Protein AF-A0A8S3X085-F1 (afdb_monomer_lite)

Foldseek 3Di:
DDFDKDFDDLALPDAFACCVVCVLVVDQDDPDPLSVLLNVCCVVPPPFEDALVPPLFQSLVLLLVQLLPFDDPQPPDPLLVVLLVLLVVLLVVVQVVCCVPVVDGDDCPVVSVVCVVVCPPPVLVSLSSSLSSLVVVSCVRGVDMAGRNDWDDSDPQWIDHPQWIWGDDPNHIHIGTVSSSSQSSVLSNVVSVVLSSQVSCCVRVVQPCSSVLVVQLVVLLSRLCGVCPLCSVLLLVCLQQLLVLVLQCDPVPHPNDNVSNVVSLVVDVVPDPPVSSVSNSVSLQQVVRDVDSVPSSVVSNVCSVCSCSSGDGHDDVVVVVVVCVVVVPDDDDDDPVVVLLVVLVVLLVQQLVCCVVPVAGADKDFQDDADPLVVCCNVVRHHQDPVNSVVDDSCNSVRIGGDDRDDDDPDDPVVVVPPPDDDDDPPVVVVVVVVVVVVVVPVVVVVD

Secondary structure (DSSP, 8-state):
-PPPEE---SS--S--B-HHHHHHHH-S--SSHHHHHHHHHHHHH-TT-EEGGG-SS-HHHHHHHHHHH---------HHHHHHHHHHHHHHHHHHHHHHHHS-----TTHHHHHHHHHT-HHHHHHHHHHHHHHHHHHHHHSS-EETT--EEEETTEEE-SSEEEEEETTEEEEEEHHHHHHHHHHHHHHHHHHHHHHHHHHHTT-TTHHHHHHHHHHHHHHHHHHHGGGGHHHHTTHHHHHHHHHHT-TTTS----HHHHHHHHHHHHHS-HHHHHHHHHHHT-TTT-S-HHHHHHHHHHHHGGGGGG--PPB-HHHHHHHHHHHHT------HHHHHHHHHHHHHHHHHHHHHHHSSPPSEEE-SPPPHHHHHHHHTTPPPPHHHHHHS-GGGGGGEEE----PPP-S--HHHHT---PPPPPHHHHHHHHHHHHHHHHHTTT--

Organism: Parnassius apollo (NCBI:txid110799)

Radius of gyration: 29.95 Å; chains: 1; bounding box: 66×74×74 Å

Sequence (448 aa):
MGHPTCHFEGHLNSPITDDEVRFILNHDKFFCLRHKRLKDFFNSQFKSLVPYFEYDGCYWSLMEEVISTCKFKVPQEEPDYSLRIIYEASIWNTRIHHESYYGTEMDVSEELDNFGAILQESTVQDLYRVKTRVEHIKSLLTNVEHTLGEFHILSDNLIVEKELTILTKNGKSYLYPTTLLMCVLDNLQTRFYVRLHIAMKEKIENIPGLINHYNKLHKVIIRLRGKYKNSFFEIMKNWDAYCIGVIVADEMEDLGFRNLRDSIEEELLHKFSKYDVREILDLMTCMGVSNQRDTYGPLALYFSNLSKNYGHPVLHPLEGIEKLRSNSKKEIDVDDLIAKKVLWMFRKTYFTNFFRKKGHYPNHKVIGELNPILAECLKDERVLTNNESKSVPLSAWESLKLEKNHDMNSEIDEKELLKDTACSPPRETSLVWITFSLILQNQQSYSL

InterPro domains:
  IPR014023 Mononegavirales RNA-directed RNA polymerase catalytic domain [PF00946] (129-429)

pLDDT: mean 87.81, std 11.08, range [39.03, 98.44]

Structure (mmCIF, N/CA/C/O backbone):
data_AF-A0A8S3X085-F1
#
_entry.id   AF-A0A8S3X085-F1
#
loop_
_atom_site.group_PDB
_atom_site.id
_atom_site.type_symbol
_atom_site.label_atom_id
_atom_site.label_alt_id
_atom_site.label_comp_id
_atom_site.label_asym_id
_atom_site.label_entity_id
_atom_site.label_seq_id
_atom_site.pdbx_PDB_ins_code
_atom_site.Cartn_x
_atom_site.Cartn_y
_atom_site.Cartn_z
_atom_site.occupancy
_atom_site.B_iso_or_equiv
_atom_site.auth_seq_id
_atom_site.auth_comp_id
_atom_site.auth_asym_id
_atom_site.auth_atom_id
_atom_site.pdbx_PDB_model_num
ATOM 1 N N . MET A 1 1 ? -0.236 -24.805 34.417 1.00 52.81 1 MET A N 1
ATOM 2 C CA . MET A 1 1 ? 0.572 -24.386 33.252 1.00 52.81 1 MET A CA 1
ATOM 3 C C . MET A 1 1 ? 0.441 -22.879 33.149 1.00 52.81 1 MET A C 1
ATOM 5 O O . MET A 1 1 ? -0.687 -22.409 33.255 1.00 52.81 1 MET A O 1
ATOM 9 N N . GLY A 1 2 ? 1.552 -22.142 33.047 1.00 61.47 2 GLY A N 1
ATOM 10 C CA . GLY A 1 2 ? 1.506 -20.687 32.857 1.00 61.47 2 GLY A CA 1
ATOM 11 C C . GLY A 1 2 ? 0.725 -20.330 31.592 1.00 61.47 2 GLY A C 1
ATOM 12 O O . GLY A 1 2 ? 0.676 -21.130 30.654 1.00 61.47 2 GLY A O 1
ATOM 13 N N . HIS A 1 3 ? 0.057 -19.180 31.589 1.00 72.25 3 HIS A N 1
ATOM 14 C CA . HIS A 1 3 ? -0.620 -18.711 30.386 1.00 72.25 3 HIS A CA 1
ATOM 15 C C . HIS A 1 3 ? 0.417 -18.233 29.371 1.00 72.25 3 HIS A C 1
ATOM 17 O O . HIS A 1 3 ? 1.367 -17.565 29.771 1.00 72.25 3 HIS A O 1
ATOM 23 N N . PRO A 1 4 ? 0.279 -18.602 28.086 1.00 80.12 4 PRO A N 1
ATOM 24 C CA . PRO A 1 4 ? 1.180 -18.106 27.064 1.00 80.12 4 PRO A CA 1
ATOM 25 C C . PRO A 1 4 ? 1.020 -16.590 26.951 1.00 80.12 4 PRO A C 1
ATOM 27 O O . PRO A 1 4 ? -0.097 -16.076 26.824 1.00 80.12 4 PRO A O 1
ATOM 30 N N . THR A 1 5 ? 2.149 -15.903 27.021 1.00 83.12 5 THR A N 1
ATOM 31 C CA . THR A 1 5 ? 2.255 -14.456 26.921 1.00 83.12 5 THR A CA 1
ATOM 32 C C . THR A 1 5 ? 2.853 -14.045 25.579 1.00 83.12 5 THR A C 1
ATOM 34 O O . THR A 1 5 ? 3.507 -14.837 24.896 1.00 83.12 5 THR A O 1
ATOM 37 N N . CYS A 1 6 ? 2.588 -12.812 25.156 1.00 82.12 6 CYS A N 1
ATOM 38 C CA . CYS A 1 6 ? 3.092 -12.263 23.904 1.00 82.12 6 CYS A CA 1
ATOM 39 C C . CYS A 1 6 ? 3.270 -10.742 23.983 1.00 82.12 6 CYS A C 1
ATOM 41 O O . CYS A 1 6 ? 2.647 -10.072 24.803 1.00 82.12 6 CYS A O 1
ATOM 43 N N . HIS A 1 7 ? 4.087 -10.193 23.085 1.00 82.81 7 HIS A N 1
ATOM 44 C CA . HIS A 1 7 ? 4.224 -8.749 22.889 1.00 82.81 7 HIS A CA 1
ATOM 45 C C . HIS A 1 7 ? 3.573 -8.324 21.574 1.00 82.81 7 HIS A C 1
ATOM 47 O O . HIS A 1 7 ? 3.524 -9.099 20.612 1.00 82.81 7 HIS A O 1
ATOM 53 N N . PHE A 1 8 ? 3.067 -7.093 21.508 1.00 78.94 8 PHE A N 1
ATOM 54 C CA . PHE A 1 8 ? 2.737 -6.468 20.231 1.00 78.94 8 PHE A CA 1
ATOM 55 C C . PHE A 1 8 ? 3.990 -5.899 19.584 1.00 78.94 8 PHE A C 1
ATOM 57 O O . PHE A 1 8 ? 4.805 -5.251 20.235 1.00 78.94 8 PHE A O 1
ATOM 64 N N . GLU A 1 9 ? 4.103 -6.089 18.276 1.00 74.44 9 GLU A N 1
ATOM 65 C CA . GLU A 1 9 ? 5.023 -5.289 17.483 1.00 74.44 9 GLU A CA 1
ATOM 66 C C . GLU A 1 9 ? 4.383 -3.914 17.268 1.00 74.44 9 GLU A C 1
ATOM 68 O O . GLU A 1 9 ? 3.186 -3.810 17.005 1.00 74.44 9 GLU A O 1
ATOM 73 N N . GLY A 1 10 ? 5.155 -2.837 17.438 1.00 70.88 10 GLY A N 1
ATOM 74 C CA . GLY A 1 10 ? 4.633 -1.460 17.433 1.00 70.88 10 GLY A CA 1
ATOM 75 C C . GLY A 1 10 ? 4.188 -0.912 16.077 1.00 70.88 10 GLY A C 1
ATOM 76 O O . GLY A 1 10 ? 3.873 0.274 15.974 1.00 70.88 10 GLY A O 1
ATOM 77 N N . HIS A 1 11 ? 4.182 -1.754 15.049 1.00 75.06 11 HIS A N 1
ATOM 78 C CA . HIS A 1 11 ? 3.799 -1.439 13.680 1.00 75.06 11 HIS A CA 1
ATOM 79 C C . HIS A 1 11 ? 3.123 -2.655 13.042 1.00 75.06 11 HIS A C 1
ATOM 81 O O . HIS A 1 11 ? 3.230 -3.777 13.546 1.00 75.06 11 HIS A O 1
ATOM 87 N N . LEU A 1 12 ? 2.420 -2.439 11.929 1.00 80.75 12 LEU A N 1
ATOM 88 C CA . LEU A 1 12 ? 1.878 -3.541 11.142 1.00 80.75 12 LEU A CA 1
ATOM 89 C C . LEU A 1 12 ? 3.017 -4.406 10.571 1.00 80.75 12 LEU A C 1
ATOM 91 O O . LEU A 1 12 ? 3.692 -4.016 9.623 1.00 80.75 12 LEU A O 1
ATOM 95 N N . ASN A 1 13 ? 3.197 -5.593 11.140 1.00 80.25 13 ASN A N 1
ATOM 96 C CA . ASN A 1 13 ? 4.230 -6.562 10.763 1.00 80.25 13 ASN A CA 1
ATOM 97 C C . ASN A 1 13 ? 3.696 -7.744 9.938 1.00 80.25 13 ASN A C 1
ATOM 99 O O . ASN A 1 13 ? 4.449 -8.586 9.456 1.00 80.25 13 ASN A O 1
ATOM 103 N N . SER A 1 14 ? 2.375 -7.837 9.817 1.00 84.50 14 SER A N 1
ATOM 104 C CA . SER A 1 14 ? 1.669 -8.973 9.242 1.00 84.50 14 SER A CA 1
ATOM 105 C C . SER A 1 14 ? 0.544 -8.486 8.333 1.00 84.50 14 SER A C 1
ATOM 107 O O . SER A 1 14 ? 0.006 -7.392 8.533 1.00 84.50 14 SER A O 1
ATOM 109 N N . PRO A 1 15 ? 0.171 -9.267 7.305 1.00 90.56 15 PRO A N 1
ATOM 110 C CA . PRO A 1 15 ? -0.977 -8.933 6.482 1.00 90.56 15 PRO A CA 1
ATOM 111 C C . PRO A 1 15 ? -2.252 -8.831 7.321 1.00 90.56 15 PRO A C 1
ATOM 113 O O . PRO A 1 15 ? -2.448 -9.576 8.280 1.00 90.56 15 PRO A O 1
ATOM 116 N N . ILE A 1 16 ? -3.151 -7.929 6.933 1.00 95.12 16 ILE A N 1
ATOM 117 C CA . ILE A 1 16 ? -4.449 -7.804 7.592 1.00 95.12 16 ILE A CA 1
ATOM 118 C C . ILE A 1 16 ? -5.342 -8.932 7.078 1.00 95.12 16 ILE A C 1
ATOM 120 O O . ILE A 1 16 ? -5.718 -8.924 5.908 1.00 95.12 16 ILE A O 1
ATOM 124 N N . THR A 1 17 ? -5.695 -9.880 7.939 1.00 94.69 17 THR A N 1
ATOM 125 C CA . THR A 1 17 ? -6.676 -10.935 7.653 1.00 94.69 17 THR A CA 1
ATOM 126 C C . THR A 1 17 ? -7.816 -10.854 8.663 1.00 94.69 17 THR A C 1
ATOM 128 O O . THR A 1 17 ? -7.639 -10.357 9.775 1.00 94.69 17 THR A O 1
ATOM 131 N N . ASP A 1 18 ? -9.006 -11.312 8.278 1.00 95.50 18 ASP A N 1
ATOM 132 C CA . ASP A 1 18 ? -10.172 -11.390 9.165 1.00 95.50 18 ASP A CA 1
ATOM 133 C C . ASP A 1 18 ? -10.549 -12.835 9.535 1.00 95.50 18 ASP A C 1
ATOM 135 O O . ASP A 1 18 ? -11.617 -13.072 10.102 1.00 95.50 18 ASP A O 1
ATOM 139 N N . ASP A 1 19 ? -9.651 -13.789 9.268 1.00 94.00 19 ASP A N 1
ATOM 140 C CA . ASP A 1 19 ? -9.858 -15.217 9.523 1.00 94.00 19 ASP A CA 1
ATOM 141 C C . ASP A 1 19 ? -10.204 -15.483 10.991 1.00 94.00 19 ASP A C 1
ATOM 143 O O . ASP A 1 19 ? -11.172 -16.184 11.267 1.00 94.00 19 ASP A O 1
ATOM 147 N N . GLU A 1 20 ? -9.481 -14.871 11.934 1.00 94.94 20 GLU A N 1
ATOM 148 C CA . GLU A 1 20 ? -9.717 -15.059 13.371 1.00 94.94 20 GLU A CA 1
ATOM 149 C C . GLU A 1 20 ? -11.073 -14.480 13.811 1.00 94.94 20 GLU A C 1
ATOM 151 O O . GLU A 1 20 ? -11.807 -15.112 14.572 1.00 94.94 20 GLU A O 1
ATOM 156 N N . VAL A 1 21 ? -11.460 -13.318 13.264 1.00 97.19 21 VAL A N 1
ATOM 157 C CA . VAL A 1 21 ? -12.779 -12.700 13.499 1.00 97.19 21 VAL A CA 1
ATOM 158 C C . VAL A 1 21 ? -13.889 -13.631 13.015 1.00 97.19 21 VAL A C 1
ATOM 160 O O . VAL A 1 21 ? -14.839 -13.905 13.748 1.00 97.19 21 VAL A O 1
ATOM 163 N N . ARG A 1 22 ? -13.772 -14.149 11.788 1.00 95.56 22 ARG A N 1
ATOM 164 C CA . ARG A 1 22 ? -14.749 -15.087 11.216 1.00 95.56 22 ARG A CA 1
ATOM 165 C C . ARG A 1 22 ? -14.777 -16.398 11.992 1.00 95.56 22 ARG A C 1
ATOM 167 O O . ARG A 1 22 ? -15.853 -16.920 12.273 1.00 95.56 22 ARG A O 1
ATOM 174 N N . PHE A 1 23 ? -13.610 -16.930 12.337 1.00 95.00 23 PHE A N 1
ATOM 175 C CA . PHE A 1 23 ? -13.464 -18.209 13.015 1.00 95.00 23 PHE A CA 1
ATOM 176 C C . PHE A 1 23 ? -14.170 -18.199 14.369 1.00 95.00 23 PHE A C 1
ATOM 178 O O . PHE A 1 23 ? -14.993 -19.081 14.624 1.00 95.00 23 PHE A O 1
ATOM 185 N N . ILE A 1 24 ? -13.919 -17.184 15.200 1.00 96.00 24 ILE A N 1
ATOM 186 C CA . ILE A 1 24 ? -14.481 -17.136 16.551 1.00 96.00 24 ILE A CA 1
ATOM 187 C C . ILE A 1 24 ? -15.984 -16.832 16.584 1.00 96.00 24 ILE A C 1
ATOM 189 O O . ILE A 1 24 ? -16.701 -17.308 17.469 1.00 96.00 24 ILE A O 1
ATOM 193 N N . LEU A 1 25 ? -16.481 -16.059 15.615 1.00 95.44 25 LEU A N 1
ATOM 194 C CA . LEU A 1 25 ? -17.903 -15.733 15.521 1.00 95.44 25 LEU A CA 1
ATOM 195 C C . LEU A 1 25 ? -18.727 -16.904 14.967 1.00 95.44 25 LEU A C 1
ATOM 197 O O . LEU A 1 25 ? -19.830 -17.136 15.452 1.00 95.44 25 LEU A O 1
ATOM 201 N N . ASN A 1 26 ? -18.182 -17.675 14.021 1.00 95.31 26 ASN A N 1
ATOM 202 C CA . ASN A 1 26 ? -18.904 -18.768 13.355 1.00 95.31 26 ASN A CA 1
ATOM 203 C C . ASN A 1 26 ? -18.873 -20.110 14.108 1.00 95.31 26 ASN A C 1
ATOM 205 O O . ASN A 1 26 ? -19.579 -21.038 13.716 1.00 95.31 26 ASN A O 1
ATOM 209 N N . HIS A 1 27 ? -18.060 -20.242 15.159 1.00 94.50 27 HIS A N 1
ATOM 210 C CA . HIS A 1 27 ? -17.939 -21.478 15.935 1.00 94.50 27 HIS A CA 1
ATOM 211 C C . HIS A 1 27 ? -18.221 -21.227 17.421 1.00 94.50 27 HIS A C 1
ATOM 213 O O . HIS A 1 27 ? -17.898 -20.173 17.967 1.00 94.50 27 HIS A O 1
ATOM 219 N N . ASP A 1 28 ? -18.805 -22.222 18.092 1.00 92.38 28 ASP A N 1
ATOM 220 C CA . ASP A 1 28 ? -19.149 -22.141 19.522 1.00 92.38 28 ASP A CA 1
ATOM 221 C C . ASP A 1 28 ? -18.358 -23.118 20.392 1.00 92.38 28 ASP A C 1
ATOM 223 O O . ASP A 1 28 ? -18.265 -22.951 21.607 1.00 92.38 28 ASP A O 1
ATOM 227 N N . LYS A 1 29 ? -17.783 -24.157 19.782 1.00 92.69 29 LYS A N 1
ATOM 228 C CA . LYS A 1 29 ? -17.051 -25.210 20.483 1.00 92.69 29 LYS A CA 1
ATOM 229 C C . LYS A 1 29 ? -15.595 -25.165 20.068 1.00 92.69 29 LYS A C 1
ATOM 231 O O . LYS A 1 29 ? -15.248 -25.539 18.952 1.00 92.69 29 LYS A O 1
ATOM 236 N N . PHE A 1 30 ? -14.748 -24.745 20.995 1.00 91.88 30 PHE A N 1
ATOM 237 C CA . PHE A 1 30 ? -13.309 -24.681 20.786 1.00 91.88 30 PHE A CA 1
ATOM 238 C C . PHE A 1 30 ? -12.600 -25.694 21.668 1.00 91.88 30 PHE A C 1
ATOM 240 O O . PHE A 1 30 ? -13.020 -25.933 22.794 1.00 91.88 30 PHE A O 1
ATOM 247 N N . PHE A 1 31 ? -11.502 -26.265 21.182 1.00 85.88 31 PHE A N 1
ATOM 248 C CA . PHE A 1 31 ? -10.598 -27.075 22.006 1.00 85.88 31 PHE A CA 1
ATOM 249 C C . PHE A 1 31 ? -9.518 -26.209 22.656 1.00 85.88 31 PHE A C 1
ATOM 251 O O . PHE A 1 31 ? -9.179 -26.407 23.822 1.00 85.88 31 PHE A O 1
ATOM 258 N N . CYS A 1 32 ? -9.029 -25.214 21.913 1.00 90.06 32 CYS A N 1
ATOM 259 C CA . CYS A 1 32 ? -8.038 -24.255 22.372 1.00 90.06 32 CYS A CA 1
ATOM 260 C C . CYS A 1 32 ? -8.562 -23.448 23.570 1.00 90.06 32 CYS A C 1
ATOM 262 O O . CYS A 1 32 ? -9.640 -22.854 23.512 1.00 90.06 32 CYS A O 1
ATOM 264 N N . LEU A 1 33 ? -7.776 -23.402 24.651 1.00 90.25 33 LEU A N 1
ATOM 265 C CA . LEU A 1 33 ? -8.137 -22.682 25.873 1.00 90.25 33 LEU A CA 1
ATOM 266 C C . LEU A 1 33 ? -8.337 -21.179 25.621 1.00 90.25 33 LEU A C 1
ATOM 268 O O . LEU A 1 33 ? -9.253 -20.593 26.194 1.00 90.25 33 LEU A O 1
ATOM 272 N N . ARG A 1 34 ? -7.522 -20.577 24.742 1.00 93.44 34 ARG A N 1
ATOM 273 C CA . ARG A 1 34 ? -7.648 -19.171 24.331 1.00 93.44 34 ARG A CA 1
ATOM 274 C C . ARG A 1 34 ? -9.031 -18.902 23.740 1.00 93.44 34 ARG A C 1
ATOM 276 O O . ARG A 1 34 ? -9.758 -18.059 24.251 1.00 93.44 34 ARG A O 1
ATOM 283 N N . HIS A 1 35 ? -9.422 -19.659 22.715 1.00 95.75 35 HIS A N 1
ATOM 284 C CA . HIS A 1 35 ? -10.709 -19.473 22.039 1.00 95.75 35 HIS A CA 1
ATOM 285 C C . HIS A 1 35 ? -11.910 -19.748 22.947 1.00 95.75 35 HIS A C 1
ATOM 287 O O . HIS A 1 35 ? -12.896 -19.024 22.859 1.00 95.75 35 HIS A O 1
ATOM 293 N N . LYS A 1 36 ? -11.822 -20.731 23.861 1.00 95.12 36 LYS A N 1
ATOM 294 C CA . LYS A 1 36 ? -12.859 -20.947 24.890 1.00 95.12 36 LYS A CA 1
ATOM 295 C C . LYS A 1 36 ? -13.065 -19.689 25.739 1.00 95.12 36 LYS A C 1
ATOM 297 O O . LYS A 1 36 ? -14.182 -19.197 25.829 1.00 95.12 36 LYS A O 1
ATOM 302 N N . ARG A 1 37 ? -11.980 -19.129 26.287 1.00 94.44 37 ARG A N 1
ATOM 303 C CA . ARG A 1 37 ? -12.022 -17.906 27.109 1.00 94.44 37 ARG A CA 1
ATOM 304 C C . ARG A 1 37 ? -12.591 -16.717 26.355 1.00 94.44 37 ARG A C 1
ATOM 306 O O . ARG A 1 37 ? -13.456 -16.026 26.881 1.00 94.44 37 ARG A O 1
ATOM 313 N N . LEU A 1 38 ? -12.120 -16.497 25.128 1.00 95.94 38 LEU A N 1
ATOM 314 C CA . LEU A 1 38 ? -12.613 -15.421 24.276 1.00 95.94 38 LEU A CA 1
ATOM 315 C C . LEU A 1 38 ? -14.122 -15.569 24.031 1.00 95.94 38 LEU A C 1
ATOM 317 O O . LEU A 1 38 ? -14.865 -14.602 24.179 1.00 95.94 38 LEU A O 1
ATOM 321 N N . LYS A 1 39 ? -14.598 -16.785 23.732 1.00 95.69 39 LYS A N 1
ATOM 322 C CA . LYS A 1 39 ? -16.024 -17.047 23.508 1.00 95.69 39 LYS A CA 1
ATOM 323 C C . LYS A 1 39 ? -16.861 -16.855 24.776 1.00 95.69 39 LYS A C 1
ATOM 325 O O . LYS A 1 39 ? -17.917 -16.231 24.709 1.00 95.69 39 LYS A O 1
ATOM 330 N N . ASP A 1 40 ? -16.381 -17.321 25.928 1.00 95.12 40 ASP A N 1
ATOM 331 C CA . ASP A 1 40 ? -17.035 -17.107 27.226 1.00 95.12 40 ASP A CA 1
ATOM 332 C C . ASP A 1 40 ? -17.116 -15.609 27.572 1.00 95.12 40 ASP A C 1
ATOM 334 O O . ASP A 1 40 ? -18.151 -15.108 28.024 1.00 95.12 40 ASP A O 1
ATOM 338 N N . PHE A 1 41 ? -16.043 -14.862 27.302 1.00 95.75 41 PHE A N 1
ATOM 339 C CA . PHE A 1 41 ? -16.000 -13.410 27.454 1.00 95.75 41 PHE A CA 1
ATOM 340 C C . PHE A 1 41 ? -17.009 -12.711 26.531 1.00 95.75 41 PHE A C 1
ATOM 342 O O . PHE A 1 41 ? -17.773 -11.865 26.990 1.00 95.75 41 PHE A O 1
ATOM 349 N N . PHE A 1 42 ? -17.097 -13.108 25.258 1.00 96.00 42 PHE A N 1
ATOM 350 C CA . PHE A 1 42 ? -18.078 -12.555 24.318 1.00 96.00 42 PHE A CA 1
ATOM 351 C C . PHE A 1 42 ? -19.514 -12.825 24.757 1.00 96.00 42 PHE A C 1
ATOM 353 O O . PHE A 1 42 ? -20.313 -11.896 24.835 1.00 96.00 42 PHE A O 1
ATOM 360 N N . ASN A 1 43 ? -19.823 -14.067 25.128 1.00 94.31 43 ASN A N 1
ATOM 361 C CA . ASN A 1 43 ? -21.164 -14.458 25.555 1.00 94.31 43 ASN A CA 1
ATOM 362 C C . ASN A 1 43 ? -21.599 -13.761 26.855 1.00 94.31 43 ASN A C 1
ATOM 364 O O . ASN A 1 43 ? -22.786 -13.489 27.042 1.00 94.31 43 ASN A O 1
ATOM 368 N N . SER A 1 44 ? -20.654 -13.473 27.757 1.00 95.50 44 SER A N 1
ATOM 369 C CA . SER A 1 44 ? -20.945 -12.817 29.037 1.00 95.50 44 SER A CA 1
ATOM 370 C C . SER A 1 44 ? -21.043 -11.293 28.934 1.00 95.50 44 SER A C 1
ATOM 372 O O . SER A 1 44 ? -21.919 -10.708 29.570 1.00 95.50 44 SER A O 1
ATOM 374 N N . GLN A 1 45 ? -20.182 -10.650 28.139 1.00 95.50 45 GLN A N 1
ATOM 375 C CA . GLN A 1 45 ? -20.064 -9.187 28.096 1.00 95.50 45 GLN A CA 1
ATOM 376 C C . GLN A 1 45 ? -20.753 -8.544 26.884 1.00 95.50 45 GLN A C 1
ATOM 378 O O . GLN A 1 45 ? -21.229 -7.414 26.979 1.00 95.50 45 GLN A O 1
ATOM 383 N N . PHE A 1 46 ? -20.854 -9.245 25.749 1.00 94.06 46 PHE A N 1
ATOM 384 C CA . PHE A 1 46 ? -21.268 -8.655 24.472 1.00 94.06 46 PHE A CA 1
ATOM 385 C C . PHE A 1 46 ? -22.411 -9.431 23.814 1.00 94.06 46 PHE A C 1
ATOM 387 O O . PHE A 1 46 ? -22.216 -10.243 22.914 1.00 94.06 46 PHE A O 1
ATOM 394 N N . LYS A 1 47 ? -23.651 -9.107 24.198 1.00 85.94 47 LYS A N 1
ATOM 395 C CA . LYS A 1 47 ? -24.860 -9.721 23.611 1.00 85.94 47 LYS A CA 1
ATOM 396 C C . LYS A 1 47 ? -25.070 -9.414 22.120 1.00 85.94 47 LYS A C 1
ATOM 398 O O . LYS A 1 47 ? -25.835 -10.115 21.469 1.00 85.94 47 LYS A O 1
ATOM 403 N N . SER A 1 48 ? -24.452 -8.354 21.598 1.00 87.81 48 SER A N 1
ATOM 404 C CA . SER A 1 48 ? -24.650 -7.837 20.233 1.00 87.81 48 SER A CA 1
ATOM 405 C C . SER A 1 48 ? -23.343 -7.718 19.441 1.00 87.81 48 SER A C 1
ATOM 407 O O . SER A 1 48 ? -23.234 -6.858 18.565 1.00 87.81 48 SER A O 1
ATOM 409 N N . LEU A 1 49 ? -22.344 -8.551 19.759 1.00 96.50 49 LEU A N 1
ATOM 410 C CA . LEU A 1 49 ? -21.072 -8.553 19.041 1.00 96.50 49 LEU A CA 1
ATOM 411 C C . LEU A 1 49 ? -21.276 -9.029 17.599 1.00 96.50 49 LEU A C 1
ATOM 413 O O . LEU A 1 49 ? -21.715 -10.152 17.368 1.00 96.50 49 LEU A O 1
ATOM 417 N N . VAL A 1 50 ? -20.926 -8.178 16.641 1.00 97.19 50 VAL A N 1
ATOM 418 C CA . VAL A 1 50 ? -20.979 -8.486 15.205 1.00 97.19 50 VAL A CA 1
ATOM 419 C C . VAL A 1 50 ? -19.604 -8.281 14.570 1.00 97.19 50 VAL A C 1
ATOM 421 O O . VAL A 1 50 ? -18.782 -7.541 15.120 1.00 97.19 50 VAL A O 1
ATOM 424 N N . PRO A 1 51 ? -19.306 -8.896 13.416 1.00 97.69 51 PRO A N 1
ATOM 425 C CA . PRO A 1 51 ? -18.062 -8.606 12.717 1.00 97.69 51 PRO A CA 1
ATOM 426 C C . PRO A 1 51 ? -18.041 -7.162 12.195 1.00 97.69 51 PRO A C 1
ATOM 428 O O . PRO A 1 51 ? -19.065 -6.588 11.824 1.00 97.69 51 PRO A O 1
ATOM 431 N N . TYR A 1 52 ? -16.851 -6.568 12.111 1.00 96.94 52 TYR A N 1
ATOM 432 C CA . TYR A 1 52 ? -16.681 -5.179 11.672 1.00 96.94 52 TYR A CA 1
ATOM 433 C C . TYR A 1 52 ? -17.262 -4.864 10.286 1.00 96.94 52 TYR A C 1
ATOM 435 O O . TYR A 1 52 ? -17.676 -3.733 10.027 1.00 96.94 52 TYR A O 1
ATOM 443 N N . PHE A 1 53 ? -17.290 -5.840 9.375 1.00 94.31 53 PHE A N 1
ATOM 444 C CA . PHE A 1 53 ? -17.777 -5.643 8.009 1.00 94.31 53 PHE A CA 1
ATOM 445 C C . PHE A 1 53 ? -19.306 -5.481 7.919 1.00 94.31 53 PHE A C 1
ATOM 447 O O . PHE A 1 53 ? -19.797 -5.034 6.875 1.00 94.31 53 PHE A O 1
ATOM 454 N N . GLU A 1 54 ? -20.034 -5.777 9.004 1.00 94.81 54 GLU A N 1
ATOM 455 C CA . GLU A 1 54 ? -21.463 -5.477 9.187 1.00 94.81 54 GLU A CA 1
ATOM 456 C C . GLU A 1 54 ? -21.730 -4.047 9.677 1.00 94.81 54 GLU A C 1
ATOM 458 O O . GLU A 1 54 ? -22.881 -3.659 9.865 1.00 94.81 54 GLU A O 1
ATOM 463 N N . TYR A 1 55 ? -20.697 -3.232 9.902 1.00 94.06 55 TYR A N 1
ATOM 464 C CA . TYR A 1 55 ? -20.913 -1.804 10.098 1.00 94.06 55 TYR A CA 1
ATOM 465 C C . TYR A 1 55 ? -21.426 -1.179 8.792 1.00 94.06 55 TYR A C 1
ATOM 467 O O . TYR A 1 55 ? -20.780 -1.285 7.746 1.00 94.06 55 TYR A O 1
ATOM 475 N N . ASP A 1 56 ? -22.583 -0.513 8.864 1.00 87.94 56 ASP A N 1
ATOM 476 C CA . ASP A 1 56 ? -23.244 0.103 7.703 1.00 87.94 56 ASP A CA 1
ATOM 477 C C . ASP A 1 56 ? -22.435 1.268 7.107 1.00 87.94 56 ASP A C 1
ATOM 479 O O . ASP A 1 56 ? -22.597 1.622 5.940 1.00 87.94 56 ASP A O 1
ATOM 483 N N . GLY A 1 57 ? -21.547 1.871 7.903 1.00 87.75 57 GLY A N 1
ATOM 484 C CA . GLY A 1 57 ? -20.647 2.930 7.461 1.00 87.75 57 GLY A CA 1
ATOM 485 C C . GLY A 1 57 ? -19.259 2.432 7.049 1.00 87.75 57 GLY A C 1
ATOM 486 O O . GLY A 1 57 ? -18.988 1.249 6.859 1.00 87.75 57 GLY A O 1
ATOM 487 N N . CYS A 1 58 ? -18.315 3.370 6.968 1.00 90.44 58 CYS A N 1
ATOM 488 C CA . CYS A 1 58 ? -16.905 3.036 6.806 1.00 90.44 58 CYS A CA 1
ATOM 489 C C . CYS A 1 58 ? -16.362 2.440 8.115 1.00 90.44 58 CYS A C 1
ATOM 491 O O . CYS A 1 58 ? -16.142 3.177 9.080 1.00 90.44 58 CYS A O 1
ATOM 493 N N . TYR A 1 59 ? -16.127 1.123 8.153 1.00 93.44 59 TYR A N 1
ATOM 494 C CA . TYR A 1 59 ? -15.605 0.433 9.346 1.00 93.44 59 TYR A CA 1
ATOM 495 C C . TYR A 1 59 ? -14.267 1.010 9.821 1.00 93.44 59 TYR A C 1
ATOM 497 O O . TYR A 1 59 ? -13.935 0.922 11.000 1.00 93.44 59 TYR A O 1
ATOM 505 N N . TRP A 1 60 ? -13.519 1.626 8.908 1.00 93.25 60 TRP A N 1
ATOM 506 C CA . TRP A 1 60 ? -12.282 2.331 9.195 1.00 93.25 60 TRP A CA 1
ATOM 507 C C . TRP A 1 60 ? -12.528 3.664 9.912 1.00 93.25 60 TRP A C 1
ATOM 509 O O . TRP A 1 60 ? -11.909 3.936 10.934 1.00 93.25 60 TRP A O 1
ATOM 519 N N . SER A 1 61 ? -13.472 4.478 9.428 1.00 92.81 61 SER A N 1
ATOM 520 C CA . SER A 1 61 ? -13.816 5.759 10.062 1.00 92.81 61 SER A CA 1
ATOM 521 C C . SER A 1 61 ? -14.382 5.581 11.469 1.00 92.81 61 SER A C 1
ATOM 523 O O . SER A 1 61 ? -14.128 6.420 12.324 1.00 92.81 61 SER A O 1
ATOM 525 N N . LEU A 1 62 ? -15.098 4.479 11.730 1.00 94.94 62 LEU A N 1
ATOM 526 C CA . LEU A 1 62 ? -15.508 4.117 13.089 1.00 94.94 62 LEU A CA 1
ATOM 527 C C . LEU A 1 62 ? -14.294 3.991 14.021 1.00 94.94 62 LEU A C 1
ATOM 529 O O . LEU A 1 62 ? -14.278 4.558 15.110 1.00 94.94 62 LEU A O 1
ATOM 533 N N . MET A 1 63 ? -13.263 3.278 13.575 1.00 95.81 63 MET A N 1
ATOM 534 C CA . MET A 1 63 ? -12.046 3.093 14.354 1.00 95.81 63 MET A CA 1
ATOM 535 C C . MET A 1 63 ? -11.306 4.408 14.584 1.00 95.81 63 MET A C 1
ATOM 537 O O . MET A 1 63 ? -10.889 4.685 15.705 1.00 95.81 63 MET A O 1
ATOM 541 N N . GLU A 1 64 ? -11.210 5.256 13.560 1.00 94.94 64 GLU A N 1
ATOM 542 C CA . GLU A 1 64 ? -10.615 6.588 13.701 1.00 94.94 64 GLU A CA 1
ATOM 543 C C . GLU A 1 64 ? -11.360 7.471 14.696 1.00 94.94 64 GLU A C 1
ATOM 545 O O . GLU A 1 64 ? -10.728 8.175 15.480 1.00 94.94 64 GLU A O 1
ATOM 550 N N . GLU A 1 65 ? -12.690 7.440 14.672 1.00 94.31 65 GLU A N 1
ATOM 551 C CA . GLU A 1 65 ? -13.541 8.202 15.581 1.00 94.31 65 GLU A CA 1
ATOM 552 C C . GLU A 1 65 ? -13.352 7.739 17.027 1.00 94.31 65 GLU A C 1
ATOM 554 O O . GLU A 1 65 ? -13.133 8.565 17.916 1.00 94.31 65 GLU A O 1
ATOM 559 N N . VAL A 1 66 ? -13.367 6.423 17.265 1.00 95.00 66 VAL A N 1
ATOM 560 C CA . VAL A 1 66 ? -13.125 5.859 18.598 1.00 95.00 66 VAL A CA 1
ATOM 561 C C . VAL A 1 66 ? -11.734 6.250 19.091 1.00 95.00 66 VAL A C 1
ATOM 563 O O . VAL A 1 66 ? -11.613 6.822 20.172 1.00 95.00 66 VAL A O 1
ATOM 566 N N . ILE A 1 67 ? -10.693 6.045 18.277 1.00 94.25 67 ILE A N 1
ATOM 567 C CA . ILE A 1 67 ? -9.322 6.441 18.621 1.00 94.25 67 ILE A CA 1
ATOM 568 C C . ILE A 1 67 ? -9.268 7.935 18.937 1.00 94.25 67 ILE A C 1
ATOM 570 O O . ILE A 1 67 ? -8.746 8.312 19.977 1.00 94.25 67 ILE A O 1
ATOM 574 N N . SER A 1 68 ? -9.847 8.790 18.094 1.00 90.38 68 SER A N 1
ATOM 575 C CA . SER A 1 68 ? -9.800 10.251 18.244 1.00 90.38 68 SER A CA 1
ATOM 576 C C . SER A 1 68 ? -10.579 10.780 19.451 1.00 90.38 68 SER A C 1
ATOM 578 O O . SER A 1 68 ? -10.336 11.906 19.888 1.00 90.38 68 SER A O 1
ATOM 580 N N . THR A 1 69 ? -11.496 9.990 20.007 1.00 89.94 69 THR A N 1
ATOM 581 C CA . THR A 1 69 ? -12.322 10.363 21.165 1.00 89.94 69 THR A CA 1
ATOM 582 C C . THR A 1 69 ? -11.897 9.681 22.463 1.00 89.94 69 THR A C 1
ATOM 584 O O . THR A 1 69 ? -12.365 10.087 23.530 1.00 89.94 69 THR A O 1
ATOM 587 N N . CYS A 1 70 ? -10.975 8.710 22.418 1.00 88.00 70 CYS A N 1
ATOM 588 C CA . CYS A 1 70 ? -10.436 8.084 23.622 1.00 88.00 70 CYS A CA 1
ATOM 589 C C . CYS A 1 70 ? -9.835 9.141 24.567 1.00 88.00 70 CYS A C 1
ATOM 591 O O . CYS A 1 70 ? -8.930 9.910 24.217 1.00 88.00 70 CYS A O 1
ATOM 593 N N . LYS A 1 71 ? -10.360 9.183 25.793 1.00 81.94 71 LYS A N 1
ATOM 594 C CA . LYS A 1 71 ? -9.911 10.098 26.842 1.00 81.94 71 LYS A CA 1
ATOM 595 C C . LYS A 1 71 ? -8.766 9.447 27.605 1.00 81.94 71 LYS A C 1
ATOM 597 O O . LYS A 1 71 ? -9.000 8.605 28.463 1.00 81.94 71 LYS A O 1
ATOM 602 N N . PHE A 1 72 ? -7.541 9.864 27.317 1.00 75.75 72 PHE A N 1
ATOM 603 C CA . PHE A 1 72 ? -6.375 9.488 28.111 1.00 75.75 72 PHE A CA 1
ATOM 604 C C . PHE A 1 72 ? -5.898 10.680 28.929 1.00 75.75 72 PHE A C 1
ATOM 606 O O . PHE A 1 72 ? -6.013 11.829 28.495 1.00 75.75 72 PHE A O 1
ATOM 613 N N . LYS A 1 73 ? -5.295 10.403 30.087 1.00 62.31 73 LYS A N 1
ATOM 614 C CA . LYS A 1 73 ? -4.383 11.353 30.726 1.00 62.31 73 LYS A CA 1
ATOM 615 C C . LYS A 1 73 ? -3.078 11.331 29.932 1.00 62.31 73 LYS A C 1
ATOM 617 O O . LYS A 1 73 ? -2.121 10.682 30.334 1.00 62.31 73 LYS A O 1
ATOM 622 N N . VAL A 1 74 ? -3.079 11.962 28.760 1.00 58.00 74 VAL A N 1
ATOM 623 C CA . VAL A 1 74 ? -1.848 12.153 27.986 1.00 58.00 74 VAL A CA 1
ATOM 624 C C . VAL A 1 74 ? -0.904 12.977 28.867 1.00 58.00 74 VAL A C 1
ATOM 626 O O . VAL A 1 74 ? -1.351 14.009 29.382 1.00 58.00 74 VAL A O 1
ATOM 629 N N . PRO A 1 75 ? 0.347 12.538 29.100 1.00 56.22 75 PRO A N 1
ATOM 630 C CA . PRO A 1 75 ? 1.338 13.376 29.759 1.00 56.22 75 PRO A CA 1
ATOM 631 C C . PRO A 1 75 ? 1.384 14.709 29.018 1.00 56.22 75 PRO A C 1
ATOM 633 O O . PRO A 1 75 ? 1.580 14.733 27.804 1.00 56.22 75 PRO A O 1
ATOM 636 N N . GLN A 1 76 ? 1.116 15.806 29.723 1.00 51.25 76 GLN A N 1
ATOM 637 C CA . GLN A 1 76 ? 1.233 17.140 29.146 1.00 51.25 76 GLN A CA 1
ATOM 638 C C . GLN A 1 76 ? 2.715 17.494 29.048 1.00 51.25 76 GLN A C 1
ATOM 640 O O . GLN A 1 76 ? 3.212 18.331 29.790 1.00 51.25 76 GLN A O 1
ATOM 645 N N . GLU A 1 77 ? 3.449 16.806 28.178 1.00 56.94 77 GLU A N 1
ATOM 646 C CA . GLU A 1 77 ? 4.661 17.404 27.635 1.00 56.94 77 GLU A CA 1
ATOM 647 C C . GLU A 1 77 ? 4.238 18.671 26.896 1.00 56.94 77 GLU A C 1
ATOM 649 O O . GLU A 1 77 ? 3.196 18.663 26.235 1.00 56.94 77 GLU A O 1
ATOM 654 N N . GLU A 1 78 ? 5.002 19.755 27.050 1.00 64.44 78 GLU A N 1
ATOM 655 C CA . GLU A 1 78 ? 4.719 21.039 26.408 1.00 64.44 78 GLU A CA 1
ATOM 656 C C . GLU A 1 78 ? 4.556 20.819 24.893 1.00 64.44 78 GLU A C 1
ATOM 658 O O . GLU A 1 78 ? 5.550 20.569 24.199 1.00 64.44 78 GLU A O 1
ATOM 663 N N . PRO A 1 79 ? 3.317 20.873 24.355 1.00 69.44 79 PRO A N 1
ATOM 664 C CA . PRO A 1 79 ? 3.049 20.553 22.954 1.00 69.44 79 PRO A CA 1
ATOM 665 C C . PRO A 1 79 ? 3.881 21.423 22.019 1.00 69.44 79 PRO A C 1
ATOM 667 O O . PRO A 1 79 ? 4.348 20.951 20.987 1.00 69.44 79 PRO A O 1
ATOM 670 N N . ASP A 1 80 ? 4.121 22.665 22.436 1.00 70.12 80 ASP A N 1
ATOM 671 C CA . ASP A 1 80 ? 4.882 23.667 21.706 1.00 70.12 80 ASP A CA 1
ATOM 672 C C . ASP A 1 80 ? 6.342 23.254 21.492 1.00 70.12 80 ASP A C 1
ATOM 674 O O . ASP A 1 80 ? 6.869 23.435 20.395 1.00 70.12 80 ASP A O 1
ATOM 678 N N . TYR A 1 81 ? 6.990 22.635 22.487 1.00 75.44 81 TYR A N 1
ATOM 679 C CA . TYR A 1 81 ? 8.376 22.179 22.359 1.00 75.44 81 TYR A CA 1
ATOM 680 C C . TYR A 1 81 ? 8.497 21.014 21.370 1.00 75.44 81 TYR A C 1
ATOM 682 O O . TYR A 1 81 ? 9.311 21.050 20.445 1.00 75.44 81 TYR A O 1
ATOM 690 N N . SER A 1 82 ? 7.639 20.002 21.513 1.00 79.00 82 SER A N 1
ATOM 691 C CA . SER A 1 82 ? 7.634 18.835 20.621 1.00 79.00 82 SER A CA 1
ATOM 692 C C . SER A 1 82 ? 7.253 19.199 19.187 1.00 79.00 82 SER A C 1
ATOM 694 O O . SER A 1 82 ? 7.881 18.732 18.234 1.00 79.00 82 SER A O 1
ATOM 696 N N . LEU A 1 83 ? 6.245 20.058 19.018 1.00 77.31 83 LEU A N 1
ATOM 697 C CA . LEU A 1 83 ? 5.843 20.566 17.711 1.00 77.31 83 LEU A CA 1
ATOM 698 C C . LEU A 1 83 ? 6.962 21.363 17.058 1.00 77.31 83 LEU A C 1
ATOM 700 O O . LEU A 1 83 ? 7.211 21.160 15.874 1.00 77.31 83 LEU A O 1
ATOM 704 N N . ARG A 1 84 ? 7.669 22.202 17.821 1.00 75.81 84 ARG A N 1
ATOM 705 C CA . ARG A 1 84 ? 8.830 22.937 17.323 1.00 75.81 84 ARG A CA 1
ATOM 706 C C . ARG A 1 84 ? 9.930 22.000 16.822 1.00 75.81 84 ARG A C 1
ATOM 708 O O . ARG A 1 84 ? 10.426 22.220 15.725 1.00 75.81 84 ARG A O 1
ATOM 715 N N . ILE A 1 85 ? 10.269 20.935 17.554 1.00 81.62 85 ILE A N 1
ATOM 716 C CA . ILE A 1 85 ? 11.276 19.954 17.100 1.00 81.62 85 ILE A CA 1
ATOM 717 C C . ILE A 1 85 ? 10.830 19.255 15.814 1.00 81.62 85 ILE A C 1
ATOM 719 O O . ILE A 1 85 ? 11.594 19.176 14.853 1.00 81.62 85 ILE A O 1
ATOM 723 N N . ILE A 1 86 ? 9.596 18.738 15.785 1.00 81.38 86 ILE A N 1
ATOM 724 C CA . ILE A 1 86 ? 9.045 18.064 14.598 1.00 81.38 86 ILE A CA 1
ATOM 725 C C . ILE A 1 86 ? 9.080 19.003 13.394 1.00 81.38 86 ILE A C 1
ATOM 727 O O . ILE A 1 86 ? 9.361 18.592 12.266 1.00 81.38 86 ILE A O 1
ATOM 731 N N . TYR A 1 87 ? 8.777 20.265 13.647 1.00 75.62 87 TYR A N 1
ATOM 732 C CA . TYR A 1 87 ? 8.739 21.301 12.652 1.00 75.62 87 TYR A CA 1
ATOM 733 C C . TYR A 1 87 ? 10.133 21.633 12.101 1.00 75.62 87 TYR A C 1
ATOM 735 O O . TYR A 1 87 ? 10.337 21.555 10.891 1.00 75.62 87 TYR A O 1
ATOM 743 N N . GLU A 1 88 ? 11.112 21.902 12.971 1.00 78.12 88 GLU A N 1
ATOM 744 C CA . GLU A 1 88 ? 12.512 22.118 12.581 1.00 78.12 88 GLU A CA 1
ATOM 745 C C . GLU A 1 88 ? 13.038 20.922 11.773 1.00 78.12 88 GLU A C 1
ATOM 747 O O . GLU A 1 88 ? 13.602 21.098 10.694 1.00 78.12 88 GLU A O 1
ATOM 752 N N . ALA A 1 89 ? 12.763 19.693 12.220 1.00 82.31 89 ALA A N 1
ATOM 753 C CA . ALA A 1 89 ? 13.115 18.483 11.481 1.00 82.31 89 ALA A CA 1
ATOM 754 C C . ALA A 1 89 ? 12.442 18.411 10.095 1.00 82.31 89 ALA A C 1
ATOM 756 O O . ALA A 1 89 ? 13.053 17.939 9.137 1.00 82.31 89 ALA A O 1
ATOM 757 N N . SER A 1 90 ? 11.204 18.897 9.965 1.00 76.44 90 SER A N 1
ATOM 758 C CA . SER A 1 90 ? 10.471 18.917 8.693 1.00 76.44 90 SER A CA 1
ATOM 759 C C . SER A 1 90 ? 11.046 19.937 7.706 1.00 76.44 90 SER A C 1
ATOM 761 O O . SER A 1 90 ? 11.118 19.625 6.515 1.00 76.44 90 SER A O 1
ATOM 763 N N . ILE A 1 91 ? 11.500 21.110 8.176 1.00 76.56 91 ILE A N 1
ATOM 764 C CA . ILE A 1 91 ? 12.262 22.067 7.349 1.00 76.56 91 ILE A CA 1
ATOM 765 C C . ILE A 1 91 ? 13.512 21.379 6.820 1.00 76.56 91 ILE A C 1
ATOM 767 O O . ILE A 1 91 ? 13.721 21.331 5.612 1.00 76.56 91 ILE A O 1
ATOM 771 N N . TRP A 1 92 ? 14.334 20.836 7.724 1.00 80.31 92 TRP A N 1
ATOM 772 C CA . TRP A 1 92 ? 15.604 20.216 7.354 1.00 80.31 92 TRP A CA 1
ATOM 773 C C . TRP A 1 92 ? 15.401 19.099 6.339 1.00 80.31 92 TRP A C 1
ATOM 775 O O . TRP A 1 92 ? 16.123 19.028 5.349 1.00 80.31 92 TRP A O 1
ATOM 785 N N . ASN A 1 93 ? 14.377 18.269 6.538 1.00 79.44 93 ASN A N 1
ATOM 786 C CA . ASN A 1 93 ? 14.052 17.213 5.594 1.00 79.44 93 ASN A CA 1
ATOM 787 C C . ASN A 1 93 ? 13.613 17.774 4.229 1.00 79.44 93 ASN A C 1
ATOM 789 O O . ASN A 1 93 ? 14.054 17.290 3.191 1.00 79.44 93 ASN A O 1
ATOM 793 N N . THR A 1 94 ? 12.795 18.830 4.215 1.00 73.75 94 THR A N 1
ATOM 794 C CA . THR A 1 94 ? 12.366 19.502 2.974 1.00 73.75 94 THR A CA 1
ATOM 795 C C . THR A 1 94 ? 13.557 20.090 2.223 1.00 73.75 94 THR A C 1
ATOM 797 O O . THR A 1 94 ? 13.690 19.850 1.025 1.00 73.75 94 THR A O 1
ATOM 800 N N . ARG A 1 95 ? 14.467 20.764 2.932 1.00 79.50 95 ARG A N 1
ATOM 801 C CA . ARG A 1 95 ? 15.720 21.290 2.386 1.00 79.50 95 ARG A CA 1
ATOM 802 C C . ARG A 1 95 ? 16.586 20.188 1.778 1.00 79.50 95 ARG A C 1
ATOM 804 O O . ARG A 1 95 ? 16.985 20.309 0.627 1.00 79.50 95 ARG A O 1
ATOM 811 N N . ILE A 1 96 ? 16.832 19.098 2.512 1.00 80.50 96 ILE A N 1
ATOM 812 C CA . ILE A 1 96 ? 17.630 17.960 2.023 1.00 80.50 96 ILE A CA 1
ATOM 813 C C . ILE A 1 96 ? 17.001 17.363 0.758 1.00 80.50 96 ILE A C 1
ATOM 815 O O . ILE A 1 96 ? 17.705 17.060 -0.205 1.00 80.50 96 ILE A O 1
ATOM 819 N N . HIS A 1 97 ? 15.675 17.205 0.734 1.00 73.31 97 HIS A N 1
ATOM 820 C CA . HIS A 1 97 ? 14.968 16.705 -0.442 1.00 73.31 97 HIS A CA 1
ATOM 821 C C . HIS A 1 97 ? 15.048 17.669 -1.629 1.00 73.31 97 HIS A C 1
ATOM 823 O O . HIS A 1 97 ? 15.278 17.216 -2.749 1.00 73.31 97 HIS A O 1
ATOM 829 N N . HIS A 1 98 ? 14.898 18.974 -1.394 1.00 74.00 98 HIS A N 1
ATOM 830 C CA . HIS A 1 98 ? 15.049 20.001 -2.419 1.00 74.00 98 HIS A CA 1
ATOM 831 C C . HIS A 1 98 ? 16.464 19.975 -3.014 1.00 74.00 98 HIS A C 1
ATOM 833 O O . HIS A 1 98 ? 16.619 19.830 -4.224 1.00 74.00 98 HIS A O 1
ATOM 839 N N . GLU A 1 99 ? 17.495 20.023 -2.169 1.00 81.94 99 GLU A N 1
ATOM 840 C CA . GLU A 1 99 ? 18.904 19.981 -2.574 1.00 81.94 99 GLU A CA 1
ATOM 841 C C . GLU A 1 99 ? 19.246 18.702 -3.338 1.00 81.94 99 GLU A C 1
ATOM 843 O O . GLU A 1 99 ? 19.889 18.751 -4.385 1.00 81.94 99 GLU A O 1
ATOM 848 N N . SER A 1 100 ? 18.776 17.549 -2.858 1.00 76.38 100 SER A N 1
ATOM 849 C CA . SER A 1 100 ? 19.012 16.270 -3.528 1.00 76.38 100 SER A CA 1
ATOM 850 C C . SER A 1 100 ? 18.336 16.185 -4.896 1.00 76.38 100 SER A C 1
ATOM 852 O O . SER A 1 100 ? 18.829 15.452 -5.753 1.00 76.38 100 SER A O 1
ATOM 854 N N . TYR A 1 101 ? 17.193 16.848 -5.084 1.00 76.19 101 TYR A N 1
ATOM 855 C CA . TYR A 1 101 ? 16.409 16.749 -6.314 1.00 76.19 101 TYR A CA 1
ATOM 856 C C . TYR A 1 101 ? 16.826 17.794 -7.352 1.00 76.19 101 TYR A C 1
ATOM 858 O O . TYR A 1 101 ? 17.013 17.463 -8.521 1.00 76.19 101 TYR A O 1
ATOM 866 N N . TYR A 1 102 ? 16.995 19.046 -6.926 1.00 75.56 102 TYR A N 1
ATOM 867 C CA . TYR A 1 102 ? 17.297 20.175 -7.808 1.00 75.56 102 TYR A CA 1
ATOM 868 C C . TYR A 1 102 ? 18.794 20.497 -7.891 1.00 75.56 102 TYR A C 1
ATOM 870 O O . TYR A 1 102 ? 19.217 21.204 -8.803 1.00 75.56 102 TYR A O 1
ATOM 878 N N . GLY A 1 103 ? 19.614 19.985 -6.967 1.00 82.75 103 GLY A N 1
ATOM 879 C CA . GLY A 1 103 ? 21.041 20.306 -6.896 1.00 82.75 103 GLY A CA 1
ATOM 880 C C . GLY A 1 103 ? 21.330 21.742 -6.443 1.00 82.75 103 GLY A C 1
ATOM 881 O O . GLY A 1 103 ? 22.453 22.214 -6.609 1.00 82.75 103 GLY A O 1
ATOM 882 N N . THR A 1 104 ? 20.330 22.445 -5.905 1.00 81.50 104 THR A N 1
ATOM 883 C CA . THR A 1 104 ? 20.407 23.845 -5.470 1.00 81.50 104 THR A CA 1
ATOM 884 C C . THR A 1 104 ? 20.183 23.961 -3.969 1.00 81.50 104 THR A C 1
ATOM 886 O O . THR A 1 104 ? 19.273 23.331 -3.435 1.00 81.50 104 THR A O 1
ATOM 889 N N . GLU A 1 105 ? 21.002 24.774 -3.295 1.00 82.19 105 GLU A N 1
ATOM 890 C CA . GLU A 1 105 ? 20.840 25.059 -1.866 1.00 82.19 105 GLU A CA 1
ATOM 891 C C . GLU A 1 105 ? 19.549 25.847 -1.620 1.00 82.19 105 GLU A C 1
ATOM 893 O O . GLU A 1 105 ? 19.240 26.793 -2.347 1.00 82.19 105 GLU A O 1
ATOM 898 N N . MET A 1 106 ? 18.800 25.445 -0.595 1.00 78.00 106 MET A N 1
ATOM 899 C CA . MET A 1 106 ? 17.575 26.119 -0.178 1.00 78.00 106 MET A CA 1
ATOM 900 C C . MET A 1 106 ? 17.857 26.945 1.082 1.00 78.00 106 MET A C 1
ATOM 902 O O . MET A 1 106 ? 18.232 26.389 2.119 1.00 78.00 106 MET A O 1
ATOM 906 N N . ASP A 1 107 ? 17.678 28.267 0.998 1.00 76.19 107 ASP A N 1
ATOM 907 C CA . ASP A 1 107 ? 17.798 29.149 2.161 1.00 76.19 107 ASP A CA 1
ATOM 908 C C . ASP A 1 107 ? 16.555 29.026 3.049 1.00 76.19 107 ASP A C 1
ATOM 910 O O . ASP A 1 107 ? 15.464 29.468 2.704 1.00 76.19 107 ASP A O 1
ATOM 914 N N . VAL A 1 108 ? 16.739 28.396 4.205 1.00 72.25 108 VAL A N 1
ATOM 915 C CA . VAL A 1 108 ? 15.692 28.136 5.202 1.00 72.25 108 VAL A CA 1
ATOM 916 C C . VAL A 1 108 ? 15.718 29.129 6.371 1.00 72.25 108 VAL A C 1
ATOM 918 O O . VAL A 1 108 ? 14.960 28.980 7.331 1.00 72.25 108 VAL A O 1
ATOM 921 N N . SER A 1 109 ? 16.600 30.134 6.336 1.00 68.44 109 SER A N 1
ATOM 922 C CA . SER A 1 109 ? 16.781 31.070 7.453 1.00 68.44 109 SER A CA 1
ATOM 923 C C . SER A 1 109 ? 15.618 32.060 7.597 1.00 68.44 109 SER A C 1
ATOM 925 O O . SER A 1 109 ? 15.145 32.271 8.713 1.00 68.44 109 SER A O 1
ATOM 927 N N . GLU A 1 110 ? 15.091 32.582 6.485 1.00 64.75 110 GLU A N 1
ATOM 928 C CA . GLU A 1 110 ? 13.878 33.424 6.450 1.00 64.75 110 GLU A CA 1
ATOM 929 C C . GLU A 1 110 ? 12.585 32.619 6.638 1.00 64.75 110 GLU A C 1
ATOM 931 O O . GLU A 1 110 ? 11.510 33.165 6.896 1.00 64.75 110 GLU A O 1
ATOM 936 N N . GLU A 1 111 ? 12.684 31.299 6.512 1.00 65.19 111 GLU A N 1
ATOM 937 C CA . GLU A 1 111 ? 11.542 30.417 6.568 1.00 65.19 111 GLU A CA 1
ATOM 938 C C . GLU A 1 111 ? 11.037 30.265 8.003 1.00 65.19 111 GLU A C 1
ATOM 940 O O . GLU A 1 111 ? 9.862 30.523 8.221 1.00 65.19 111 GLU A O 1
ATOM 945 N N . LEU A 1 112 ? 11.888 29.983 8.995 1.00 63.38 112 LEU A N 1
ATOM 946 C CA . LEU A 1 112 ? 11.518 29.651 10.388 1.00 63.38 112 LEU A CA 1
ATOM 947 C C . LEU A 1 112 ? 10.368 30.481 11.010 1.00 63.38 112 LEU A C 1
ATOM 949 O O . LEU A 1 112 ? 9.462 29.899 11.620 1.00 63.38 112 LEU A O 1
ATOM 953 N N . ASP A 1 113 ? 10.355 31.804 10.825 1.00 64.31 113 ASP A N 1
ATOM 954 C CA . ASP A 1 113 ? 9.350 32.702 11.418 1.00 64.31 113 ASP A CA 1
ATOM 955 C C . ASP A 1 113 ? 7.943 32.527 10.807 1.00 64.31 113 ASP A C 1
ATOM 957 O O . ASP A 1 113 ? 6.933 32.598 11.515 1.00 64.31 113 ASP A O 1
ATOM 961 N N . ASN A 1 114 ? 7.843 32.204 9.512 1.00 65.69 114 ASN A N 1
ATOM 962 C CA . ASN A 1 114 ? 6.564 32.038 8.802 1.00 65.69 114 ASN A CA 1
ATOM 963 C C . ASN A 1 114 ? 5.782 30.777 9.213 1.00 65.69 114 ASN A C 1
ATOM 965 O O . ASN A 1 114 ? 4.583 30.642 8.921 1.00 65.69 114 ASN A O 1
ATOM 969 N N . PHE A 1 115 ? 6.426 29.847 9.914 1.00 66.62 115 PHE A N 1
ATOM 970 C CA . PHE A 1 115 ? 5.839 28.546 10.224 1.00 66.62 115 PHE A CA 1
ATOM 971 C C . PHE A 1 115 ? 5.471 28.343 11.679 1.00 66.62 115 PHE A C 1
ATOM 973 O O . PHE A 1 115 ? 4.633 27.481 11.955 1.00 66.62 115 PHE A O 1
ATOM 980 N N . GLY A 1 116 ? 5.963 29.194 12.586 1.00 71.06 116 GLY A N 1
ATOM 981 C CA . GLY A 1 116 ? 5.340 29.331 13.901 1.00 71.06 116 GLY A CA 1
ATOM 982 C C . GLY A 1 116 ? 3.825 29.528 13.760 1.00 71.06 116 GLY A C 1
ATOM 983 O O . GLY A 1 116 ? 3.047 28.885 14.457 1.00 71.06 116 GLY A O 1
ATOM 984 N N . ALA A 1 117 ? 3.394 30.300 12.754 1.00 79.50 117 ALA A N 1
ATOM 985 C CA . ALA A 1 117 ? 1.984 30.486 12.424 1.00 79.50 117 ALA A CA 1
ATOM 986 C C . ALA A 1 117 ? 1.258 29.197 11.980 1.00 79.50 117 ALA A C 1
ATOM 988 O O . ALA A 1 117 ? 0.103 29.019 12.354 1.00 79.50 117 ALA A O 1
ATOM 989 N N . ILE A 1 118 ? 1.909 28.289 11.231 1.00 80.94 118 ILE A N 1
ATOM 990 C CA . ILE A 1 118 ? 1.298 27.007 10.806 1.00 80.94 118 ILE A CA 1
ATOM 991 C C . ILE A 1 118 ? 1.040 26.116 12.018 1.00 80.94 118 ILE A C 1
ATOM 993 O O . ILE A 1 118 ? -0.017 25.498 12.127 1.00 80.94 118 ILE A O 1
ATOM 997 N N . LEU A 1 119 ? 1.991 26.057 12.952 1.00 79.69 119 LEU A N 1
ATOM 998 C CA . LEU A 1 119 ? 1.841 25.247 14.159 1.00 79.69 119 LEU A CA 1
ATOM 999 C C . LEU A 1 119 ? 0.681 25.724 15.028 1.00 79.69 119 LEU A C 1
ATOM 1001 O O . LEU A 1 119 ? 0.044 24.907 15.683 1.00 79.69 119 LEU A O 1
ATOM 1005 N N . GLN A 1 120 ? 0.374 27.019 15.011 1.00 82.56 120 GLN A N 1
ATOM 1006 C CA . GLN A 1 120 ? -0.748 27.585 15.759 1.00 82.56 120 GLN A CA 1
ATOM 1007 C C . GLN A 1 120 ? -2.103 27.410 15.052 1.00 82.56 120 GLN A C 1
ATOM 1009 O O . GLN A 1 120 ? -3.144 27.725 15.632 1.00 82.56 120 GLN A O 1
ATOM 1014 N N . GLU A 1 121 ? -2.137 26.876 13.827 1.00 84.69 121 GLU A N 1
ATOM 1015 C CA . GLU A 1 121 ? -3.398 26.562 13.163 1.00 84.69 121 GLU A CA 1
ATOM 1016 C C . GLU A 1 121 ? -4.149 25.471 13.933 1.00 84.69 121 GLU A C 1
ATOM 1018 O O . GLU A 1 121 ? -3.637 24.377 14.185 1.00 84.69 121 GLU A O 1
ATOM 1023 N N . SER A 1 122 ? -5.419 25.737 14.249 1.00 85.50 122 SER A N 1
ATOM 1024 C CA . SER A 1 122 ? -6.266 24.816 15.018 1.00 85.50 122 SER A CA 1
ATOM 1025 C C . SER A 1 122 ? -6.314 23.411 14.412 1.00 85.50 122 SER A C 1
ATOM 1027 O O . SER A 1 122 ? -6.262 22.420 15.134 1.00 85.50 122 SER A O 1
ATOM 1029 N N . THR A 1 123 ? -6.328 23.310 13.079 1.00 84.69 123 THR A N 1
ATOM 1030 C CA . THR A 1 123 ? -6.370 22.010 12.394 1.00 84.69 123 THR A CA 1
ATOM 1031 C C . THR A 1 123 ? -5.084 21.196 12.553 1.00 84.69 123 THR A C 1
ATOM 1033 O O . THR A 1 123 ? -5.149 19.968 12.600 1.00 84.69 123 THR A O 1
ATOM 1036 N N . VAL A 1 124 ? -3.926 21.853 12.669 1.00 85.19 124 VAL A N 1
ATOM 1037 C CA . VAL A 1 124 ? -2.634 21.196 12.923 1.00 85.19 124 VAL A CA 1
ATOM 1038 C C . VAL A 1 124 ? -2.571 20.730 14.374 1.00 85.19 124 VAL A C 1
ATOM 1040 O O . VAL A 1 124 ? -2.222 19.578 14.631 1.00 85.19 124 VAL A O 1
ATOM 1043 N N . GLN A 1 125 ? -3.003 21.578 15.308 1.00 85.50 125 GLN A N 1
ATOM 1044 C CA . GLN A 1 125 ? -3.091 21.247 16.732 1.00 85.50 125 GLN A CA 1
ATOM 1045 C C . GLN A 1 125 ? -4.011 20.051 17.000 1.00 85.50 125 GLN A C 1
ATOM 1047 O O . GLN A 1 125 ? -3.668 19.151 17.769 1.00 85.50 125 GLN A O 1
ATOM 1052 N N . ASP A 1 126 ? -5.163 19.987 16.334 1.00 86.88 126 ASP A N 1
ATOM 1053 C CA . ASP A 1 126 ? -6.087 18.864 16.486 1.00 86.88 126 ASP A CA 1
ATOM 1054 C C . ASP A 1 126 ? -5.494 17.549 15.963 1.00 86.88 126 ASP A C 1
ATOM 1056 O O . ASP A 1 126 ? -5.623 16.508 16.612 1.00 86.88 126 ASP A O 1
ATOM 1060 N N . LEU A 1 127 ? -4.774 17.585 14.839 1.00 88.25 127 LEU A N 1
ATOM 1061 C CA . LEU A 1 127 ? -4.078 16.405 14.321 1.00 88.25 127 LEU A CA 1
ATOM 1062 C C . LEU A 1 127 ? -2.905 15.986 15.200 1.00 88.25 127 LEU A C 1
ATOM 1064 O O . LEU A 1 127 ? -2.691 14.788 15.383 1.00 88.25 127 LEU A O 1
ATOM 1068 N N . TYR A 1 128 ? -2.188 16.943 15.785 1.00 89.12 128 TYR A N 1
ATOM 1069 C CA . TYR A 1 128 ? -1.132 16.651 16.744 1.00 89.12 128 TYR A CA 1
ATOM 1070 C C . TYR A 1 128 ? -1.685 15.912 17.967 1.00 89.12 128 TYR A C 1
ATOM 1072 O O . TYR A 1 128 ? -1.165 14.864 18.342 1.00 89.12 128 TYR A O 1
ATOM 1080 N N . ARG A 1 129 ? -2.818 16.367 18.522 1.00 88.44 129 ARG A N 1
ATOM 1081 C CA . ARG A 1 129 ? -3.506 15.675 19.628 1.00 88.44 129 ARG A CA 1
ATOM 1082 C C . ARG A 1 129 ? -3.890 14.242 19.266 1.00 88.44 129 ARG A C 1
ATOM 1084 O O . ARG A 1 129 ? -3.745 13.342 20.093 1.00 88.44 129 ARG A O 1
ATOM 1091 N N . VAL A 1 130 ? -4.379 14.014 18.044 1.00 90.81 130 VAL A N 1
ATOM 1092 C CA . VAL A 1 130 ? -4.676 12.659 17.551 1.00 90.81 130 VAL A CA 1
ATOM 1093 C C . VAL A 1 130 ? -3.397 11.827 17.455 1.00 90.81 130 VAL A C 1
ATOM 1095 O O . VAL A 1 130 ? -3.382 10.700 17.944 1.00 90.81 130 VAL A O 1
ATOM 1098 N N . LYS A 1 131 ? -2.314 12.382 16.904 1.00 92.19 131 LYS A N 1
ATOM 1099 C CA . LYS A 1 131 ? -1.006 11.722 16.788 1.00 92.19 131 LYS A CA 1
ATOM 1100 C C . LYS A 1 131 ? -0.439 11.317 18.155 1.00 92.19 131 LYS A C 1
ATOM 1102 O O . LYS A 1 131 ? -0.106 10.150 18.338 1.00 92.19 131 LYS A O 1
ATOM 1107 N N . THR A 1 132 ? -0.418 12.212 19.142 1.00 89.94 132 THR A N 1
ATOM 1108 C CA . THR A 1 132 ? 0.054 11.891 20.504 1.00 89.94 132 THR A CA 1
ATOM 1109 C C . THR A 1 132 ? -0.811 10.818 21.162 1.00 89.94 132 THR A C 1
ATOM 1111 O O . THR A 1 132 ? -0.318 9.932 21.859 1.00 89.94 132 THR A O 1
ATOM 1114 N N . ARG A 1 133 ? -2.124 10.850 20.915 1.00 91.00 133 ARG A N 1
ATOM 1115 C CA . ARG A 1 133 ? -3.039 9.823 21.414 1.00 91.00 133 ARG A CA 1
ATOM 1116 C C . ARG A 1 133 ? -2.752 8.449 20.811 1.00 91.00 133 ARG A C 1
ATOM 1118 O O . ARG A 1 133 ? -2.768 7.454 21.531 1.00 91.00 133 ARG A O 1
ATOM 1125 N N . VAL A 1 134 ? -2.491 8.397 19.509 1.00 93.75 134 VAL A N 1
ATOM 1126 C CA . VAL A 1 134 ? -2.090 7.173 18.809 1.00 93.75 134 VAL A CA 1
ATOM 1127 C C . VAL A 1 134 ? -0.802 6.605 19.403 1.00 93.75 134 VAL A C 1
ATOM 1129 O O . VAL A 1 134 ? -0.744 5.412 19.687 1.00 93.75 134 VAL A O 1
ATOM 1132 N N . GLU A 1 135 ? 0.205 7.443 19.642 1.00 91.62 135 GLU A N 1
ATOM 1133 C CA . GLU A 1 135 ? 1.471 7.020 20.255 1.00 91.62 135 GLU A CA 1
ATOM 1134 C C . GLU A 1 135 ? 1.270 6.471 21.666 1.00 91.62 135 GLU A C 1
ATOM 1136 O O . GLU A 1 135 ? 1.862 5.455 22.028 1.00 91.62 135 GLU A O 1
ATOM 1141 N N . HIS A 1 136 ? 0.379 7.089 22.441 1.00 91.19 136 HIS A N 1
ATOM 1142 C CA . HIS A 1 136 ? 0.020 6.583 23.756 1.00 91.19 136 HIS A CA 1
ATOM 1143 C C . HIS A 1 136 ? -0.668 5.211 23.679 1.00 91.19 136 HIS A C 1
ATOM 1145 O O . HIS A 1 136 ? -0.279 4.301 24.404 1.00 91.19 136 HIS A O 1
ATOM 1151 N N . ILE A 1 137 ? -1.631 5.028 22.766 1.00 92.50 137 ILE A N 1
ATOM 1152 C CA . ILE A 1 137 ? -2.271 3.722 22.526 1.00 92.50 137 ILE A CA 1
ATOM 1153 C C . ILE A 1 137 ? -1.226 2.672 22.146 1.00 92.50 137 ILE A C 1
ATOM 1155 O O . ILE A 1 137 ? -1.216 1.590 22.725 1.00 92.50 137 ILE A O 1
ATOM 1159 N N . LYS A 1 138 ? -0.326 2.992 21.209 1.00 93.19 138 LYS A N 1
ATOM 1160 C CA . LYS A 1 138 ? 0.752 2.082 20.803 1.00 93.19 138 LYS A CA 1
ATOM 1161 C C . LYS A 1 138 ? 1.635 1.706 21.987 1.00 93.19 138 LYS A C 1
ATOM 1163 O O . LYS A 1 138 ? 1.863 0.527 22.197 1.00 93.19 138 LYS A O 1
ATOM 1168 N N . SER A 1 139 ? 2.050 2.681 22.794 1.00 90.50 139 SER A N 1
ATOM 1169 C CA . SER A 1 139 ? 2.845 2.453 24.007 1.00 90.50 139 SER A CA 1
ATOM 1170 C C . SER A 1 139 ? 2.148 1.500 24.988 1.00 90.50 139 SER A C 1
ATOM 1172 O O . SER A 1 139 ? 2.781 0.575 25.493 1.00 90.50 139 SER A O 1
ATOM 1174 N N . LEU A 1 140 ? 0.836 1.661 25.204 1.00 89.88 140 LEU A N 1
ATOM 1175 C CA . LEU A 1 140 ? 0.045 0.763 26.059 1.00 89.88 140 LEU A CA 1
ATOM 1176 C C . LEU A 1 140 ? -0.043 -0.672 25.518 1.00 89.88 140 LEU A C 1
ATOM 1178 O O . LEU A 1 140 ? -0.202 -1.599 26.308 1.00 89.88 140 LEU A O 1
ATOM 1182 N N . LEU A 1 141 ? 0.048 -0.853 24.199 1.00 90.88 141 LEU A N 1
ATOM 1183 C CA . LEU A 1 141 ? 0.040 -2.165 23.549 1.00 90.88 141 LEU A CA 1
ATOM 1184 C C . LEU A 1 141 ? 1.440 -2.791 23.463 1.00 90.88 141 LEU A C 1
ATOM 1186 O O . LEU A 1 141 ? 1.587 -3.998 23.569 1.00 90.88 141 LEU A O 1
ATOM 1190 N N . THR A 1 142 ? 2.497 -2.014 23.240 1.00 89.31 142 THR A N 1
ATOM 1191 C CA . THR A 1 142 ? 3.838 -2.581 23.010 1.00 89.31 142 THR A CA 1
ATOM 1192 C C . THR A 1 142 ? 4.630 -2.794 24.287 1.00 89.31 142 THR A C 1
ATOM 1194 O O . THR A 1 142 ? 5.455 -3.701 24.349 1.00 89.31 142 THR A O 1
ATOM 1197 N N . ASN A 1 143 ? 4.406 -1.961 25.306 1.00 87.00 143 ASN A N 1
ATOM 1198 C CA . ASN A 1 143 ? 5.236 -1.944 26.513 1.00 87.00 143 ASN A CA 1
ATOM 1199 C C . ASN A 1 143 ? 4.720 -2.873 27.616 1.00 87.00 143 ASN A C 1
ATOM 1201 O O . ASN A 1 143 ? 5.258 -2.875 28.722 1.00 87.00 143 ASN A O 1
ATOM 1205 N N . VAL A 1 144 ? 3.671 -3.644 27.330 1.00 85.56 144 VAL A N 1
ATOM 1206 C CA . VAL A 1 144 ? 3.056 -4.577 28.269 1.00 85.56 144 VAL A CA 1
ATOM 1207 C C . VAL A 1 144 ? 3.124 -5.983 27.681 1.00 85.56 144 VAL A C 1
ATOM 1209 O O . VAL A 1 144 ? 3.102 -6.185 26.468 1.00 85.56 144 VAL A O 1
ATOM 1212 N N . GLU A 1 145 ? 3.278 -6.968 28.555 1.00 87.44 145 GLU A N 1
ATOM 1213 C CA . GLU A 1 145 ? 3.164 -8.373 28.195 1.00 87.44 145 GLU A CA 1
ATOM 1214 C C . GLU A 1 145 ? 1.681 -8.771 28.218 1.00 87.44 145 GLU A C 1
ATOM 1216 O O . GLU A 1 145 ? 0.970 -8.526 29.195 1.00 87.44 145 GLU A O 1
ATOM 1221 N N . HIS A 1 146 ? 1.200 -9.354 27.124 1.00 86.88 146 HIS A N 1
ATOM 1222 C CA . HIS A 1 146 ? -0.209 -9.676 26.931 1.00 86.88 146 HIS A CA 1
ATOM 1223 C C . HIS A 1 146 ? -0.451 -11.168 27.092 1.00 86.88 146 HIS A C 1
ATOM 1225 O O . HIS A 1 146 ? 0.161 -11.986 26.401 1.00 86.88 146 HIS A O 1
ATOM 1231 N N . THR A 1 147 ? -1.395 -11.525 27.958 1.00 91.25 147 THR A N 1
ATOM 1232 C CA . THR A 1 147 ? -1.872 -12.900 28.078 1.00 91.25 147 THR A CA 1
ATOM 1233 C C . THR A 1 147 ? -2.803 -13.223 26.913 1.00 91.25 147 THR A C 1
ATOM 1235 O O . THR A 1 147 ? -3.797 -12.533 26.687 1.00 91.25 147 THR A O 1
ATOM 1238 N N . LEU A 1 148 ? -2.530 -14.305 26.181 1.00 89.19 148 LEU A N 1
ATOM 1239 C CA . LEU A 1 148 ? -3.406 -14.716 25.083 1.00 89.19 148 LEU A CA 1
ATOM 1240 C C . LEU A 1 148 ? -4.818 -15.060 25.579 1.00 89.19 148 LEU A C 1
ATOM 1242 O O . LEU A 1 148 ? -5.002 -15.873 26.492 1.00 89.19 148 LEU A O 1
ATOM 1246 N N . GLY A 1 149 ? -5.824 -14.494 24.911 1.00 92.44 149 GLY A N 1
ATOM 1247 C CA . GLY A 1 149 ? -7.234 -14.670 25.254 1.00 92.44 149 GLY A CA 1
ATOM 1248 C C . GLY A 1 149 ? -7.754 -13.720 26.333 1.00 92.44 149 GLY A C 1
ATOM 1249 O O . GLY A 1 149 ? -8.908 -13.862 26.736 1.00 92.44 149 GLY A O 1
ATOM 1250 N N . GLU A 1 150 ? -6.934 -12.774 26.799 1.00 94.12 150 GLU A N 1
ATOM 1251 C CA . GLU A 1 150 ? -7.340 -11.720 27.728 1.00 94.12 150 GLU A CA 1
ATOM 1252 C C . GLU A 1 150 ? -7.384 -10.367 27.013 1.00 94.12 150 GLU A C 1
ATOM 1254 O O . GLU A 1 150 ? -6.490 -9.992 26.256 1.00 94.12 150 GLU A O 1
ATOM 1259 N N . PHE A 1 151 ? -8.468 -9.633 27.248 1.00 94.88 151 PHE A N 1
ATOM 1260 C CA . PHE A 1 151 ? -8.697 -8.326 26.654 1.00 94.88 151 PHE A CA 1
ATOM 1261 C C . PHE A 1 151 ? -8.188 -7.211 27.567 1.00 94.88 151 PHE A C 1
ATOM 1263 O O . PHE A 1 151 ? -8.513 -7.158 28.753 1.00 94.88 151 PHE A O 1
ATOM 1270 N N . HIS A 1 152 ? -7.456 -6.269 26.984 1.00 93.56 152 HIS A N 1
ATOM 1271 C CA . HIS A 1 152 ? -6.959 -5.072 27.643 1.00 93.56 152 HIS A CA 1
ATOM 1272 C C . HIS A 1 152 ? -7.888 -3.900 27.334 1.00 93.56 152 HIS A C 1
ATOM 1274 O O . HIS A 1 152 ? -8.092 -3.531 26.175 1.00 93.56 152 HIS A O 1
ATOM 1280 N N . ILE A 1 153 ? -8.465 -3.313 28.379 1.00 93.94 153 ILE A N 1
ATOM 1281 C CA . ILE A 1 153 ? -9.365 -2.165 28.259 1.00 93.94 153 ILE A CA 1
ATOM 1282 C C . ILE A 1 153 ? -8.510 -0.904 28.138 1.00 93.94 153 ILE A C 1
ATOM 1284 O O . ILE A 1 153 ? -7.896 -0.474 29.112 1.00 93.94 153 ILE A O 1
ATOM 1288 N N . LEU A 1 154 ? -8.469 -0.316 26.942 1.00 93.00 154 LEU A N 1
ATOM 1289 C CA . LEU A 1 154 ? -7.775 0.954 26.707 1.00 93.00 154 LEU A CA 1
ATOM 1290 C C . LEU A 1 154 ? -8.709 2.148 26.933 1.00 93.00 154 LEU A C 1
ATOM 1292 O O . LEU A 1 154 ? -8.274 3.206 27.380 1.00 93.00 154 LEU A O 1
ATOM 1296 N N . SER A 1 155 ? -9.995 1.986 26.622 1.00 93.00 155 SER A N 1
ATOM 1297 C CA . SER A 1 155 ? -11.066 2.930 26.945 1.00 93.00 155 SER A CA 1
ATOM 1298 C C . SER A 1 155 ? -12.420 2.213 26.963 1.00 93.00 155 SER A C 1
ATOM 1300 O O . SER A 1 155 ? -12.520 1.067 26.529 1.00 93.00 155 SER A O 1
ATOM 1302 N N . ASP A 1 156 ? -13.480 2.906 27.387 1.00 92.06 156 ASP A N 1
ATOM 1303 C CA . ASP A 1 156 ? -14.853 2.369 27.392 1.00 92.06 156 ASP A CA 1
ATOM 1304 C C . ASP A 1 156 ? -15.312 1.846 26.017 1.00 92.06 156 ASP A C 1
ATOM 1306 O O . ASP A 1 156 ? -16.171 0.970 25.930 1.00 92.06 156 ASP A O 1
ATOM 1310 N N . ASN A 1 157 ? -14.736 2.377 24.932 1.00 95.31 157 ASN A N 1
ATOM 1311 C CA . ASN A 1 157 ? -15.112 2.050 23.558 1.00 95.31 157 ASN A CA 1
ATOM 1312 C C . ASN A 1 157 ? -14.013 1.313 22.777 1.00 95.31 157 ASN A C 1
ATOM 1314 O O . ASN A 1 157 ? -14.229 1.023 21.601 1.00 95.31 157 ASN A O 1
ATOM 1318 N N . LEU A 1 158 ? -12.858 1.030 23.390 1.00 96.62 158 LEU A N 1
ATOM 1319 C CA . LEU A 1 158 ? -11.713 0.380 22.748 1.00 96.62 158 LEU A CA 1
ATOM 1320 C C . LEU A 1 158 ? -11.092 -0.656 23.684 1.00 96.62 158 LEU A C 1
ATOM 1322 O O . LEU A 1 158 ? -10.458 -0.317 24.687 1.00 96.62 158 LEU A O 1
ATOM 1326 N N . ILE A 1 159 ? -11.228 -1.921 23.302 1.00 96.44 159 ILE A N 1
ATOM 1327 C CA . ILE A 1 159 ? -10.682 -3.052 24.047 1.00 96.44 159 ILE A CA 1
ATOM 1328 C C . ILE A 1 159 ? -9.902 -3.938 23.076 1.00 96.44 159 ILE A C 1
ATOM 1330 O O . ILE A 1 159 ? -10.375 -4.210 21.973 1.00 96.44 159 ILE A O 1
ATOM 1334 N N . VAL A 1 160 ? -8.703 -4.369 23.464 1.00 96.31 160 VAL A N 1
ATOM 1335 C CA . VAL A 1 160 ? -7.749 -5.020 22.557 1.00 96.31 160 VAL A CA 1
ATOM 1336 C C . VAL A 1 160 ? -7.213 -6.319 23.155 1.00 96.31 160 VAL A C 1
ATOM 1338 O O . VAL A 1 160 ? -6.748 -6.349 24.288 1.00 96.31 160 VAL A O 1
ATOM 1341 N N . GLU A 1 161 ? -7.257 -7.387 22.371 1.00 95.38 161 GLU A N 1
ATOM 1342 C CA . GLU A 1 161 ? -6.514 -8.637 22.541 1.00 95.38 161 GLU A CA 1
ATOM 1343 C C . GLU A 1 161 ? -5.492 -8.764 21.398 1.00 95.38 161 GLU A C 1
ATOM 1345 O O . GLU A 1 161 ? -5.548 -8.024 20.408 1.00 95.38 161 GLU A O 1
ATOM 1350 N N . LYS A 1 162 ? -4.531 -9.686 21.534 1.00 92.00 162 LYS A N 1
ATOM 1351 C CA . LYS A 1 162 ? -3.441 -9.910 20.572 1.00 92.00 162 LYS A CA 1
ATOM 1352 C C . LYS A 1 162 ? -3.876 -9.895 19.103 1.00 92.00 162 LYS A C 1
ATOM 1354 O O . LYS A 1 162 ? -3.221 -9.248 18.290 1.00 92.00 162 LYS A O 1
ATOM 1359 N N . GLU A 1 163 ? -4.965 -10.573 18.759 1.00 94.00 163 GLU A N 1
ATOM 1360 C CA . GLU A 1 163 ? -5.434 -10.683 17.369 1.00 94.00 163 GLU A CA 1
ATOM 1361 C C . GLU A 1 163 ? -6.818 -10.075 17.155 1.00 94.00 163 GLU A C 1
ATOM 1363 O O . GLU A 1 163 ? -7.211 -9.844 16.011 1.00 94.00 163 GLU A O 1
ATOM 1368 N N . LEU A 1 164 ? -7.548 -9.788 18.234 1.00 97.25 164 LEU A N 1
ATOM 1369 C CA . LEU A 1 164 ? -8.916 -9.287 18.186 1.00 97.25 164 LEU A CA 1
ATOM 1370 C C . LEU A 1 164 ? -9.058 -7.937 18.890 1.00 97.25 164 LEU A C 1
ATOM 1372 O O . LEU A 1 164 ? -8.615 -7.746 20.014 1.00 97.25 164 LEU A O 1
ATOM 1376 N N . THR A 1 165 ? -9.753 -7.003 18.258 1.00 97.81 165 THR A N 1
ATOM 1377 C CA . THR A 1 165 ? -10.089 -5.687 18.809 1.00 97.81 165 THR A CA 1
ATOM 1378 C C . THR A 1 165 ? -11.602 -5.527 18.839 1.00 97.81 165 THR A C 1
ATOM 1380 O O . THR A 1 165 ? -12.278 -5.832 17.860 1.00 97.81 165 THR A O 1
ATOM 1383 N N . ILE A 1 166 ? -12.145 -5.011 19.939 1.00 98.19 166 ILE A N 1
ATOM 1384 C CA . ILE A 1 166 ? -13.561 -4.666 20.062 1.00 98.19 166 ILE A CA 1
ATOM 1385 C C . ILE A 1 166 ? -13.701 -3.151 20.107 1.00 98.19 166 ILE A C 1
ATOM 1387 O O . ILE A 1 166 ? -13.098 -2.483 20.950 1.00 98.19 166 ILE A O 1
ATOM 1391 N N . LEU A 1 167 ? -14.545 -2.630 19.217 1.00 97.50 167 LEU A N 1
ATOM 1392 C CA . LEU A 1 167 ? -14.977 -1.238 19.227 1.00 97.50 167 LEU A CA 1
ATOM 1393 C C . LEU A 1 167 ? -16.460 -1.148 19.553 1.00 97.50 167 LEU A C 1
ATOM 1395 O O . LEU A 1 167 ? -17.264 -1.869 18.961 1.00 97.50 167 LEU A O 1
ATOM 1399 N N . THR A 1 168 ? -16.831 -0.217 20.427 1.00 95.62 168 THR A N 1
ATOM 1400 C CA . THR A 1 168 ? -18.236 0.032 20.769 1.00 95.62 168 THR A CA 1
ATOM 1401 C C . THR A 1 168 ? -18.668 1.410 20.285 1.00 95.62 168 THR A C 1
ATOM 1403 O O . THR A 1 168 ? -18.008 2.413 20.547 1.00 95.62 168 THR A O 1
ATOM 1406 N N . LYS A 1 169 ? -19.805 1.471 19.584 1.00 93.50 169 LYS A N 1
ATOM 1407 C CA . LYS A 1 169 ? -20.458 2.727 19.201 1.00 93.50 169 LYS A CA 1
ATOM 1408 C C . LYS A 1 169 ? -21.964 2.596 19.300 1.00 93.50 169 LYS A C 1
ATOM 1410 O O . LYS A 1 169 ? -22.546 1.632 18.807 1.00 93.50 169 LYS A O 1
ATOM 1415 N N . ASN A 1 170 ? -22.594 3.591 19.923 1.00 91.62 170 ASN A N 1
ATOM 1416 C CA . ASN A 1 170 ? -24.044 3.648 20.124 1.00 91.62 170 ASN A CA 1
ATOM 1417 C C . ASN A 1 170 ? -24.604 2.354 20.755 1.00 91.62 170 ASN A C 1
ATOM 1419 O O . ASN A 1 170 ? -25.658 1.870 20.357 1.00 91.62 170 ASN A O 1
ATOM 1423 N N . GLY A 1 171 ? -23.863 1.760 21.700 1.00 91.56 171 GLY A N 1
ATOM 1424 C CA . GLY A 1 171 ? -24.246 0.521 22.389 1.00 91.56 171 GLY A CA 1
ATOM 1425 C C . GLY A 1 171 ? -24.108 -0.771 21.570 1.00 91.56 171 GLY A C 1
ATOM 1426 O O . GLY A 1 171 ? -24.442 -1.837 22.082 1.00 91.56 171 GLY A O 1
ATOM 1427 N N . LYS A 1 172 ? -23.618 -0.708 20.325 1.00 95.81 172 LYS A N 1
ATOM 1428 C CA . LYS A 1 172 ? -23.309 -1.882 19.498 1.00 95.81 172 LYS A CA 1
ATOM 1429 C C . LYS A 1 172 ? -21.800 -2.106 19.448 1.00 95.81 172 LYS A C 1
ATOM 1431 O O . LYS A 1 172 ? -21.043 -1.148 19.275 1.00 95.81 172 LYS A O 1
ATOM 1436 N N . SER A 1 173 ? -21.383 -3.361 19.589 1.00 97.44 173 SER A N 1
ATOM 1437 C CA . SER A 1 173 ? -19.973 -3.754 19.601 1.00 97.44 173 SER A CA 1
ATOM 1438 C C . SER A 1 173 ? -19.602 -4.494 18.323 1.00 97.44 173 SER A C 1
ATOM 1440 O O . SER A 1 173 ? -20.349 -5.339 17.831 1.00 97.44 173 SER A O 1
ATOM 1442 N N . TYR A 1 174 ? -18.431 -4.167 17.795 1.00 98.12 174 TYR A N 1
ATOM 1443 C CA . TYR A 1 174 ? -17.919 -4.670 16.530 1.00 98.12 174 TYR A CA 1
ATOM 1444 C C . TYR A 1 174 ? -16.556 -5.317 16.757 1.00 98.12 174 TYR A C 1
ATOM 1446 O O . TYR A 1 174 ? -15.686 -4.711 17.386 1.00 98.12 174 TYR A O 1
ATOM 1454 N N . LEU A 1 175 ? -16.374 -6.528 16.236 1.00 98.44 175 LEU A N 1
ATOM 1455 C CA . LEU A 1 175 ? -15.133 -7.289 16.330 1.00 98.44 175 LEU A CA 1
ATOM 1456 C C . LEU A 1 175 ? -14.268 -7.054 15.086 1.00 98.44 175 LEU A C 1
ATOM 1458 O O . LEU A 1 175 ? -14.708 -7.293 13.961 1.00 98.44 175 LEU A O 1
ATOM 1462 N N . TYR A 1 176 ? -13.039 -6.606 15.304 1.00 98.19 176 TYR A N 1
ATOM 1463 C CA . TYR A 1 176 ? -12.025 -6.287 14.302 1.00 98.19 176 TYR A CA 1
ATOM 1464 C C . TYR A 1 176 ? -10.787 -7.167 14.495 1.00 98.19 176 TYR A C 1
ATOM 1466 O O . TYR A 1 176 ? -10.498 -7.552 15.628 1.00 98.19 176 TYR A O 1
ATOM 1474 N N . PRO A 1 177 ? -9.998 -7.429 13.441 1.00 97.06 177 PRO A N 1
ATOM 1475 C CA . PRO A 1 177 ? -8.651 -7.948 13.625 1.00 97.06 177 PRO A CA 1
ATOM 1476 C C . PRO A 1 177 ? -7.734 -6.839 14.163 1.00 97.06 177 PRO A C 1
ATOM 1478 O O . PRO A 1 177 ? -7.779 -5.700 13.691 1.00 97.06 177 PRO A O 1
ATOM 1481 N N . THR A 1 178 ? -6.876 -7.145 15.136 1.00 96.00 178 THR A N 1
ATOM 1482 C CA . THR A 1 178 ? -5.983 -6.138 15.742 1.00 96.00 178 THR A CA 1
ATOM 1483 C C . THR A 1 178 ? -4.944 -5.605 14.751 1.00 96.00 178 THR A C 1
ATOM 1485 O O . THR A 1 178 ? -4.549 -4.445 14.833 1.00 96.00 178 THR A O 1
ATOM 1488 N N . THR A 1 179 ? -4.577 -6.372 13.723 1.00 95.69 179 THR A N 1
ATOM 1489 C CA . THR A 1 179 ? -3.742 -5.880 12.610 1.00 95.69 179 THR A CA 1
ATOM 1490 C C . THR A 1 179 ? -4.396 -4.712 11.862 1.00 95.69 179 THR A C 1
ATOM 1492 O O . THR A 1 179 ? -3.715 -3.766 11.463 1.00 95.69 179 THR A O 1
ATOM 1495 N N . LEU A 1 180 ? -5.729 -4.696 11.743 1.00 96.00 180 LEU A N 1
ATOM 1496 C CA . LEU A 1 180 ? -6.455 -3.560 11.174 1.00 96.00 180 LEU A CA 1
ATOM 1497 C C . LEU A 1 180 ? -6.387 -2.329 12.088 1.00 96.00 180 LEU A C 1
ATOM 1499 O O . LEU A 1 180 ? -6.204 -1.222 11.581 1.00 96.00 180 LEU A O 1
ATOM 1503 N N . LEU A 1 181 ? -6.446 -2.516 13.413 1.00 96.25 181 LEU A N 1
ATOM 1504 C CA . LEU A 1 181 ? -6.202 -1.443 14.385 1.00 96.25 181 LEU A CA 1
ATOM 1505 C C . LEU A 1 181 ? -4.808 -0.844 14.235 1.00 96.25 181 LEU A C 1
ATOM 1507 O O . LEU A 1 181 ? -4.688 0.374 14.113 1.00 96.25 181 LEU A O 1
ATOM 1511 N N . MET A 1 182 ? -3.775 -1.681 14.176 1.00 95.19 182 MET A N 1
ATOM 1512 C CA . MET A 1 182 ? -2.397 -1.216 13.999 1.00 95.19 182 MET A CA 1
ATOM 1513 C C . MET A 1 182 ? -2.239 -0.402 12.712 1.00 95.19 182 MET A C 1
ATOM 1515 O O . MET A 1 182 ? -1.675 0.689 12.738 1.00 95.19 182 MET A O 1
ATOM 1519 N N . CYS A 1 183 ? -2.848 -0.855 11.613 1.00 95.50 183 CYS A N 1
ATOM 1520 C CA . CYS A 1 183 ? -2.847 -0.114 10.355 1.00 95.50 183 CYS A CA 1
ATOM 1521 C C . CYS A 1 183 ? -3.560 1.249 10.465 1.00 95.50 183 CYS A C 1
ATOM 1523 O O . CYS A 1 183 ? -3.111 2.238 9.882 1.00 95.50 183 CYS A O 1
ATOM 1525 N N . VAL A 1 184 ? -4.670 1.341 11.204 1.00 95.44 184 VAL A N 1
ATOM 1526 C CA . VAL A 1 184 ? -5.363 2.621 11.434 1.00 95.44 184 VAL A CA 1
ATOM 1527 C C . VAL A 1 184 ? -4.507 3.563 12.273 1.00 95.44 184 VAL A C 1
ATOM 1529 O O . VAL A 1 184 ? -4.391 4.738 11.926 1.00 95.44 184 VAL A O 1
ATOM 1532 N N . LEU A 1 185 ? -3.880 3.053 13.335 1.00 95.62 185 LEU A N 1
ATOM 1533 C CA . LEU A 1 185 ? -2.965 3.816 14.182 1.00 95.62 185 LEU A CA 1
ATOM 1534 C C . LEU A 1 185 ? -1.796 4.378 13.354 1.00 95.62 185 LEU A C 1
ATOM 1536 O O . LEU A 1 185 ? -1.571 5.587 13.374 1.00 95.62 185 LEU A O 1
ATOM 1540 N N . ASP A 1 186 ? -1.121 3.546 12.555 1.00 94.44 186 ASP A N 1
ATOM 1541 C CA . ASP A 1 186 ? -0.034 3.974 11.659 1.00 94.44 186 ASP A CA 1
ATOM 1542 C C . ASP A 1 186 ? -0.480 5.092 10.704 1.00 94.44 186 ASP A C 1
ATOM 1544 O O . ASP A 1 186 ? 0.199 6.110 10.551 1.00 94.44 186 ASP A O 1
ATOM 1548 N N . ASN A 1 187 ? -1.665 4.960 10.105 1.00 93.62 187 ASN A N 1
ATOM 1549 C CA . ASN A 1 187 ? -2.175 5.962 9.172 1.00 93.62 187 ASN A CA 1
ATOM 1550 C C . ASN A 1 187 ? -2.588 7.270 9.852 1.00 93.62 187 ASN A C 1
ATOM 1552 O O . ASN A 1 187 ? -2.337 8.342 9.302 1.00 93.62 187 ASN A O 1
ATOM 1556 N N . LEU A 1 188 ? -3.215 7.218 11.029 1.00 93.44 188 LEU A N 1
ATOM 1557 C CA . LEU A 1 188 ? -3.569 8.423 11.784 1.00 93.44 188 LEU A CA 1
ATOM 1558 C C . LEU A 1 188 ? -2.322 9.210 12.199 1.00 93.44 188 LEU A C 1
ATOM 1560 O O . LEU A 1 188 ? -2.310 10.434 12.073 1.00 93.44 188 LEU A O 1
ATOM 1564 N N . GLN A 1 189 ? -1.268 8.511 12.626 1.00 92.56 189 GLN A N 1
ATOM 1565 C CA . GLN A 1 189 ? 0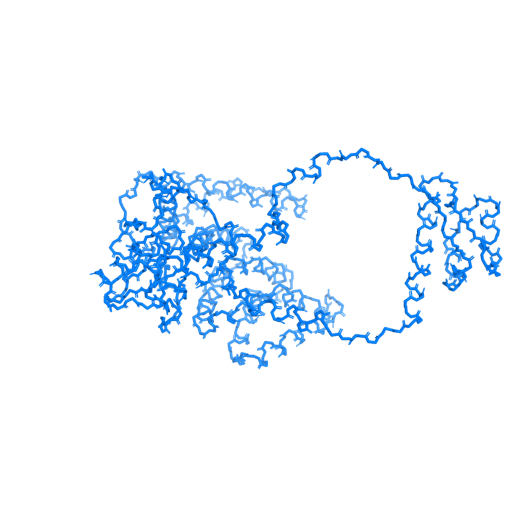.021 9.123 12.938 1.00 92.56 189 GLN A CA 1
ATOM 1566 C C . GLN A 1 189 ? 0.648 9.767 11.691 1.00 92.56 189 GLN A C 1
ATOM 1568 O O . GLN A 1 189 ? 1.016 10.940 11.724 1.00 92.56 189 GLN A O 1
ATOM 1573 N N . THR A 1 190 ? 0.702 9.047 10.567 1.00 92.00 190 THR A N 1
ATOM 1574 C CA . THR A 1 190 ? 1.296 9.550 9.316 1.00 92.00 190 THR A CA 1
ATOM 1575 C C . THR A 1 190 ? 0.534 10.740 8.724 1.00 92.00 190 THR A C 1
ATOM 1577 O O . THR A 1 190 ? 1.147 11.657 8.178 1.00 92.00 190 THR A O 1
ATOM 1580 N N . ARG A 1 191 ? -0.797 10.799 8.869 1.00 90.38 191 ARG A N 1
ATOM 1581 C CA . ARG A 1 191 ? -1.615 11.917 8.355 1.00 90.38 191 ARG A CA 1
ATOM 1582 C C . ARG A 1 191 ? -1.249 13.274 8.935 1.00 90.38 191 ARG A C 1
ATOM 1584 O O . ARG A 1 191 ? -1.378 14.268 8.221 1.00 90.38 191 ARG A O 1
ATOM 1591 N N . PHE A 1 192 ? -0.826 13.323 10.198 1.00 91.62 192 PHE A N 1
ATOM 1592 C CA . PHE A 1 192 ? -0.338 14.558 10.805 1.00 91.62 192 PHE A CA 1
ATOM 1593 C C . PHE A 1 192 ? 0.876 15.088 10.030 1.00 91.62 192 PHE A C 1
ATOM 1595 O O . PHE A 1 192 ? 0.839 16.215 9.540 1.00 91.62 192 PHE A O 1
ATOM 1602 N N . TYR A 1 193 ? 1.892 14.244 9.825 1.00 89.50 193 TYR A N 1
ATOM 1603 C CA . TYR A 1 193 ? 3.111 14.612 9.099 1.00 89.50 193 TYR A CA 1
ATOM 1604 C C . TYR A 1 193 ? 2.840 14.976 7.639 1.00 89.50 193 TYR A C 1
ATOM 1606 O O . TYR A 1 193 ? 3.344 15.984 7.154 1.00 89.50 193 TYR A O 1
ATOM 1614 N N . VAL A 1 194 ? 1.993 14.204 6.953 1.00 90.44 194 VAL A N 1
ATOM 1615 C CA . VAL A 1 194 ? 1.601 14.482 5.563 1.00 90.44 194 VAL A CA 1
ATOM 1616 C C . VAL A 1 194 ? 0.957 15.855 5.439 1.00 90.44 194 VAL A C 1
ATOM 1618 O O . VAL A 1 194 ? 1.342 16.642 4.580 1.00 90.44 194 VAL A O 1
ATOM 1621 N N . ARG A 1 195 ? -0.029 16.164 6.289 1.00 90.56 195 ARG A N 1
ATOM 1622 C CA . ARG A 1 195 ? -0.726 17.449 6.208 1.00 90.56 195 ARG A CA 1
ATOM 1623 C C . ARG A 1 195 ? 0.198 18.607 6.568 1.00 90.56 195 ARG A C 1
ATOM 1625 O O . ARG A 1 195 ? 0.137 19.631 5.895 1.00 90.56 195 ARG A O 1
ATOM 1632 N N . LEU A 1 196 ? 1.041 18.438 7.590 1.00 87.94 196 LEU A N 1
ATOM 1633 C CA . LEU A 1 196 ? 2.038 19.438 7.964 1.00 87.94 196 LEU A CA 1
ATOM 1634 C C . LEU A 1 196 ? 2.968 19.732 6.783 1.00 87.94 196 LEU A C 1
ATOM 1636 O O . LEU A 1 196 ? 3.107 20.886 6.395 1.00 87.94 196 LEU A O 1
ATOM 1640 N N . HIS A 1 197 ? 3.515 18.695 6.149 1.00 87.38 197 HIS A N 1
ATOM 1641 C CA . HIS A 1 197 ? 4.394 18.852 4.994 1.00 87.38 197 HIS A CA 1
ATOM 1642 C C . HIS A 1 197 ? 3.685 19.508 3.798 1.00 87.38 197 HIS A C 1
ATOM 1644 O O . HIS A 1 197 ? 4.268 20.354 3.131 1.00 87.38 197 HIS A O 1
ATOM 1650 N N . ILE A 1 198 ? 2.414 19.183 3.538 1.00 90.31 198 ILE A N 1
ATOM 1651 C CA . ILE A 1 198 ? 1.629 19.838 2.477 1.00 90.31 198 ILE A CA 1
ATOM 1652 C C . ILE A 1 198 ? 1.432 21.330 2.769 1.00 90.31 198 ILE A C 1
ATOM 1654 O O . ILE A 1 198 ? 1.611 22.147 1.870 1.00 90.31 198 ILE A O 1
ATOM 1658 N N . ALA A 1 199 ? 1.091 21.685 4.010 1.00 87.81 199 ALA A N 1
ATOM 1659 C CA . ALA A 1 199 ? 0.929 23.080 4.417 1.00 87.81 199 ALA A CA 1
ATOM 1660 C C . ALA A 1 199 ? 2.250 23.861 4.311 1.00 87.81 199 ALA A C 1
ATOM 1662 O O . ALA A 1 199 ? 2.253 25.014 3.890 1.00 87.81 199 ALA A O 1
ATOM 1663 N N . MET A 1 200 ? 3.374 23.221 4.646 1.00 83.44 200 MET A N 1
ATOM 1664 C CA . MET A 1 200 ? 4.707 23.789 4.450 1.00 83.44 200 MET A CA 1
ATOM 1665 C C . MET A 1 200 ? 5.005 24.010 2.966 1.00 83.44 200 MET A C 1
ATOM 1667 O O . MET A 1 200 ? 5.328 25.126 2.575 1.00 83.44 200 MET A O 1
ATOM 1671 N N . LYS A 1 201 ? 4.835 22.975 2.135 1.00 86.19 201 LYS A N 1
ATOM 1672 C CA . LYS A 1 201 ? 5.099 23.025 0.691 1.00 86.19 201 LYS A CA 1
ATOM 1673 C C . LYS A 1 201 ? 4.274 24.103 -0.009 1.00 86.19 201 LYS A C 1
ATOM 1675 O O . LYS A 1 201 ? 4.810 24.829 -0.834 1.00 86.19 201 LYS A O 1
ATOM 1680 N N . GLU A 1 202 ? 2.999 24.250 0.356 1.00 88.88 202 GLU A N 1
ATOM 1681 C CA . GLU A 1 202 ? 2.137 25.323 -0.155 1.00 88.88 202 GLU A CA 1
ATOM 1682 C C . GLU A 1 202 ? 2.730 26.715 0.080 1.00 88.88 202 GLU A C 1
ATOM 1684 O O . GLU A 1 202 ? 2.714 27.536 -0.836 1.00 88.88 202 GLU A O 1
ATOM 1689 N N . LYS A 1 203 ? 3.264 26.978 1.280 1.00 84.69 203 LYS A N 1
ATOM 1690 C CA . LYS A 1 203 ? 3.866 28.276 1.609 1.00 84.69 203 LYS A CA 1
ATOM 1691 C C . LYS A 1 203 ? 5.239 28.466 0.965 1.00 84.69 203 LYS A C 1
ATOM 1693 O O . LYS A 1 203 ? 5.469 29.516 0.380 1.00 84.69 203 LYS A O 1
ATOM 1698 N N . ILE A 1 204 ? 6.109 27.460 1.058 1.00 81.44 204 ILE A N 1
ATOM 1699 C CA . ILE A 1 204 ? 7.493 27.489 0.550 1.00 81.44 204 ILE A CA 1
ATOM 1700 C C . ILE A 1 204 ? 7.513 27.681 -0.965 1.00 81.44 204 ILE A C 1
ATOM 1702 O O . ILE A 1 204 ? 8.201 28.550 -1.489 1.00 81.44 204 ILE A O 1
ATOM 1706 N N . GLU A 1 205 ? 6.735 26.872 -1.681 1.00 83.44 205 GLU A N 1
ATOM 1707 C CA . GLU A 1 205 ? 6.733 26.860 -3.146 1.00 83.44 205 GLU A CA 1
ATOM 1708 C C . GLU A 1 205 ? 5.662 27.794 -3.731 1.00 83.44 205 GLU A C 1
ATOM 1710 O O . GLU A 1 205 ? 5.495 27.852 -4.947 1.00 83.44 205 GLU A O 1
ATOM 1715 N N . ASN A 1 206 ? 4.936 28.529 -2.876 1.00 87.62 206 ASN A N 1
ATOM 1716 C CA . ASN A 1 206 ? 3.865 29.455 -3.247 1.00 87.62 206 ASN A CA 1
ATOM 1717 C C . ASN A 1 206 ? 2.817 28.814 -4.184 1.00 87.62 206 ASN A C 1
ATOM 1719 O O . ASN A 1 206 ? 2.519 29.329 -5.264 1.00 87.62 206 ASN A O 1
ATOM 1723 N N . ILE A 1 207 ? 2.258 27.671 -3.766 1.00 89.69 207 ILE A N 1
ATOM 1724 C CA . ILE A 1 207 ? 1.277 26.878 -4.532 1.00 89.69 207 ILE A CA 1
ATOM 1725 C C . ILE A 1 207 ? -0.118 27.027 -3.895 1.00 89.69 207 ILE A C 1
ATOM 1727 O O . ILE A 1 207 ? -0.556 26.143 -3.149 1.00 89.69 207 ILE A O 1
ATOM 1731 N N . PRO A 1 208 ? -0.839 28.134 -4.151 1.00 91.38 208 PRO A N 1
ATOM 1732 C CA . PRO A 1 208 ? -2.071 28.448 -3.440 1.00 91.38 208 PRO A CA 1
ATOM 1733 C C . PRO A 1 208 ? -3.163 27.398 -3.673 1.00 91.38 208 PRO A C 1
ATOM 1735 O O . PRO A 1 208 ? -3.457 27.004 -4.800 1.00 91.38 208 PRO A O 1
ATOM 1738 N N . GLY A 1 209 ? -3.824 26.984 -2.593 1.00 92.69 209 GLY A N 1
ATOM 1739 C CA . GLY A 1 209 ? -4.941 26.043 -2.619 1.00 92.69 209 GLY A CA 1
ATOM 1740 C C . GLY A 1 209 ? -4.541 24.571 -2.515 1.00 92.69 209 GLY A C 1
ATOM 1741 O O . GLY A 1 209 ? -5.431 23.714 -2.511 1.00 92.69 209 GLY A O 1
ATOM 1742 N N . LEU A 1 210 ? -3.251 24.253 -2.374 1.00 94.31 210 LEU A N 1
ATOM 1743 C CA . LEU A 1 210 ? -2.766 22.875 -2.275 1.00 94.31 210 LEU A CA 1
ATOM 1744 C C . LEU A 1 210 ? -3.357 22.132 -1.060 1.00 94.31 210 LEU A C 1
ATOM 1746 O O . LEU A 1 210 ? -3.827 20.997 -1.197 1.00 94.31 210 LEU A O 1
ATOM 1750 N N . ILE A 1 211 ? -3.435 22.771 0.113 1.00 93.00 211 ILE A N 1
ATOM 1751 C CA . ILE A 1 211 ? -4.060 22.195 1.312 1.00 93.00 211 ILE A CA 1
ATOM 1752 C C . ILE A 1 211 ? -5.557 21.949 1.114 1.00 93.00 211 ILE A C 1
ATOM 1754 O O . ILE A 1 211 ? -6.101 20.942 1.575 1.00 93.00 211 ILE A O 1
ATOM 1758 N N . ASN A 1 212 ? -6.241 22.844 0.398 1.00 95.06 212 ASN A N 1
ATOM 1759 C CA . ASN A 1 212 ? -7.665 22.712 0.100 1.00 95.06 212 ASN A CA 1
ATOM 1760 C C . ASN A 1 212 ? -7.916 21.555 -0.866 1.00 95.06 212 ASN A C 1
ATOM 1762 O O . ASN A 1 212 ? -8.852 20.776 -0.657 1.00 95.06 212 ASN A O 1
ATOM 1766 N N . HIS A 1 213 ? -7.048 21.395 -1.866 1.00 96.25 213 HIS A N 1
ATOM 1767 C CA . HIS A 1 213 ? -7.061 20.247 -2.765 1.00 96.25 213 HIS A CA 1
ATOM 1768 C C . HIS A 1 213 ? -6.850 18.941 -2.003 1.00 96.25 213 HIS A C 1
ATOM 1770 O O . HIS A 1 213 ? -7.671 18.032 -2.126 1.00 96.25 213 HIS A O 1
ATOM 1776 N N . TYR A 1 214 ? -5.835 18.870 -1.133 1.00 95.38 214 TYR A N 1
ATOM 1777 C CA . TYR A 1 214 ? -5.615 17.711 -0.263 1.00 95.38 214 TYR A CA 1
ATOM 1778 C C . TYR A 1 214 ? -6.837 17.410 0.615 1.00 95.38 214 TYR A C 1
ATOM 1780 O O . TYR A 1 214 ? -7.270 16.264 0.704 1.00 95.38 214 TYR A O 1
ATOM 1788 N N . ASN A 1 215 ? -7.448 18.428 1.228 1.00 94.44 215 ASN A N 1
ATOM 1789 C CA . ASN A 1 215 ? -8.646 18.255 2.049 1.00 94.44 215 ASN A CA 1
ATOM 1790 C C . ASN A 1 215 ? -9.826 17.690 1.247 1.00 94.44 215 ASN A C 1
ATOM 1792 O O . ASN A 1 215 ? -10.568 16.845 1.755 1.00 94.44 215 ASN A O 1
ATOM 1796 N N . LYS A 1 216 ? -10.013 18.146 0.004 1.00 96.88 216 LYS A N 1
ATOM 1797 C CA . LYS A 1 216 ? -11.048 17.627 -0.897 1.00 96.88 216 LYS A CA 1
ATOM 1798 C C . LYS A 1 216 ? -10.749 16.181 -1.292 1.00 96.88 216 LYS A C 1
ATOM 1800 O O . LYS A 1 216 ? -11.619 15.326 -1.141 1.00 96.88 216 LYS A O 1
ATOM 1805 N N . LEU A 1 217 ? -9.515 15.901 -1.703 1.00 96.19 217 LEU A N 1
ATOM 1806 C CA . LEU A 1 217 ? -9.029 14.565 -2.043 1.00 96.19 217 LEU A CA 1
ATOM 1807 C C . LEU A 1 217 ? -9.222 13.581 -0.885 1.00 96.19 217 LEU A C 1
ATOM 1809 O O . LEU A 1 217 ? -9.830 12.529 -1.065 1.00 96.19 217 LEU A O 1
ATOM 1813 N N . HIS A 1 218 ? -8.802 13.955 0.322 1.00 94.38 218 HIS A N 1
ATOM 1814 C CA . HIS A 1 218 ? -8.972 13.156 1.531 1.00 94.38 218 HIS A CA 1
ATOM 1815 C C . HIS A 1 218 ? -10.446 12.818 1.793 1.00 94.38 218 HIS A C 1
ATOM 1817 O O . HIS A 1 218 ? -10.788 11.657 2.018 1.00 94.38 218 HIS A O 1
ATOM 1823 N N . LYS A 1 219 ? -11.346 13.809 1.707 1.00 94.75 219 LYS A N 1
ATOM 1824 C CA . LYS A 1 219 ? -12.792 13.596 1.885 1.00 94.75 219 LYS A CA 1
ATOM 1825 C C . LYS A 1 219 ? -13.361 12.616 0.860 1.00 94.75 219 LYS A C 1
ATOM 1827 O O . LYS A 1 219 ? -14.115 11.719 1.241 1.00 94.75 219 LYS A O 1
ATOM 1832 N N . VAL A 1 220 ? -12.996 12.765 -0.416 1.00 96.50 220 VAL A N 1
ATOM 1833 C CA . VAL A 1 220 ? -13.428 11.843 -1.478 1.00 96.50 220 VAL A CA 1
ATOM 1834 C C . VAL A 1 220 ? -12.906 10.441 -1.191 1.00 96.50 220 VAL A C 1
ATOM 1836 O O . VAL A 1 220 ? -13.688 9.497 -1.198 1.00 96.50 220 VAL A O 1
ATOM 1839 N N . ILE A 1 221 ? -11.635 10.292 -0.826 1.00 95.19 221 ILE A N 1
ATOM 1840 C CA . ILE A 1 221 ? -11.045 8.989 -0.506 1.00 95.19 221 ILE A CA 1
ATOM 1841 C C . ILE A 1 221 ? -11.780 8.290 0.645 1.00 95.19 221 ILE A C 1
ATOM 1843 O O . ILE A 1 221 ? -12.174 7.132 0.502 1.00 95.19 221 ILE A O 1
ATOM 1847 N N . ILE A 1 222 ? -12.021 8.978 1.766 1.00 93.38 222 ILE A N 1
ATOM 1848 C CA . ILE A 1 222 ? -12.741 8.394 2.910 1.00 93.38 222 ILE A CA 1
ATOM 1849 C C . ILE A 1 222 ? -14.166 7.980 2.513 1.00 93.38 222 ILE A C 1
ATOM 1851 O O . ILE A 1 222 ? -14.630 6.902 2.895 1.00 93.38 222 ILE A O 1
ATOM 1855 N N . ARG A 1 223 ? -14.843 8.791 1.689 1.00 95.06 223 ARG A N 1
ATOM 1856 C CA . ARG A 1 223 ? -16.171 8.483 1.144 1.00 95.06 223 ARG A CA 1
ATOM 1857 C C . ARG A 1 223 ? -16.150 7.234 0.259 1.00 95.06 223 ARG A C 1
ATOM 1859 O O . ARG A 1 223 ? -16.969 6.337 0.460 1.00 95.06 223 ARG A O 1
ATOM 1866 N N . LEU A 1 224 ? -15.221 7.156 -0.697 1.00 95.81 224 LEU A N 1
ATOM 1867 C CA . LEU A 1 224 ? -15.087 6.012 -1.605 1.00 95.81 224 LEU A CA 1
ATOM 1868 C C . LEU A 1 224 ? -14.739 4.734 -0.850 1.00 95.81 224 LEU A C 1
ATOM 1870 O O . LEU A 1 224 ? -15.300 3.681 -1.141 1.00 95.81 224 LEU A O 1
ATOM 1874 N N . ARG A 1 225 ? -13.883 4.832 0.165 1.00 93.25 225 ARG A N 1
ATOM 1875 C CA . ARG A 1 225 ? -13.554 3.711 1.040 1.00 93.25 225 ARG A CA 1
ATOM 1876 C C . ARG A 1 225 ? -14.768 3.190 1.799 1.00 93.25 225 ARG A C 1
ATOM 1878 O O . ARG A 1 225 ? -14.977 1.983 1.852 1.00 93.25 225 ARG A O 1
ATOM 1885 N N . GLY A 1 226 ? -15.584 4.079 2.364 1.00 92.44 226 GLY A N 1
ATOM 1886 C CA . GLY A 1 226 ? -16.822 3.678 3.032 1.00 92.44 226 GLY A CA 1
ATOM 1887 C C . GLY A 1 226 ? -17.797 2.984 2.084 1.00 92.44 226 GLY A C 1
ATOM 1888 O O . GLY A 1 226 ? -18.372 1.957 2.433 1.00 92.44 226 GLY A O 1
ATOM 1889 N N . LYS A 1 227 ? -17.932 3.516 0.864 1.00 94.88 227 LYS A N 1
ATOM 1890 C CA . LYS A 1 227 ? -18.846 2.998 -0.158 1.00 94.88 227 LYS A CA 1
ATOM 1891 C C . LYS A 1 227 ? -18.405 1.652 -0.743 1.00 94.88 227 LYS A C 1
ATOM 1893 O O . LYS A 1 227 ? -19.229 0.755 -0.877 1.00 94.88 227 LYS A O 1
ATOM 1898 N N . TYR A 1 228 ? -17.131 1.518 -1.109 1.00 95.38 228 TYR A N 1
ATOM 1899 C CA . TYR A 1 228 ? -16.602 0.354 -1.830 1.00 95.38 228 TYR A CA 1
ATOM 1900 C C . TYR A 1 228 ? -15.863 -0.651 -0.935 1.00 95.38 228 TYR A C 1
ATOM 1902 O O . TYR A 1 228 ? -15.419 -1.689 -1.424 1.00 95.38 228 TYR A O 1
ATOM 1910 N N . LYS A 1 229 ? -15.742 -0.381 0.373 1.00 93.25 229 LYS A N 1
ATOM 1911 C CA . LYS A 1 229 ? -15.118 -1.266 1.372 1.00 93.25 229 LYS A CA 1
ATOM 1912 C C . LYS A 1 229 ? -13.746 -1.773 0.897 1.00 93.25 229 LYS A C 1
ATOM 1914 O O . LYS A 1 229 ? -12.868 -0.962 0.626 1.00 93.25 229 LYS A O 1
ATOM 1919 N N . ASN A 1 230 ? -13.541 -3.087 0.778 1.00 93.12 230 ASN A N 1
ATOM 1920 C CA . ASN A 1 230 ? -12.256 -3.655 0.355 1.00 93.12 230 ASN A CA 1
ATOM 1921 C C . ASN A 1 230 ? -11.955 -3.406 -1.139 1.00 93.12 230 ASN A C 1
ATOM 1923 O O . ASN A 1 230 ? -10.797 -3.252 -1.515 1.00 93.12 230 ASN A O 1
ATOM 1927 N N . SER A 1 231 ? -12.979 -3.285 -1.994 1.00 94.81 231 SER A N 1
ATOM 1928 C CA . SER A 1 231 ? -12.810 -3.026 -3.435 1.00 94.81 231 SER A CA 1
ATOM 1929 C C . SER A 1 231 ? -12.273 -1.624 -3.736 1.00 94.81 231 SER A C 1
ATOM 1931 O O . SER A 1 231 ? -11.719 -1.398 -4.807 1.00 94.81 231 SER A O 1
ATOM 1933 N N . PHE A 1 232 ? -12.352 -0.687 -2.785 1.00 95.81 232 PHE A N 1
ATOM 1934 C CA . PHE A 1 232 ? -11.705 0.627 -2.888 1.00 95.81 232 PHE A CA 1
ATOM 1935 C C . PHE A 1 232 ? -10.199 0.524 -3.190 1.00 95.81 232 PHE A C 1
ATOM 1937 O O . PHE A 1 232 ? -9.660 1.355 -3.920 1.00 95.81 232 PHE A O 1
ATOM 1944 N N . PHE A 1 233 ? -9.515 -0.509 -2.690 1.00 96.00 233 PHE A N 1
ATOM 1945 C CA . PHE A 1 233 ? -8.083 -0.687 -2.941 1.00 96.00 233 PHE A CA 1
ATOM 1946 C C . PHE A 1 233 ? -7.752 -0.990 -4.412 1.00 96.00 233 PHE A C 1
ATOM 1948 O O . PHE A 1 233 ? -6.611 -0.796 -4.827 1.00 96.00 233 PHE A O 1
ATOM 1955 N N . GLU A 1 234 ? -8.736 -1.374 -5.233 1.00 95.50 234 GLU A N 1
ATOM 1956 C CA . GLU A 1 234 ? -8.563 -1.472 -6.687 1.00 95.50 234 GLU A CA 1
ATOM 1957 C C . GLU A 1 234 ? -8.478 -0.104 -7.378 1.00 95.50 234 GLU A C 1
ATOM 1959 O O . GLU A 1 234 ? -7.871 -0.004 -8.439 1.00 95.50 234 GLU A O 1
ATOM 1964 N N . ILE A 1 235 ? -9.040 0.949 -6.779 1.00 96.31 235 ILE A N 1
ATOM 1965 C CA . ILE A 1 235 ? -8.828 2.330 -7.231 1.00 96.31 235 ILE A CA 1
ATOM 1966 C C . ILE A 1 235 ? -7.413 2.758 -6.833 1.00 96.31 235 ILE A C 1
ATOM 1968 O O . ILE A 1 235 ? -6.638 3.244 -7.651 1.00 96.31 235 ILE A O 1
ATOM 1972 N N . MET A 1 236 ? -7.050 2.509 -5.574 1.00 96.12 236 MET A N 1
ATOM 1973 C CA . MET A 1 236 ? -5.787 2.974 -4.996 1.00 96.12 236 MET A CA 1
ATOM 1974 C C . MET A 1 236 ? -4.551 2.348 -5.639 1.00 96.12 236 MET A C 1
ATOM 1976 O O . MET A 1 236 ? -3.564 3.053 -5.837 1.00 96.12 236 MET A O 1
ATOM 1980 N N . LYS A 1 237 ? -4.604 1.060 -6.013 1.00 95.38 237 LYS A N 1
ATOM 1981 C CA . LYS A 1 237 ? -3.494 0.381 -6.713 1.00 95.38 237 LYS A CA 1
ATOM 1982 C C . LYS A 1 237 ? -3.146 1.039 -8.059 1.00 95.38 237 LYS A C 1
ATOM 1984 O O . LYS A 1 237 ? -2.026 0.881 -8.527 1.00 95.38 237 LYS A O 1
ATOM 1989 N N . ASN A 1 238 ? -4.105 1.736 -8.675 1.00 95.38 238 ASN A N 1
ATOM 1990 C CA . ASN A 1 238 ? -3.979 2.329 -10.005 1.00 95.38 238 ASN A CA 1
ATOM 1991 C C . ASN A 1 238 ? -3.596 3.818 -9.961 1.00 95.38 238 ASN A C 1
ATOM 1993 O O . ASN A 1 238 ? -3.345 4.393 -11.015 1.00 95.38 238 ASN A O 1
ATOM 1997 N N . TRP A 1 239 ? -3.529 4.442 -8.777 1.00 95.62 239 TRP A N 1
ATOM 1998 C CA . TRP A 1 239 ? -3.264 5.879 -8.636 1.00 95.62 239 TRP A CA 1
ATOM 1999 C C . TRP A 1 239 ? -1.945 6.280 -9.310 1.00 95.62 239 TRP A C 1
ATOM 2001 O O . TRP A 1 239 ? -1.936 7.143 -10.182 1.00 95.62 239 TRP A O 1
ATOM 2011 N N . ASP A 1 240 ? -0.838 5.633 -8.948 1.00 93.44 240 ASP A N 1
ATOM 2012 C CA . ASP A 1 240 ? 0.490 5.996 -9.456 1.00 93.44 240 ASP A CA 1
ATOM 2013 C C . ASP A 1 240 ? 0.598 5.838 -10.977 1.00 93.44 240 ASP A C 1
ATOM 2015 O O . ASP A 1 240 ? 0.952 6.777 -11.689 1.00 93.44 240 ASP A O 1
ATOM 2019 N N . ALA A 1 241 ? 0.163 4.685 -11.490 1.00 95.12 241 ALA A N 1
ATOM 2020 C CA . ALA A 1 241 ? 0.130 4.417 -12.923 1.00 95.12 241 ALA A CA 1
ATOM 2021 C C . ALA A 1 241 ? -0.777 5.401 -13.683 1.00 95.12 241 ALA A C 1
ATOM 2023 O O . ALA A 1 241 ? -0.454 5.785 -14.806 1.00 95.12 241 ALA A O 1
ATOM 2024 N N . TYR A 1 242 ? -1.879 5.847 -13.073 1.00 95.81 242 TYR A N 1
ATOM 2025 C CA . TYR A 1 242 ? -2.753 6.858 -13.659 1.00 95.81 242 TYR A CA 1
ATOM 2026 C C . TYR A 1 242 ? -2.078 8.232 -13.729 1.00 95.81 242 TYR A C 1
ATOM 2028 O O . TYR A 1 242 ? -2.087 8.844 -14.794 1.00 95.81 242 TYR A O 1
ATOM 2036 N N . CYS A 1 243 ? -1.437 8.697 -12.648 1.00 93.94 243 CYS A N 1
ATOM 2037 C CA . CYS A 1 243 ? -0.685 9.959 -12.654 1.00 93.94 243 CYS A CA 1
ATOM 2038 C C . CYS A 1 243 ? 0.416 9.954 -13.724 1.00 93.94 243 CYS A C 1
ATOM 2040 O O . CYS A 1 243 ? 0.523 10.904 -14.499 1.00 93.94 243 CYS A O 1
ATOM 2042 N N . ILE A 1 244 ? 1.183 8.862 -13.818 1.00 93.00 244 ILE A N 1
ATOM 2043 C CA . ILE A 1 244 ? 2.201 8.674 -14.863 1.00 93.00 244 ILE A CA 1
ATOM 2044 C C . ILE A 1 244 ? 1.553 8.708 -16.252 1.00 93.00 244 ILE A C 1
ATOM 2046 O O . ILE A 1 244 ? 2.026 9.411 -17.143 1.00 93.00 244 ILE A O 1
ATOM 2050 N N . GLY A 1 245 ? 0.446 7.983 -16.435 1.00 93.94 245 GLY A N 1
ATOM 2051 C CA . GLY A 1 245 ? -0.290 7.945 -17.694 1.00 93.94 245 GLY A CA 1
ATOM 2052 C C . GLY A 1 245 ? -0.794 9.319 -18.136 1.00 93.94 245 GLY A C 1
ATOM 2053 O O 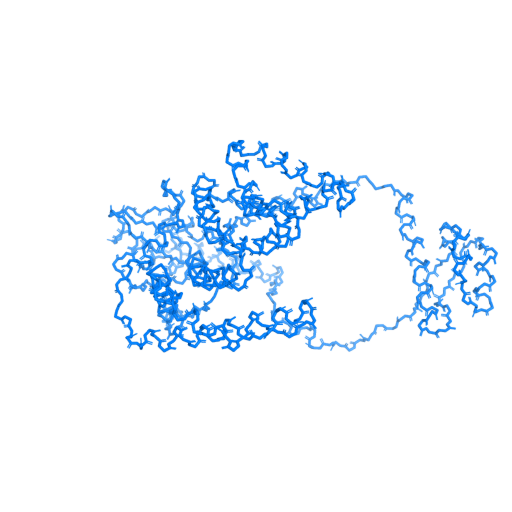. GLY A 1 245 ? -0.753 9.615 -19.324 1.00 93.94 245 GLY A O 1
ATOM 2054 N N . VAL A 1 246 ? -1.234 10.171 -17.206 1.00 91.81 246 VAL A N 1
ATOM 2055 C CA . VAL A 1 246 ? -1.666 11.546 -17.504 1.00 91.81 246 VAL A CA 1
ATOM 2056 C C . VAL A 1 246 ? -0.494 12.407 -17.977 1.00 91.81 246 VAL A C 1
ATOM 2058 O O . VAL A 1 246 ? -0.645 13.122 -18.961 1.00 91.81 246 VAL A O 1
ATOM 2061 N N . ILE A 1 247 ? 0.668 12.309 -17.326 1.00 91.06 247 ILE A N 1
ATOM 2062 C CA . ILE A 1 247 ? 1.860 13.102 -17.671 1.00 91.06 247 ILE A CA 1
ATOM 2063 C C . ILE A 1 247 ? 2.415 12.720 -19.051 1.00 91.06 247 ILE A C 1
ATOM 2065 O O . ILE A 1 247 ? 2.758 13.603 -19.833 1.00 91.06 247 ILE A O 1
ATOM 2069 N N . VAL A 1 248 ? 2.472 11.418 -19.356 1.00 91.38 248 VAL A N 1
ATOM 2070 C CA . VAL A 1 248 ? 2.985 10.887 -20.636 1.00 91.38 248 VAL A CA 1
ATOM 2071 C C . VAL A 1 248 ? 1.985 11.073 -21.788 1.00 91.38 248 VAL A C 1
ATOM 2073 O O . VAL A 1 248 ? 2.367 11.092 -22.959 1.00 91.38 248 VAL A O 1
ATOM 2076 N N . ALA A 1 249 ? 0.694 11.220 -21.477 1.00 90.88 249 ALA A N 1
ATOM 2077 C CA . ALA A 1 249 ? -0.352 11.489 -22.463 1.00 90.88 249 ALA A CA 1
ATOM 2078 C C . ALA A 1 249 ? -0.346 12.934 -22.990 1.00 90.88 249 ALA A C 1
ATOM 2080 O O . ALA A 1 249 ? -1.101 13.226 -23.920 1.00 90.88 249 ALA A O 1
ATOM 2081 N N . ASP A 1 250 ? 0.455 13.829 -22.406 1.00 86.25 250 ASP A N 1
ATOM 2082 C CA . ASP A 1 250 ? 0.608 15.199 -22.885 1.00 86.25 250 ASP A CA 1
ATOM 2083 C C . ASP A 1 250 ? 1.330 15.208 -24.244 1.00 86.25 250 ASP A C 1
ATOM 2085 O O . ASP A 1 250 ? 2.486 14.812 -24.355 1.00 86.25 250 ASP A O 1
ATOM 2089 N N . GLU A 1 251 ? 0.624 15.622 -25.296 1.00 82.94 251 GLU A N 1
ATOM 2090 C CA . GLU A 1 251 ? 1.155 15.687 -26.666 1.00 82.94 251 GLU A CA 1
ATOM 2091 C C . GLU A 1 251 ? 2.021 16.921 -26.920 1.00 82.94 251 GLU A C 1
ATOM 2093 O O . GLU A 1 251 ? 2.759 16.954 -27.903 1.00 82.94 251 GLU A O 1
ATOM 2098 N N . MET A 1 252 ? 1.903 17.950 -26.078 1.00 80.25 252 MET A N 1
ATOM 2099 C CA . MET A 1 252 ? 2.646 19.197 -26.246 1.00 80.25 252 MET A CA 1
ATOM 2100 C C . MET A 1 252 ? 4.045 19.087 -25.640 1.00 80.25 252 MET A C 1
ATOM 2102 O O . MET A 1 252 ? 4.996 19.635 -26.189 1.00 80.25 252 MET A O 1
ATOM 2106 N N . GLU A 1 253 ? 4.161 18.362 -24.528 1.00 75.50 253 GLU A N 1
ATOM 2107 C CA . GLU A 1 253 ? 5.359 18.336 -23.682 1.00 75.50 253 GLU A CA 1
ATOM 2108 C C . GLU A 1 253 ? 5.952 16.918 -23.494 1.00 75.50 253 GLU A C 1
ATOM 2110 O O . GLU A 1 253 ? 6.956 16.759 -22.796 1.00 75.50 253 GLU A O 1
ATOM 2115 N N . ASP A 1 254 ? 5.346 15.871 -24.076 1.00 82.00 254 ASP A N 1
ATOM 2116 C CA . ASP A 1 254 ? 5.790 14.469 -23.963 1.00 82.00 254 ASP A CA 1
ATOM 2117 C C . ASP A 1 254 ? 5.462 13.635 -25.229 1.00 82.00 254 ASP A C 1
ATOM 2119 O O . ASP A 1 254 ? 5.182 14.159 -26.307 1.00 82.00 254 ASP A O 1
ATOM 2123 N N . LEU A 1 255 ? 5.537 12.304 -25.122 1.00 84.19 255 LEU A N 1
ATOM 2124 C CA . LEU A 1 255 ? 5.364 11.337 -26.210 1.00 84.19 255 LEU A CA 1
ATOM 2125 C C . LEU A 1 255 ? 3.906 11.183 -26.683 1.00 84.19 255 LEU A C 1
ATOM 2127 O O . LEU A 1 255 ? 3.667 10.509 -27.689 1.00 84.19 255 LEU A O 1
ATOM 2131 N N . GLY A 1 256 ? 2.929 11.744 -25.960 1.00 88.56 256 GLY A N 1
ATOM 2132 C CA . GLY A 1 256 ? 1.506 11.651 -26.297 1.00 88.56 256 GLY A CA 1
ATOM 2133 C C . GLY A 1 256 ? 0.916 10.239 -26.179 1.00 88.56 256 GLY A C 1
ATOM 2134 O O . GLY A 1 256 ? -0.105 9.933 -26.801 1.00 88.56 256 GLY A O 1
ATOM 2135 N N . PHE A 1 257 ? 1.535 9.334 -25.411 1.00 92.56 257 PHE A N 1
ATOM 2136 C CA . PHE A 1 257 ? 1.039 7.961 -25.277 1.00 92.56 257 PHE A CA 1
ATOM 2137 C C . PHE A 1 257 ? -0.122 7.879 -24.281 1.00 92.56 257 PHE A C 1
ATOM 2139 O O . PHE A 1 257 ? 0.064 7.891 -23.067 1.00 92.56 257 PHE A O 1
ATOM 2146 N N . ARG A 1 258 ? -1.340 7.714 -24.808 1.00 94.69 258 ARG A N 1
ATOM 2147 C CA . ARG A 1 258 ? -2.585 7.720 -24.016 1.00 94.69 258 ARG A CA 1
ATOM 2148 C C . ARG A 1 258 ? -3.011 6.348 -23.475 1.00 94.69 258 ARG A C 1
ATOM 2150 O O . ARG A 1 258 ? -3.775 6.285 -22.517 1.00 94.69 258 ARG A O 1
ATOM 2157 N N . ASN A 1 259 ? -2.482 5.253 -24.031 1.00 95.94 259 ASN A N 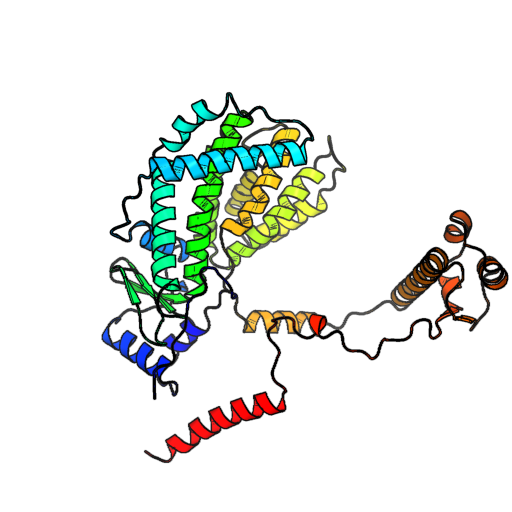1
ATOM 2158 C CA . ASN A 1 259 ? -2.941 3.881 -23.752 1.00 95.94 259 ASN A CA 1
ATOM 2159 C C . ASN A 1 259 ? -2.964 3.519 -22.256 1.00 95.94 259 ASN A C 1
ATOM 2161 O O . ASN A 1 259 ? -3.894 2.856 -21.798 1.00 95.94 259 ASN A O 1
ATOM 2165 N N . LEU A 1 260 ? -1.949 3.937 -21.490 1.00 94.81 260 LEU A N 1
ATOM 2166 C CA . LEU A 1 260 ? -1.878 3.644 -20.056 1.00 94.81 260 LEU A CA 1
ATOM 2167 C C . LEU A 1 260 ? -3.015 4.329 -19.289 1.00 94.81 260 LEU A C 1
ATOM 2169 O O . LEU A 1 260 ? -3.742 3.666 -18.556 1.00 94.81 260 LEU A O 1
ATOM 2173 N N . ARG A 1 261 ? -3.200 5.638 -19.497 1.00 95.62 261 ARG A N 1
ATOM 2174 C CA . ARG A 1 261 ? -4.290 6.404 -18.884 1.00 95.62 261 ARG A CA 1
ATOM 2175 C C . ARG A 1 261 ? -5.646 5.818 -19.273 1.00 95.62 261 ARG A C 1
ATOM 2177 O O . ARG A 1 261 ? -6.444 5.502 -18.397 1.00 95.62 261 ARG A O 1
ATOM 2184 N N . ASP A 1 262 ? -5.878 5.646 -20.572 1.00 96.50 262 ASP A N 1
ATOM 2185 C CA . ASP A 1 262 ? -7.184 5.262 -21.110 1.00 96.50 262 ASP A CA 1
ATOM 2186 C C . ASP A 1 262 ? -7.597 3.853 -20.644 1.00 96.50 262 ASP A C 1
ATOM 2188 O O . ASP A 1 262 ? -8.741 3.654 -20.237 1.00 96.50 262 ASP A O 1
ATOM 2192 N N . SER A 1 263 ? -6.659 2.897 -20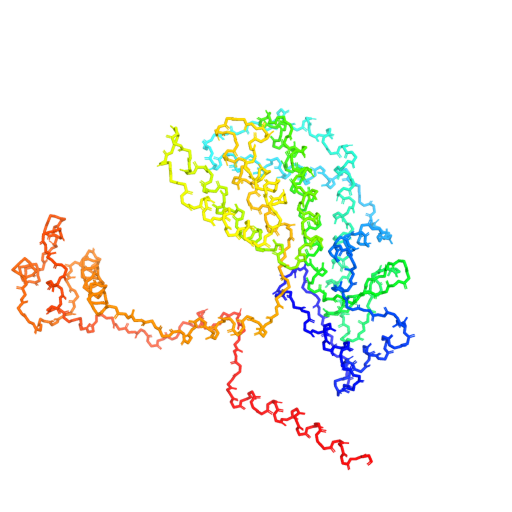.603 1.00 97.25 263 SER A N 1
ATOM 2193 C CA . SER A 1 263 ? -6.933 1.541 -20.099 1.00 97.25 263 SER A CA 1
ATOM 2194 C C . SER A 1 263 ? -7.252 1.502 -18.600 1.00 97.25 263 SER A C 1
ATOM 2196 O O . SER A 1 263 ? -8.127 0.743 -18.180 1.00 97.25 263 SER A O 1
ATOM 2198 N N . ILE A 1 264 ? -6.594 2.336 -17.787 1.00 97.06 264 ILE A N 1
ATOM 2199 C CA . ILE A 1 264 ? -6.904 2.452 -16.355 1.00 97.06 264 ILE A CA 1
ATOM 2200 C C . ILE A 1 264 ? -8.283 3.083 -16.155 1.00 97.06 264 ILE A C 1
ATOM 2202 O O . ILE A 1 264 ? -9.070 2.585 -15.347 1.00 97.06 264 ILE A O 1
ATOM 2206 N N . GLU A 1 265 ? -8.597 4.162 -16.881 1.00 96.88 265 GLU A N 1
ATOM 2207 C CA . GLU A 1 265 ? -9.926 4.775 -16.816 1.00 96.88 265 GLU A CA 1
ATOM 2208 C C . GLU A 1 265 ? -11.014 3.764 -17.171 1.00 96.88 265 GLU A C 1
ATOM 2210 O O . GLU A 1 265 ? -12.007 3.655 -16.452 1.00 96.88 265 GLU A O 1
ATOM 2215 N N . GLU A 1 266 ? -10.820 3.004 -18.248 1.00 97.19 266 GLU A N 1
ATOM 2216 C CA . GLU A 1 266 ? -11.757 1.975 -18.687 1.00 97.19 266 GLU A CA 1
ATOM 2217 C C . GLU A 1 266 ? -11.939 0.876 -17.626 1.00 97.19 266 GLU A C 1
ATOM 2219 O O . GLU A 1 266 ? -13.080 0.561 -17.274 1.00 97.19 266 GLU A O 1
ATOM 2224 N N . GLU A 1 267 ? -10.849 0.349 -17.041 1.00 96.69 267 GLU A N 1
ATOM 2225 C CA . GLU A 1 267 ? -10.924 -0.660 -15.969 1.00 96.69 267 GLU A CA 1
ATOM 2226 C C . GLU A 1 267 ? -11.745 -0.143 -14.776 1.00 96.69 267 GLU A C 1
ATOM 2228 O O . GLU A 1 267 ? -12.616 -0.849 -14.253 1.00 96.69 267 GLU A O 1
ATOM 2233 N N . LEU A 1 268 ? -11.480 1.090 -14.334 1.00 97.25 268 LEU A N 1
ATOM 2234 C CA . LEU A 1 268 ? -12.148 1.672 -13.172 1.00 97.25 268 LEU A CA 1
ATOM 2235 C C . LEU A 1 268 ? -13.617 2.000 -13.464 1.00 97.25 268 LEU A C 1
ATOM 2237 O O . LEU A 1 268 ? -14.481 1.729 -12.628 1.00 97.25 268 LEU A O 1
ATOM 2241 N N . LEU A 1 269 ? -13.922 2.534 -14.648 1.00 96.88 269 LEU A N 1
ATOM 2242 C CA . LEU A 1 269 ? -15.288 2.863 -15.065 1.00 96.88 269 LEU A CA 1
ATOM 2243 C C . LEU A 1 269 ? -16.159 1.623 -15.290 1.00 96.88 269 LEU A C 1
ATOM 2245 O O . LEU A 1 269 ? -17.373 1.707 -15.117 1.00 96.88 269 LEU A O 1
ATOM 2249 N N . HIS A 1 270 ? -15.563 0.479 -15.634 1.00 96.62 270 HIS A N 1
ATOM 2250 C CA . HIS A 1 270 ? -16.283 -0.792 -15.728 1.00 96.62 270 HIS A CA 1
ATOM 2251 C C . HIS A 1 270 ? -16.724 -1.318 -14.349 1.00 96.62 270 HIS A C 1
ATOM 2253 O O . HIS A 1 270 ? -17.742 -2.000 -14.235 1.00 96.62 270 HIS A O 1
ATOM 2259 N N . LYS A 1 271 ? -15.960 -1.032 -13.287 1.00 96.12 271 LYS A N 1
ATOM 2260 C CA . LYS A 1 271 ? -16.183 -1.598 -11.942 1.00 96.12 271 LYS A CA 1
ATOM 2261 C C . LYS A 1 271 ? -16.908 -0.664 -10.978 1.00 96.12 271 LYS A C 1
ATOM 2263 O O . LYS A 1 271 ? -17.589 -1.135 -10.068 1.00 96.12 271 LYS A O 1
ATOM 2268 N N . PHE A 1 272 ? -16.748 0.644 -11.140 1.00 97.56 272 PHE A N 1
ATOM 2269 C CA . PHE A 1 272 ? -17.199 1.640 -10.171 1.00 97.56 272 PHE A CA 1
ATOM 2270 C C . PHE A 1 272 ? -18.110 2.688 -10.815 1.00 97.56 272 PHE A C 1
ATOM 2272 O O . PHE A 1 272 ? -18.169 2.846 -12.031 1.00 97.56 272 PHE A O 1
ATOM 2279 N N . SER A 1 273 ? -18.837 3.442 -9.983 1.00 96.75 273 SER A N 1
ATOM 2280 C CA . SER A 1 273 ? -19.690 4.532 -10.469 1.00 96.75 273 SER A CA 1
ATOM 2281 C C . SER A 1 273 ? -18.874 5.559 -11.253 1.00 96.75 273 SER A C 1
ATOM 2283 O O . SER A 1 273 ? -17.912 6.118 -10.724 1.00 96.75 273 SER A O 1
ATOM 2285 N N . LYS A 1 274 ? -19.326 5.896 -12.467 1.00 95.44 274 LYS A N 1
ATOM 2286 C CA . LYS A 1 274 ? -18.694 6.910 -13.324 1.00 95.44 274 LYS A CA 1
ATOM 2287 C C . LYS A 1 274 ? -18.449 8.236 -12.601 1.00 95.44 274 LYS A C 1
ATOM 2289 O O . LYS A 1 274 ? -17.381 8.815 -12.760 1.00 95.44 274 LYS A O 1
ATOM 2294 N N . TYR A 1 275 ? -19.416 8.703 -11.809 1.00 95.69 275 TYR A N 1
ATOM 2295 C CA . TYR A 1 275 ? -19.288 9.959 -11.063 1.00 95.69 275 TYR A CA 1
ATOM 2296 C C . TYR A 1 275 ? -18.173 9.902 -10.017 1.00 95.69 275 TYR A C 1
ATOM 2298 O O . TYR A 1 275 ? -17.414 10.853 -9.883 1.00 95.69 275 TYR A O 1
ATOM 2306 N N . ASP A 1 276 ? -18.052 8.774 -9.314 1.00 95.88 276 ASP A N 1
ATOM 2307 C CA . ASP A 1 276 ? -17.026 8.596 -8.287 1.00 95.88 276 ASP A CA 1
ATOM 2308 C C . ASP A 1 276 ? -15.633 8.494 -8.900 1.00 95.88 276 ASP A C 1
ATOM 2310 O O . ASP A 1 276 ? -14.704 9.122 -8.404 1.00 95.88 276 ASP A O 1
ATOM 2314 N N . VAL A 1 277 ? -15.505 7.715 -9.981 1.00 96.06 277 VAL A N 1
ATOM 2315 C CA . VAL A 1 277 ? -14.239 7.523 -10.695 1.00 96.06 277 VAL A CA 1
ATOM 2316 C C . VAL A 1 277 ? -13.760 8.841 -11.286 1.00 96.06 277 VAL A C 1
ATOM 2318 O O . VAL A 1 277 ? -12.617 9.215 -11.070 1.00 96.06 277 VAL A O 1
ATOM 2321 N N . ARG A 1 278 ? -14.626 9.586 -11.981 1.00 95.69 278 ARG A N 1
ATOM 2322 C CA . ARG A 1 278 ? -14.230 10.875 -12.564 1.00 95.69 278 ARG A CA 1
ATOM 2323 C C . ARG A 1 278 ? -13.802 11.871 -11.491 1.00 95.69 278 ARG A C 1
ATOM 2325 O O . ARG A 1 278 ? -12.726 12.438 -11.606 1.00 95.69 278 ARG A O 1
ATOM 2332 N N . GLU A 1 279 ? -14.567 11.994 -10.405 1.00 96.44 279 GLU A N 1
ATOM 2333 C CA . GLU A 1 279 ? -14.206 12.899 -9.309 1.00 96.44 279 GLU A CA 1
ATOM 2334 C C . GLU A 1 279 ? -12.836 12.568 -8.696 1.00 96.44 279 GLU A C 1
ATOM 2336 O O . GLU A 1 279 ? -12.034 13.478 -8.480 1.00 96.44 279 GLU A O 1
ATOM 2341 N N . ILE A 1 280 ? -12.549 11.292 -8.401 1.00 96.88 280 ILE A N 1
ATOM 2342 C CA . ILE A 1 280 ? -11.258 10.938 -7.799 1.00 96.88 280 ILE A CA 1
ATOM 2343 C C . ILE A 1 280 ? -10.107 11.098 -8.791 1.00 96.88 280 ILE A C 1
ATOM 2345 O O . ILE A 1 280 ? -9.079 11.651 -8.412 1.00 96.88 280 ILE A O 1
ATOM 2349 N N . LEU A 1 281 ? -10.278 10.677 -10.046 1.00 95.81 281 LEU A N 1
ATOM 2350 C CA . LEU A 1 281 ? -9.239 10.792 -11.066 1.00 95.81 281 LEU A CA 1
ATOM 2351 C C . LEU A 1 281 ? -8.879 12.257 -11.333 1.00 95.81 281 LEU A C 1
ATOM 2353 O O . LEU A 1 281 ? -7.695 12.586 -11.359 1.00 95.81 281 LEU A O 1
ATOM 2357 N N . ASP A 1 282 ? -9.869 13.151 -11.419 1.00 94.62 282 ASP A N 1
ATOM 2358 C CA . ASP A 1 282 ? -9.637 14.591 -11.571 1.00 94.62 282 ASP A CA 1
ATOM 2359 C C . ASP A 1 282 ? -8.788 15.140 -10.412 1.00 94.62 282 ASP A C 1
ATOM 2361 O O . ASP A 1 282 ? -7.842 15.902 -10.624 1.00 94.62 282 ASP A O 1
ATOM 2365 N N . LEU A 1 283 ? -9.060 14.707 -9.175 1.00 96.12 283 LEU A N 1
ATOM 2366 C CA . LEU A 1 283 ? -8.280 15.116 -8.004 1.00 96.12 283 LEU A CA 1
ATOM 2367 C C . LEU A 1 283 ? -6.873 14.502 -7.973 1.00 96.12 283 LEU A C 1
ATOM 2369 O O . LEU A 1 283 ? -5.946 15.160 -7.503 1.00 96.12 283 LEU A O 1
ATOM 2373 N N . MET A 1 284 ? -6.689 13.279 -8.477 1.00 95.12 284 MET A N 1
ATOM 2374 C CA . MET A 1 284 ? -5.375 12.627 -8.556 1.00 95.12 284 MET A CA 1
ATOM 2375 C C . MET A 1 284 ? -4.414 13.368 -9.496 1.00 95.12 284 MET A C 1
ATOM 2377 O O . MET A 1 284 ? -3.214 13.372 -9.242 1.00 95.12 284 MET A O 1
ATOM 2381 N N . THR A 1 285 ? -4.931 14.028 -10.540 1.00 92.56 285 THR A N 1
ATOM 2382 C CA . THR A 1 285 ? -4.105 14.763 -11.521 1.00 92.56 285 THR A CA 1
ATOM 2383 C C . THR A 1 285 ? -3.560 16.102 -11.031 1.00 92.56 285 THR A C 1
ATOM 2385 O O . THR A 1 285 ? -2.698 16.678 -11.686 1.00 92.56 285 THR A O 1
ATOM 2388 N N . CYS A 1 286 ? -4.084 16.642 -9.926 1.00 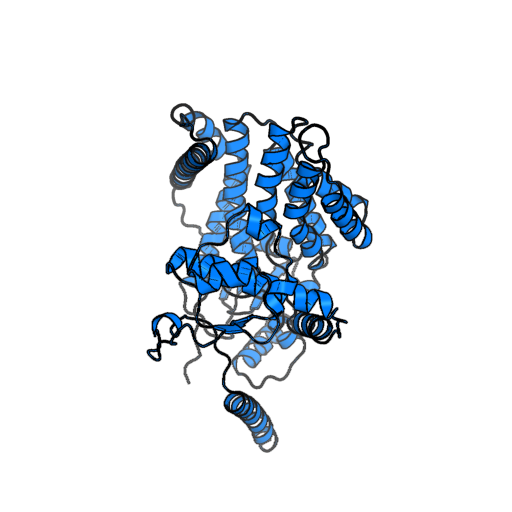93.56 286 CYS A N 1
ATOM 2389 C CA . CYS A 1 286 ? -3.734 17.973 -9.412 1.00 93.56 286 CYS A CA 1
ATOM 2390 C C . CYS A 1 286 ? -3.968 19.152 -10.380 1.00 93.56 286 CYS A C 1
ATOM 2392 O O . CYS A 1 286 ? -3.613 20.278 -10.037 1.00 93.56 286 CYS A O 1
ATOM 2394 N N . MET A 1 287 ? -4.633 18.952 -11.526 1.00 89.94 287 MET A N 1
ATOM 2395 C CA . MET A 1 287 ? -4.945 20.037 -12.473 1.00 89.94 287 MET A CA 1
ATOM 2396 C C . MET A 1 287 ? -5.826 21.134 -11.850 1.00 89.94 287 MET A C 1
ATOM 2398 O O . MET A 1 287 ? -5.782 22.288 -12.254 1.00 89.94 287 MET A O 1
ATOM 2402 N N . GLY A 1 288 ? -6.604 20.796 -10.814 1.00 89.00 288 GLY A N 1
ATOM 2403 C CA . GLY A 1 288 ? -7.385 21.771 -10.046 1.00 89.00 288 GLY A CA 1
ATOM 2404 C C . GLY A 1 288 ? -6.552 22.730 -9.182 1.00 89.00 288 GLY A C 1
ATOM 2405 O O . GLY A 1 288 ? -7.108 23.708 -8.688 1.00 89.00 288 GLY A O 1
ATOM 2406 N N . VAL A 1 289 ? -5.256 22.455 -8.987 1.00 92.19 289 VAL A N 1
ATOM 2407 C CA . VAL A 1 289 ? -4.314 23.325 -8.260 1.00 92.19 289 VAL A CA 1
ATOM 2408 C C . VAL A 1 289 ? -3.599 24.272 -9.224 1.00 92.19 289 VAL A C 1
ATOM 2410 O O . VAL A 1 289 ? -3.476 25.459 -8.945 1.00 92.19 289 VAL A O 1
ATOM 2413 N N . SER A 1 290 ? -3.144 23.760 -10.369 1.00 90.00 290 SER A N 1
ATOM 2414 C CA . SER A 1 290 ? -2.487 24.547 -11.413 1.00 90.00 290 SER A CA 1
ATOM 2415 C C . SER A 1 290 ? -2.747 23.933 -12.785 1.00 90.00 290 SER A C 1
ATOM 2417 O O . SER A 1 290 ? -2.728 22.715 -12.938 1.00 90.00 290 SER A O 1
ATOM 2419 N N . ASN A 1 291 ? -2.924 24.783 -13.796 1.00 87.31 291 ASN A N 1
ATOM 2420 C CA . ASN A 1 291 ? -3.003 24.358 -15.198 1.00 87.31 291 ASN A CA 1
ATOM 2421 C C . ASN A 1 291 ? -1.613 24.222 -15.850 1.00 87.31 291 ASN A C 1
ATOM 2423 O O . ASN A 1 291 ? -1.519 23.820 -17.006 1.00 87.31 291 ASN A O 1
ATOM 2427 N N . GLN A 1 292 ? -0.537 24.588 -15.145 1.00 88.19 292 GLN A N 1
ATOM 2428 C CA . GLN A 1 292 ? 0.832 24.478 -15.647 1.00 88.19 292 GLN A CA 1
ATOM 2429 C C . GLN A 1 292 ? 1.380 23.074 -15.385 1.00 88.19 292 GLN A C 1
ATOM 2431 O O . GLN A 1 292 ? 1.391 22.619 -14.238 1.00 88.19 292 GLN A O 1
ATOM 2436 N N . ARG A 1 293 ? 1.861 22.403 -16.438 1.00 84.94 293 ARG A N 1
ATOM 2437 C CA . ARG A 1 293 ? 2.408 21.036 -16.373 1.00 84.94 293 ARG A CA 1
ATOM 2438 C C . ARG A 1 293 ? 3.553 20.898 -15.384 1.00 84.94 293 ARG A C 1
ATOM 2440 O O . ARG A 1 293 ? 3.540 19.968 -14.577 1.00 84.94 293 ARG A O 1
ATOM 2447 N N . ASP A 1 294 ? 4.460 21.868 -15.388 1.00 85.69 294 ASP A N 1
ATOM 2448 C CA . ASP A 1 294 ? 5.612 21.918 -14.482 1.00 85.69 294 ASP A CA 1
ATOM 2449 C C . ASP A 1 294 ? 5.206 21.994 -13.005 1.00 85.69 294 ASP A C 1
ATOM 2451 O O . ASP A 1 294 ? 6.008 21.713 -12.121 1.00 85.69 294 ASP A O 1
ATOM 2455 N N . THR A 1 295 ? 3.944 22.328 -12.720 1.00 88.00 295 THR A N 1
ATOM 2456 C CA . THR A 1 295 ? 3.380 22.306 -11.371 1.00 88.00 295 THR A CA 1
ATOM 2457 C C . THR A 1 295 ? 2.520 21.064 -11.138 1.00 88.00 295 THR A C 1
ATOM 2459 O O . THR A 1 295 ? 2.789 20.303 -10.209 1.00 88.00 295 THR A O 1
ATOM 2462 N N . TYR A 1 296 ? 1.479 20.824 -11.950 1.00 90.44 296 TYR A N 1
ATOM 2463 C CA . TYR A 1 296 ? 0.526 19.746 -11.654 1.00 90.44 296 TYR A CA 1
ATOM 2464 C C . TYR A 1 296 ? 1.150 18.355 -11.800 1.00 90.44 296 TYR A C 1
ATOM 2466 O O . TYR A 1 296 ? 0.802 17.468 -11.024 1.00 90.44 296 TYR A O 1
ATOM 2474 N N . GLY A 1 297 ? 2.082 18.156 -12.740 1.00 90.06 297 GLY A N 1
ATOM 2475 C CA . GLY A 1 297 ? 2.730 16.864 -12.979 1.00 90.06 297 GLY A CA 1
ATOM 2476 C C . GLY A 1 297 ? 3.536 16.396 -11.762 1.00 90.06 297 GLY A C 1
ATOM 2477 O O . GLY A 1 297 ? 3.219 15.347 -11.190 1.00 90.06 297 GLY A O 1
ATOM 2478 N N . PRO A 1 298 ? 4.518 17.187 -11.289 1.00 89.50 298 PRO A N 1
ATOM 2479 C CA . PRO A 1 298 ? 5.246 16.882 -10.060 1.00 89.50 298 PRO A CA 1
ATOM 2480 C C . PRO A 1 298 ? 4.334 16.739 -8.837 1.00 89.50 298 PRO A C 1
ATOM 2482 O O . PRO A 1 298 ? 4.542 15.834 -8.030 1.00 89.50 298 PRO A O 1
ATOM 2485 N N . LEU A 1 299 ? 3.286 17.564 -8.707 1.00 92.00 299 LEU A N 1
ATOM 2486 C CA . LEU A 1 299 ? 2.317 17.438 -7.612 1.00 92.00 299 LEU A CA 1
ATOM 2487 C C . LEU A 1 299 ? 1.507 16.134 -7.676 1.00 92.00 299 LEU A C 1
ATOM 2489 O O . LEU A 1 299 ? 1.246 15.529 -6.636 1.00 92.00 299 LEU A O 1
ATOM 2493 N N . ALA A 1 300 ? 1.106 15.690 -8.867 1.00 92.94 300 ALA A N 1
ATOM 2494 C CA . ALA A 1 300 ? 0.368 14.444 -9.063 1.00 92.94 300 ALA A CA 1
ATOM 2495 C C . ALA A 1 300 ? 1.213 13.221 -8.670 1.00 92.94 300 ALA A C 1
ATOM 2497 O O . ALA A 1 300 ? 0.707 12.312 -8.006 1.00 92.94 300 ALA A O 1
ATOM 2498 N N . LEU A 1 301 ? 2.506 13.219 -9.017 1.00 90.75 301 LEU A N 1
ATOM 2499 C CA . LEU A 1 301 ? 3.463 12.184 -8.598 1.00 90.75 301 LEU A CA 1
ATOM 2500 C C . LEU A 1 301 ? 3.780 12.272 -7.100 1.00 90.75 301 LEU A C 1
ATOM 2502 O O . LEU A 1 301 ? 3.854 11.260 -6.408 1.00 90.75 301 LEU A O 1
ATOM 2506 N N . TYR A 1 302 ? 3.907 13.484 -6.562 1.00 88.88 302 TYR A N 1
ATOM 2507 C CA . TYR A 1 302 ? 4.071 13.696 -5.127 1.00 88.88 302 TYR A CA 1
ATOM 2508 C C . TYR A 1 302 ? 2.887 13.102 -4.339 1.00 88.88 302 TYR A C 1
ATOM 2510 O O . TYR A 1 302 ? 3.087 12.381 -3.357 1.00 88.88 302 TYR A O 1
ATOM 2518 N N . PHE A 1 303 ? 1.650 13.319 -4.800 1.00 91.25 303 PHE A N 1
ATOM 2519 C CA . PHE A 1 303 ? 0.459 12.759 -4.164 1.00 91.25 303 PHE A CA 1
ATOM 2520 C C . PHE A 1 303 ? 0.199 11.280 -4.457 1.00 91.25 303 PHE A C 1
ATOM 2522 O O . PHE A 1 303 ? -0.499 10.655 -3.658 1.00 91.25 303 PHE A O 1
ATOM 2529 N N . SER A 1 304 ? 0.754 10.672 -5.511 1.00 89.25 304 SER A N 1
ATOM 2530 C CA . SER A 1 304 ? 0.527 9.240 -5.780 1.00 89.25 304 SER A CA 1
ATOM 2531 C C . SER A 1 304 ? 1.033 8.343 -4.641 1.00 89.25 304 SER A C 1
ATOM 2533 O O . SER A 1 304 ? 0.409 7.330 -4.296 1.00 89.25 304 SER A O 1
ATOM 2535 N N . ASN A 1 305 ? 2.089 8.781 -3.950 1.00 84.69 305 ASN A N 1
ATOM 2536 C CA . ASN A 1 305 ? 2.616 8.126 -2.754 1.00 84.69 305 ASN A CA 1
ATOM 2537 C C . ASN A 1 305 ? 1.653 8.154 -1.557 1.00 84.69 305 ASN A C 1
ATOM 2539 O O . ASN A 1 305 ? 1.761 7.306 -0.666 1.00 84.69 305 ASN A O 1
ATOM 2543 N N . LEU A 1 306 ? 0.666 9.059 -1.543 1.00 87.81 306 LEU A N 1
ATOM 2544 C CA . LEU A 1 306 ? -0.363 9.091 -0.500 1.00 87.81 306 LEU A CA 1
ATOM 2545 C C . LEU A 1 306 ? -1.241 7.847 -0.509 1.00 87.81 306 LEU A C 1
ATOM 2547 O O . LEU A 1 306 ? -1.889 7.576 0.500 1.00 87.81 306 LEU A O 1
ATOM 2551 N N . SER A 1 307 ? -1.258 7.078 -1.600 1.00 89.12 307 SER A N 1
ATOM 2552 C CA . SER A 1 307 ? -2.058 5.860 -1.699 1.00 89.12 307 SER A CA 1
ATOM 2553 C C . SER A 1 307 ? -1.821 4.886 -0.539 1.00 89.12 307 SER A C 1
ATOM 2555 O O . SER A 1 307 ? -2.772 4.291 -0.030 1.00 89.12 307 SER A O 1
ATOM 2557 N N . LYS A 1 308 ? -0.579 4.814 -0.047 1.00 88.38 308 LYS A N 1
ATOM 2558 C CA . LYS A 1 308 ? -0.164 3.971 1.084 1.00 88.38 308 LYS A CA 1
ATOM 2559 C C . LYS A 1 308 ? -0.670 4.481 2.443 1.00 88.38 308 LYS A C 1
ATOM 2561 O O . LYS A 1 308 ? -0.895 3.681 3.343 1.00 88.38 308 LYS A O 1
ATOM 2566 N N . ASN A 1 309 ? -0.951 5.780 2.572 1.00 89.81 309 ASN A N 1
ATOM 2567 C CA . ASN A 1 309 ? -1.419 6.419 3.818 1.00 89.81 309 ASN A CA 1
ATOM 2568 C C . ASN A 1 309 ? -2.918 6.211 4.096 1.00 89.81 309 ASN A C 1
ATOM 2570 O O . ASN A 1 309 ? -3.466 6.688 5.098 1.00 89.81 309 ASN A O 1
ATOM 2574 N N . TYR A 1 310 ? -3.606 5.518 3.190 1.00 91.69 310 TYR A N 1
ATOM 2575 C CA . TYR A 1 310 ? -4.995 5.108 3.358 1.00 91.69 310 TYR A CA 1
ATOM 2576 C C . TYR A 1 310 ? -5.116 3.626 3.732 1.00 91.69 310 TYR A C 1
ATOM 2578 O O . TYR A 1 310 ? -6.225 3.098 3.786 1.00 91.69 310 TYR A O 1
ATOM 2586 N N . GLY A 1 311 ? -4.005 2.980 4.090 1.00 92.00 311 GLY A N 1
ATOM 2587 C CA . GLY A 1 311 ? -3.961 1.636 4.653 1.00 92.00 311 GLY A CA 1
ATOM 2588 C C . GLY A 1 311 ? -3.890 0.526 3.621 1.00 92.00 311 GLY A C 1
ATOM 2589 O O . GLY A 1 311 ? -3.574 0.750 2.455 1.00 92.00 311 GLY A O 1
ATOM 2590 N N . HIS A 1 312 ? -4.178 -0.688 4.080 1.00 93.88 312 HIS A N 1
ATOM 2591 C CA . HIS A 1 312 ? -4.026 -1.907 3.296 1.00 93.88 312 HIS A CA 1
ATOM 2592 C C . HIS A 1 312 ? -5.351 -2.672 3.190 1.00 93.88 312 HIS A C 1
ATOM 2594 O O . HIS A 1 312 ? -6.191 -2.565 4.094 1.00 93.88 312 HIS A O 1
ATOM 2600 N N . PRO A 1 313 ? -5.560 -3.425 2.093 1.00 94.75 313 PRO A N 1
ATOM 2601 C CA . PRO A 1 313 ? -6.713 -4.304 1.969 1.00 94.75 313 PRO A CA 1
ATOM 2602 C C . PRO A 1 313 ? -6.683 -5.392 3.037 1.00 94.75 313 PRO A C 1
ATOM 2604 O O . PRO A 1 313 ? -5.617 -5.858 3.440 1.00 94.75 313 PRO A O 1
ATOM 2607 N N . VAL A 1 314 ? -7.874 -5.824 3.447 1.00 95.00 314 VAL A N 1
ATOM 2608 C CA . VAL A 1 314 ? -8.024 -7.074 4.191 1.00 95.00 314 VAL A CA 1
ATOM 2609 C C . VAL A 1 314 ? -7.902 -8.206 3.179 1.00 95.00 314 VAL A C 1
ATOM 2611 O O . VAL A 1 314 ? -8.628 -8.237 2.181 1.00 95.00 314 VAL A O 1
ATOM 2614 N N . LEU A 1 315 ? -6.934 -9.087 3.392 1.00 94.31 315 LEU A N 1
ATOM 2615 C CA . LEU A 1 315 ? -6.679 -10.231 2.535 1.00 94.31 315 LEU A CA 1
ATOM 2616 C C . LEU A 1 315 ? -7.514 -11.418 3.002 1.00 94.31 315 LEU A C 1
ATOM 2618 O O . LEU A 1 315 ? -7.567 -11.716 4.192 1.00 94.31 315 LEU A O 1
ATOM 2622 N N . HIS A 1 316 ? -8.086 -12.134 2.038 1.00 92.12 316 HIS A N 1
ATOM 2623 C CA . HIS A 1 316 ? -8.702 -13.436 2.259 1.00 92.12 316 HIS A CA 1
ATOM 2624 C C . HIS A 1 316 ? -7.777 -14.501 1.649 1.00 92.12 316 HIS A C 1
ATOM 2626 O O . HIS A 1 316 ? -7.748 -14.653 0.420 1.00 92.12 316 HIS A O 1
ATOM 2632 N N . PRO A 1 317 ? -6.977 -15.225 2.457 1.00 86.88 317 PRO A N 1
ATOM 2633 C CA . PRO A 1 317 ? -5.946 -16.128 1.941 1.00 86.88 317 PRO A CA 1
ATOM 2634 C C . PRO A 1 317 ? -6.482 -17.182 0.965 1.00 86.88 317 PRO A C 1
ATOM 2636 O O . PRO A 1 317 ? -5.843 -17.468 -0.048 1.00 86.88 317 PRO A O 1
ATOM 2639 N N . LEU A 1 318 ? -7.684 -17.709 1.218 1.00 87.62 318 LEU A N 1
ATOM 2640 C CA . LEU A 1 318 ? -8.325 -18.700 0.350 1.00 87.62 318 LEU A CA 1
ATOM 2641 C C . LEU A 1 318 ? -8.645 -18.147 -1.047 1.00 87.62 318 LEU A C 1
ATOM 2643 O O . LEU A 1 318 ? -8.381 -18.820 -2.042 1.00 87.62 318 LEU A O 1
ATOM 2647 N N . GLU A 1 319 ? -9.148 -16.913 -1.140 1.00 89.06 319 GLU A N 1
ATOM 2648 C CA . GLU A 1 319 ? -9.413 -16.254 -2.427 1.00 89.06 319 GLU A CA 1
ATOM 2649 C C . GLU A 1 319 ? -8.107 -16.009 -3.196 1.00 89.06 319 GLU A C 1
ATOM 2651 O O . GLU A 1 319 ? -8.037 -16.213 -4.411 1.00 89.06 319 GLU A O 1
ATOM 2656 N N . GLY A 1 320 ? -7.046 -15.621 -2.479 1.00 87.12 320 GLY A N 1
ATOM 2657 C CA . GLY A 1 320 ? -5.713 -15.429 -3.049 1.00 87.12 320 GLY A CA 1
ATOM 2658 C C . GLY A 1 320 ? -5.129 -16.717 -3.632 1.00 87.12 320 GLY A C 1
ATOM 2659 O O . GLY A 1 320 ? -4.633 -16.712 -4.761 1.00 87.12 320 GLY A O 1
ATOM 2660 N N . ILE A 1 321 ? -5.234 -17.829 -2.897 1.00 89.19 321 ILE A N 1
ATOM 2661 C CA . ILE A 1 321 ? -4.786 -19.150 -3.357 1.00 89.19 321 ILE A CA 1
ATOM 2662 C C . ILE A 1 321 ? -5.581 -19.593 -4.584 1.00 89.19 321 ILE A C 1
ATOM 2664 O O . ILE A 1 321 ? -4.989 -20.091 -5.541 1.00 89.19 321 ILE A O 1
ATOM 2668 N N . GLU A 1 322 ? -6.898 -19.391 -4.598 1.00 90.75 322 GLU A N 1
ATOM 2669 C CA . GLU A 1 322 ? -7.726 -19.795 -5.735 1.00 90.75 322 GLU A CA 1
ATOM 2670 C C . GLU A 1 322 ? -7.391 -18.990 -6.998 1.00 90.75 322 GLU A C 1
ATOM 2672 O O . GLU A 1 322 ? -7.238 -19.565 -8.077 1.00 90.75 322 GLU A O 1
ATOM 2677 N N . LYS A 1 323 ? -7.158 -17.680 -6.861 1.00 89.56 323 LYS A N 1
ATOM 2678 C CA . LYS A 1 323 ? -6.697 -16.823 -7.963 1.00 89.56 323 LYS A CA 1
ATOM 2679 C C . LYS A 1 323 ? -5.307 -17.219 -8.473 1.00 89.56 323 LYS A C 1
ATOM 2681 O O . LYS A 1 323 ? -5.048 -17.193 -9.677 1.00 89.56 323 LYS A O 1
ATOM 2686 N N . LEU A 1 324 ? -4.394 -17.583 -7.573 1.00 90.75 324 LEU A N 1
ATOM 2687 C CA . LEU A 1 324 ? -3.085 -18.105 -7.964 1.00 90.75 324 LEU A CA 1
ATOM 2688 C C . LEU A 1 324 ? -3.252 -19.420 -8.730 1.00 90.75 324 LEU A C 1
ATOM 2690 O O . LEU A 1 324 ? -2.692 -19.579 -9.809 1.00 90.75 324 LEU A O 1
ATOM 2694 N N . ARG A 1 325 ? -4.088 -20.330 -8.222 1.00 90.38 325 ARG A N 1
ATOM 2695 C CA . ARG A 1 325 ? -4.382 -21.620 -8.851 1.00 90.38 325 ARG A CA 1
ATOM 2696 C C . ARG A 1 325 ? -4.954 -21.450 -10.257 1.00 90.38 325 ARG A C 1
ATOM 2698 O O . ARG A 1 325 ? -4.507 -22.156 -11.160 1.00 90.38 325 ARG A O 1
ATOM 2705 N N . SER A 1 326 ? -5.893 -20.523 -10.456 1.00 91.94 326 SER A N 1
ATOM 2706 C CA . SER A 1 326 ? -6.491 -20.264 -11.771 1.00 91.94 326 SER A CA 1
ATOM 2707 C C . SER A 1 326 ? -5.476 -19.724 -12.778 1.00 91.94 326 SER A C 1
ATOM 2709 O O . SER A 1 326 ? -5.521 -20.090 -13.949 1.00 91.94 326 SER A O 1
ATOM 2711 N N . ASN A 1 327 ? -4.538 -18.885 -12.330 1.00 90.00 327 ASN A N 1
ATOM 2712 C CA . ASN A 1 327 ? -3.515 -18.303 -13.199 1.00 90.00 327 ASN A CA 1
ATOM 2713 C C . ASN A 1 327 ? -2.364 -19.274 -13.486 1.00 90.00 327 ASN A C 1
ATOM 2715 O O . ASN A 1 327 ? -1.922 -19.374 -14.625 1.00 90.00 327 ASN A O 1
ATOM 2719 N N . SER A 1 328 ? -1.888 -20.008 -12.479 1.00 90.56 328 SER A N 1
ATOM 2720 C CA . SER A 1 328 ? -0.739 -20.914 -12.607 1.00 90.56 328 SER A CA 1
ATOM 2721 C C . SER A 1 328 ? -1.057 -22.206 -13.353 1.00 90.56 328 SER A C 1
ATOM 2723 O O . SER A 1 328 ? -0.152 -22.822 -13.903 1.00 90.56 328 SER A O 1
ATOM 2725 N N . LYS A 1 329 ? -2.323 -22.639 -13.368 1.00 90.44 329 LYS A N 1
ATOM 2726 C CA . LYS A 1 329 ? -2.756 -23.835 -14.110 1.00 90.44 329 LYS A CA 1
ATOM 2727 C C . LYS A 1 329 ? -3.238 -23.531 -15.525 1.00 90.44 329 LYS A C 1
ATOM 2729 O O . LYS A 1 329 ? -3.693 -24.441 -16.212 1.00 90.44 329 LYS A O 1
ATOM 2734 N N . LYS A 1 330 ? -3.194 -22.267 -15.946 1.00 91.56 330 LYS A N 1
ATOM 2735 C CA . LYS A 1 330 ? -3.591 -21.886 -17.294 1.00 91.56 330 LYS A CA 1
ATOM 2736 C C . LYS A 1 330 ? -2.559 -22.440 -18.273 1.00 91.56 330 LYS A C 1
ATOM 2738 O O . LYS A 1 330 ? -1.401 -22.036 -18.235 1.00 91.56 330 LYS A O 1
ATOM 2743 N N . GLU A 1 331 ? -2.982 -23.357 -19.136 1.00 90.38 331 GLU A N 1
ATOM 2744 C CA . GLU A 1 331 ? -2.166 -23.782 -20.269 1.00 90.38 331 GLU A CA 1
ATOM 2745 C C . GLU A 1 331 ? -1.986 -22.588 -21.212 1.00 90.38 331 GLU A C 1
ATOM 2747 O O . GLU A 1 331 ? -2.949 -21.905 -21.575 1.00 90.38 331 GLU A O 1
ATOM 2752 N N . ILE A 1 332 ? -0.732 -22.291 -21.541 1.00 90.31 332 ILE A N 1
ATOM 2753 C CA . ILE A 1 332 ? -0.355 -21.205 -22.439 1.00 90.31 332 ILE A CA 1
ATOM 2754 C C . ILE A 1 332 ? 0.339 -21.859 -23.621 1.00 90.31 332 ILE A C 1
ATOM 2756 O O . ILE A 1 332 ? 1.323 -22.573 -23.433 1.00 90.31 332 ILE A O 1
ATOM 2760 N N . ASP A 1 333 ? -0.179 -21.613 -24.820 1.00 92.31 333 ASP A N 1
ATOM 2761 C CA . ASP A 1 333 ? 0.502 -22.003 -26.046 1.00 92.31 333 ASP A CA 1
ATOM 2762 C C . ASP A 1 333 ? 1.751 -21.131 -26.211 1.00 92.31 333 ASP A C 1
ATOM 2764 O O . ASP A 1 333 ? 1.673 -19.896 -26.197 1.00 92.31 333 ASP A O 1
ATOM 2768 N N . VAL A 1 334 ? 2.914 -21.772 -26.279 1.00 91.56 334 VAL A N 1
ATOM 2769 C CA . VAL A 1 334 ? 4.204 -21.092 -26.378 1.00 91.56 334 VAL A CA 1
ATOM 2770 C C . VAL A 1 334 ? 4.746 -21.328 -27.775 1.00 91.56 334 VAL A C 1
ATOM 2772 O O . VAL A 1 334 ? 5.045 -22.456 -28.148 1.00 91.56 334 VAL A O 1
ATOM 2775 N N . ASP A 1 335 ? 4.929 -20.246 -28.530 1.00 95.12 335 ASP A N 1
ATOM 2776 C CA . ASP A 1 335 ? 5.581 -20.306 -29.836 1.00 95.12 335 ASP A CA 1
ATOM 2777 C C . ASP A 1 335 ? 7.052 -20.735 -29.675 1.00 95.12 335 ASP A C 1
ATOM 2779 O O . ASP A 1 335 ? 7.894 -19.989 -29.151 1.00 95.12 335 ASP A O 1
ATOM 2783 N N . ASP A 1 336 ? 7.369 -21.935 -30.165 1.00 94.88 336 ASP A N 1
ATOM 2784 C CA . ASP A 1 336 ? 8.714 -22.515 -30.179 1.00 94.88 336 ASP A CA 1
ATOM 2785 C C . ASP A 1 336 ? 9.757 -21.576 -30.798 1.00 94.88 336 ASP A C 1
ATOM 2787 O O . ASP A 1 336 ? 10.915 -21.539 -30.364 1.00 94.88 336 ASP A O 1
ATOM 2791 N N . LEU A 1 337 ? 9.378 -20.784 -31.805 1.00 94.62 337 LEU A N 1
ATOM 2792 C CA . LEU A 1 337 ? 10.281 -19.830 -32.436 1.00 94.62 337 LEU A CA 1
ATOM 2793 C C . LEU A 1 337 ? 10.630 -18.682 -31.484 1.00 94.62 337 LEU A C 1
ATOM 2795 O O . LEU A 1 337 ? 11.777 -18.223 -31.474 1.00 94.62 337 LEU A O 1
ATOM 2799 N N . ILE A 1 338 ? 9.677 -18.221 -30.672 1.00 94.50 338 ILE A N 1
ATOM 2800 C CA . ILE A 1 338 ? 9.931 -17.206 -29.643 1.00 94.50 338 ILE A CA 1
ATOM 2801 C C . ILE A 1 338 ? 10.855 -17.784 -28.569 1.00 94.50 338 ILE A C 1
ATOM 2803 O O . ILE A 1 338 ? 11.864 -17.153 -28.242 1.00 94.50 338 ILE A O 1
ATOM 2807 N N . ALA A 1 339 ? 10.587 -19.000 -28.086 1.00 94.88 339 ALA A N 1
ATOM 2808 C CA . ALA A 1 339 ? 11.442 -19.670 -27.103 1.00 94.88 339 ALA A CA 1
ATOM 2809 C C . ALA A 1 339 ? 12.891 -19.823 -27.610 1.00 94.88 339 ALA A C 1
ATOM 2811 O O . ALA A 1 339 ? 13.850 -19.494 -26.902 1.00 94.88 339 ALA A O 1
ATOM 2812 N N . LYS A 1 340 ? 13.066 -20.225 -28.877 1.00 95.31 340 LYS A N 1
ATOM 2813 C CA . LYS A 1 340 ? 14.382 -20.295 -29.530 1.00 95.31 340 LYS A CA 1
ATOM 2814 C C . LYS A 1 340 ? 15.061 -18.931 -29.632 1.00 95.31 340 LYS A C 1
ATOM 2816 O O . LYS A 1 340 ? 16.233 -18.814 -29.276 1.00 95.31 340 LYS A O 1
ATOM 2821 N N . LYS A 1 341 ? 14.341 -17.882 -30.048 1.00 95.69 341 LYS A N 1
ATOM 2822 C CA . LYS A 1 341 ? 14.882 -16.511 -30.112 1.00 95.69 341 LYS A CA 1
ATOM 2823 C C . LYS A 1 341 ? 15.384 -16.027 -28.751 1.00 95.69 341 LYS A C 1
ATOM 2825 O O . LYS A 1 341 ? 16.459 -15.429 -28.690 1.00 95.69 341 LYS A O 1
ATOM 2830 N N . VAL A 1 342 ? 14.658 -16.319 -27.669 1.00 96.12 342 VAL A N 1
ATOM 2831 C CA . VAL A 1 342 ? 15.085 -15.993 -26.298 1.00 96.12 342 VAL A CA 1
ATOM 2832 C C . VAL A 1 342 ? 16.378 -16.728 -25.944 1.00 96.12 342 VAL A C 1
ATOM 2834 O O . VAL A 1 342 ? 17.325 -16.101 -25.467 1.00 96.12 342 VAL A O 1
ATOM 2837 N N . LEU A 1 343 ? 16.473 -18.028 -26.242 1.00 95.38 343 LEU A N 1
ATOM 2838 C CA . LEU A 1 343 ? 17.688 -18.812 -26.006 1.00 95.38 343 LEU A CA 1
ATOM 2839 C C . LEU A 1 343 ? 18.894 -18.273 -26.794 1.00 95.38 343 LEU A C 1
ATOM 2841 O O . LEU A 1 343 ? 19.997 -18.161 -26.255 1.00 95.38 343 LEU A O 1
ATOM 2845 N N . TRP A 1 344 ? 18.699 -17.912 -28.060 1.00 96.00 344 TRP A N 1
ATOM 2846 C CA . TRP A 1 344 ? 19.747 -17.322 -28.892 1.00 96.00 344 TRP A CA 1
ATOM 2847 C C . TRP A 1 344 ? 20.213 -15.966 -28.361 1.00 96.00 344 TRP A C 1
ATOM 2849 O O . TRP A 1 344 ? 21.414 -15.705 -28.289 1.00 96.00 344 TRP A O 1
ATOM 2859 N N . MET A 1 345 ? 19.277 -15.120 -27.928 1.00 95.69 345 MET A N 1
ATOM 2860 C CA . MET A 1 345 ? 19.585 -13.828 -27.319 1.00 95.69 345 MET A CA 1
ATOM 2861 C C . MET A 1 345 ? 20.329 -13.983 -25.989 1.00 95.69 345 MET A C 1
ATOM 2863 O O . MET A 1 345 ? 21.278 -13.238 -25.731 1.00 95.69 345 MET A O 1
ATOM 2867 N N . PHE A 1 346 ? 19.961 -14.983 -25.181 1.00 96.62 346 PHE A N 1
ATOM 2868 C CA . PHE A 1 346 ? 20.699 -15.349 -23.976 1.00 96.62 346 PHE A CA 1
ATOM 2869 C C . PHE A 1 346 ? 22.141 -15.737 -24.314 1.00 96.62 346 PHE A C 1
ATOM 2871 O O . PHE A 1 346 ? 23.067 -15.171 -23.738 1.00 96.62 346 PHE A O 1
ATOM 2878 N N . ARG A 1 347 ? 22.354 -16.636 -25.285 1.00 95.25 347 ARG A N 1
ATOM 2879 C CA . ARG A 1 347 ? 23.701 -17.062 -25.705 1.00 95.25 347 ARG A CA 1
ATOM 2880 C C . ARG A 1 347 ? 24.533 -15.886 -26.203 1.00 95.25 347 ARG A C 1
ATOM 2882 O O . ARG A 1 347 ? 25.632 -15.681 -25.698 1.00 95.25 347 ARG A O 1
ATOM 2889 N N . LYS A 1 348 ? 23.990 -15.067 -27.108 1.00 94.62 348 LYS A N 1
ATOM 2890 C CA . LYS A 1 348 ? 24.649 -13.848 -27.599 1.00 94.62 348 LYS A CA 1
ATOM 2891 C C . LYS A 1 348 ? 25.097 -12.946 -26.451 1.00 94.62 348 LYS A C 1
ATOM 2893 O O . LYS A 1 348 ? 26.258 -12.539 -26.389 1.00 94.62 348 LYS A O 1
ATOM 2898 N N . THR A 1 349 ? 24.178 -12.654 -25.533 1.00 95.19 349 THR A N 1
ATOM 2899 C CA . THR A 1 349 ? 24.431 -11.787 -24.377 1.00 95.19 349 THR A CA 1
ATOM 2900 C C . THR A 1 349 ? 25.480 -12.396 -23.450 1.00 95.19 349 THR A C 1
ATOM 2902 O O . THR A 1 349 ? 26.410 -11.706 -23.039 1.00 95.19 349 THR A O 1
ATOM 2905 N N . TYR A 1 350 ? 25.368 -13.692 -23.154 1.00 96.19 350 TYR A N 1
ATOM 2906 C CA . TYR A 1 350 ? 26.287 -14.401 -22.274 1.00 96.19 350 TYR A CA 1
ATOM 2907 C C . TYR A 1 350 ? 27.706 -14.438 -22.849 1.00 96.19 350 TYR A C 1
ATOM 2909 O O . TYR A 1 350 ? 28.627 -14.010 -22.164 1.00 96.19 350 TYR A O 1
ATOM 2917 N N . PHE A 1 351 ? 27.890 -14.855 -24.107 1.00 95.81 351 PHE A N 1
ATOM 2918 C CA . PHE A 1 351 ? 29.206 -14.897 -24.759 1.00 95.81 351 PHE A CA 1
ATOM 2919 C C . PHE A 1 351 ? 29.851 -13.509 -24.823 1.00 95.81 351 PHE A C 1
ATOM 2921 O O . PHE A 1 351 ? 31.007 -13.354 -24.437 1.00 95.81 351 PHE A O 1
ATOM 2928 N N . THR A 1 352 ? 29.090 -12.489 -25.236 1.00 93.50 352 THR A N 1
ATOM 2929 C CA . THR A 1 352 ? 29.590 -11.106 -25.335 1.00 93.50 352 THR A CA 1
ATOM 2930 C C . THR A 1 352 ? 30.026 -10.571 -23.968 1.00 93.50 352 THR A C 1
ATOM 2932 O O . THR A 1 352 ? 31.115 -10.013 -23.826 1.00 93.50 352 THR A O 1
ATOM 2935 N N . ASN A 1 353 ? 29.200 -10.762 -22.934 1.00 95.44 353 ASN A N 1
ATOM 2936 C CA . ASN A 1 353 ? 29.506 -10.288 -21.585 1.00 95.44 353 ASN A CA 1
ATOM 2937 C C . ASN A 1 353 ? 30.638 -11.078 -20.928 1.00 95.44 353 ASN A C 1
ATOM 2939 O O . ASN A 1 353 ? 31.442 -10.493 -20.201 1.00 95.44 353 ASN A O 1
ATOM 2943 N N . PHE A 1 354 ? 30.699 -12.389 -21.161 1.00 96.50 354 PHE A N 1
ATOM 2944 C CA . PHE A 1 354 ? 31.763 -13.241 -20.650 1.00 96.50 354 PHE A CA 1
ATOM 2945 C C . PHE A 1 354 ? 33.107 -12.816 -21.252 1.00 96.50 354 PHE A C 1
ATOM 2947 O O . PHE A 1 354 ? 34.024 -12.520 -20.489 1.00 96.50 354 PHE A O 1
ATOM 2954 N N . PHE A 1 355 ? 33.178 -12.632 -22.577 1.00 96.00 355 PHE A N 1
ATOM 2955 C CA . PHE A 1 355 ? 34.368 -12.116 -23.258 1.00 96.00 355 PHE A CA 1
ATOM 2956 C C . PHE A 1 355 ? 34.791 -10.752 -22.709 1.00 96.00 355 PHE A C 1
ATOM 2958 O O . PHE A 1 355 ? 35.935 -10.570 -22.305 1.00 96.00 355 PHE A O 1
ATOM 2965 N N . ARG A 1 356 ? 33.857 -9.801 -22.585 1.00 94.06 356 ARG A N 1
ATOM 2966 C CA . ARG A 1 356 ? 34.146 -8.472 -22.020 1.00 94.06 356 ARG A CA 1
ATOM 2967 C C . ARG A 1 356 ? 34.727 -8.535 -20.599 1.00 94.06 356 ARG A C 1
ATOM 2969 O O . ARG A 1 356 ? 35.515 -7.669 -20.236 1.00 94.06 356 ARG A O 1
ATOM 2976 N N . LYS A 1 357 ? 34.313 -9.508 -19.779 1.00 95.62 357 LYS A N 1
ATOM 2977 C CA . LYS A 1 357 ? 34.757 -9.646 -18.380 1.00 95.62 357 LYS A CA 1
ATOM 2978 C C . LYS A 1 357 ? 36.030 -10.476 -18.214 1.00 95.62 357 LYS A C 1
ATOM 2980 O O . LYS A 1 357 ? 36.776 -10.225 -17.274 1.00 95.62 357 LYS A O 1
ATOM 2985 N N . LYS A 1 358 ? 36.230 -11.501 -19.044 1.00 95.31 358 LYS A N 1
ATOM 2986 C CA . LYS A 1 358 ? 37.295 -12.506 -18.884 1.00 95.31 358 LYS A CA 1
ATOM 2987 C C . LYS A 1 358 ? 38.376 -12.433 -19.963 1.00 95.31 358 LYS A C 1
ATOM 2989 O O . LYS A 1 358 ? 39.436 -13.012 -19.775 1.00 95.31 358 LYS A O 1
ATOM 2994 N N . GLY A 1 359 ? 38.132 -11.706 -21.052 1.00 95.00 359 GLY A N 1
ATOM 2995 C CA . GLY A 1 359 ? 39.053 -11.557 -22.181 1.00 95.00 359 GLY A CA 1
ATOM 2996 C C . GLY A 1 359 ? 39.083 -12.745 -23.146 1.00 95.00 359 GLY A C 1
ATOM 2997 O O . GLY A 1 359 ? 39.909 -12.742 -24.047 1.00 95.00 359 GLY A O 1
ATOM 2998 N N . HIS A 1 360 ? 38.215 -13.742 -22.958 1.00 95.00 360 HIS A N 1
ATOM 2999 C CA . HIS A 1 360 ? 38.081 -14.917 -23.822 1.00 95.00 360 HIS A CA 1
ATOM 3000 C C . HIS A 1 360 ? 36.628 -15.408 -23.830 1.00 95.00 360 HIS A C 1
ATOM 3002 O O . HIS A 1 360 ? 35.848 -15.065 -22.932 1.00 95.00 360 HIS A O 1
ATOM 3008 N N . TYR A 1 361 ? 36.236 -16.206 -24.821 1.00 96.50 361 TYR A N 1
ATOM 3009 C CA . TYR A 1 361 ? 34.891 -16.780 -24.888 1.00 96.50 361 TYR A CA 1
ATOM 3010 C C . TYR A 1 361 ? 34.688 -17.898 -23.848 1.00 96.50 361 TYR A C 1
ATOM 3012 O O . TYR A 1 361 ? 35.649 -18.533 -23.406 1.00 96.50 361 TYR A O 1
ATOM 3020 N N . PRO A 1 362 ? 33.439 -18.144 -23.404 1.00 97.06 362 PRO A N 1
ATOM 3021 C CA . PRO A 1 362 ? 33.157 -19.234 -22.474 1.00 97.06 362 PRO A CA 1
ATOM 3022 C C . PRO A 1 362 ? 33.451 -20.593 -23.121 1.00 97.06 362 PRO A C 1
ATOM 3024 O O . PRO A 1 362 ? 33.267 -20.741 -24.325 1.00 97.06 362 PRO A O 1
ATOM 3027 N N . ASN A 1 363 ? 33.809 -21.607 -22.332 1.00 96.25 363 ASN A N 1
ATOM 3028 C CA . ASN A 1 363 ? 33.904 -22.998 -22.776 1.00 96.25 363 ASN A CA 1
ATOM 3029 C C . ASN A 1 363 ? 32.602 -23.411 -23.472 1.00 96.25 363 ASN A C 1
ATOM 3031 O O . ASN A 1 363 ? 31.504 -23.270 -22.910 1.00 96.25 363 ASN A O 1
ATOM 3035 N N . HIS A 1 364 ? 32.719 -23.890 -24.705 1.00 96.25 364 HIS A N 1
ATOM 3036 C CA . HIS A 1 364 ? 31.584 -24.180 -25.564 1.00 96.25 364 HIS A CA 1
ATOM 3037 C C . HIS A 1 364 ? 31.919 -25.260 -26.591 1.00 96.25 364 HIS A C 1
ATOM 3039 O O . HIS A 1 364 ? 33.074 -25.493 -26.936 1.00 96.25 364 HIS A O 1
ATOM 3045 N N . LYS A 1 365 ? 30.868 -25.870 -27.137 1.00 96.19 365 LYS A N 1
ATOM 3046 C CA . LYS A 1 365 ? 30.929 -26.824 -28.238 1.00 96.19 365 LYS A CA 1
ATOM 3047 C C . LYS A 1 365 ? 30.124 -26.317 -29.425 1.00 96.19 365 LYS A C 1
ATOM 3049 O O . LYS A 1 365 ? 28.970 -25.911 -29.271 1.00 96.19 365 LYS A O 1
ATOM 3054 N N . VAL A 1 366 ? 30.711 -26.404 -30.614 1.00 95.56 366 VAL A N 1
ATOM 3055 C CA . VAL A 1 366 ? 30.012 -26.158 -31.879 1.00 95.56 366 VAL A CA 1
ATOM 3056 C C . VAL A 1 366 ? 29.288 -27.443 -32.294 1.00 95.56 366 VAL A C 1
ATOM 3058 O O . VAL A 1 366 ? 29.910 -28.497 -32.422 1.00 95.56 366 VAL A O 1
ATOM 3061 N N . ILE A 1 367 ? 27.963 -27.381 -32.435 1.00 93.56 367 ILE A N 1
ATOM 3062 C CA . ILE A 1 367 ? 27.088 -28.537 -32.716 1.00 93.56 367 ILE A CA 1
ATOM 3063 C C . ILE A 1 367 ? 26.476 -28.522 -34.125 1.00 93.56 367 ILE A C 1
ATOM 3065 O O . ILE A 1 367 ? 25.736 -29.436 -34.473 1.00 93.56 367 ILE A O 1
ATOM 3069 N N . GLY A 1 368 ? 26.779 -27.509 -34.932 1.00 91.44 368 GLY A N 1
ATOM 3070 C CA . GLY A 1 368 ? 26.265 -27.351 -36.290 1.00 91.44 368 GLY A CA 1
ATOM 3071 C C . GLY A 1 368 ? 27.119 -26.384 -37.100 1.00 91.44 368 GLY A C 1
ATOM 3072 O O . GLY A 1 368 ? 28.190 -25.973 -36.653 1.00 91.44 368 GLY A O 1
ATOM 3073 N N . GLU A 1 369 ? 26.643 -26.006 -38.284 1.00 92.38 369 GLU A N 1
ATOM 3074 C CA . GLU A 1 369 ? 27.319 -24.998 -39.100 1.00 92.38 369 GLU A CA 1
ATOM 3075 C C . GLU A 1 369 ? 27.323 -23.650 -38.372 1.00 92.38 369 GLU A C 1
ATOM 3077 O O . GLU A 1 369 ? 26.297 -23.188 -37.863 1.00 92.38 369 GLU A O 1
ATOM 3082 N N . LEU A 1 370 ? 28.503 -23.043 -38.271 1.00 92.38 370 LEU A N 1
ATOM 3083 C CA . LEU A 1 370 ? 28.699 -21.794 -37.556 1.00 92.38 370 LEU A CA 1
ATOM 3084 C C . LEU A 1 370 ? 28.759 -20.636 -38.548 1.00 92.38 370 LEU A C 1
ATOM 3086 O O . LEU A 1 370 ? 29.398 -20.729 -39.593 1.00 92.38 370 LEU A O 1
ATOM 3090 N N . ASN A 1 371 ? 28.121 -19.519 -38.199 1.00 95.50 371 ASN A N 1
ATOM 3091 C CA . ASN A 1 371 ? 28.227 -18.307 -39.000 1.00 95.50 371 ASN A CA 1
ATOM 3092 C C . ASN A 1 371 ? 29.705 -17.870 -39.114 1.00 95.50 371 ASN A C 1
ATOM 3094 O O . ASN A 1 371 ? 30.387 -17.855 -38.088 1.00 95.50 371 ASN A O 1
ATOM 3098 N N . PRO A 1 372 ? 30.193 -17.470 -40.305 1.00 94.38 372 PRO A N 1
ATOM 3099 C CA . PRO A 1 372 ? 31.609 -17.162 -40.525 1.00 94.38 372 PRO A CA 1
ATOM 3100 C C . PRO A 1 372 ? 32.193 -16.130 -39.557 1.00 94.38 372 PRO A C 1
ATOM 3102 O O . PRO A 1 372 ? 33.310 -16.304 -39.084 1.00 94.38 372 PRO A O 1
ATOM 3105 N N . ILE A 1 373 ? 31.417 -15.100 -39.204 1.00 94.81 373 ILE A N 1
ATOM 3106 C CA . ILE A 1 373 ? 31.854 -14.055 -38.269 1.00 94.81 373 ILE A CA 1
ATOM 3107 C C . ILE A 1 373 ? 32.048 -14.646 -36.871 1.00 94.81 373 ILE A C 1
ATOM 3109 O O . ILE A 1 373 ? 33.052 -14.389 -36.216 1.00 94.81 373 ILE A O 1
ATOM 3113 N N . LEU A 1 374 ? 31.103 -15.476 -36.412 1.00 94.38 374 LEU A N 1
ATOM 3114 C CA . LEU A 1 374 ? 31.244 -16.160 -35.126 1.00 94.38 374 LEU A CA 1
ATOM 3115 C C . LEU A 1 374 ? 32.409 -17.150 -35.154 1.00 94.38 374 LEU A C 1
ATOM 3117 O O . LEU A 1 374 ? 33.127 -17.254 -34.170 1.00 94.38 374 LEU A O 1
ATOM 3121 N N . ALA A 1 375 ? 32.620 -17.853 -36.267 1.00 93.75 375 ALA A N 1
ATOM 3122 C CA . ALA A 1 375 ? 33.738 -18.777 -36.413 1.00 93.75 375 ALA A CA 1
ATOM 3123 C C . ALA A 1 375 ? 35.090 -18.066 -36.288 1.00 93.75 375 ALA A C 1
ATOM 3125 O O . ALA A 1 375 ? 35.961 -18.559 -35.577 1.00 93.75 375 ALA A O 1
ATOM 3126 N N . GLU A 1 376 ? 35.243 -16.899 -36.915 1.00 94.00 376 GLU A N 1
ATOM 3127 C CA . GLU A 1 376 ? 36.434 -16.057 -36.777 1.00 94.00 376 GLU A CA 1
ATOM 3128 C C . GLU A 1 376 ? 36.600 -15.566 -35.335 1.00 94.00 376 GLU A C 1
ATOM 3130 O O . GLU A 1 376 ? 37.639 -15.797 -34.724 1.00 94.00 376 GLU A O 1
ATOM 3135 N N . CYS A 1 377 ? 35.554 -14.976 -34.746 1.00 93.94 377 CYS A N 1
ATOM 3136 C CA . CYS A 1 377 ? 35.603 -14.475 -33.375 1.00 93.94 377 CYS A CA 1
ATOM 3137 C C . CYS A 1 377 ? 36.006 -15.557 -32.363 1.00 93.94 377 CYS A C 1
ATOM 3139 O O . CYS A 1 377 ? 36.861 -15.306 -31.519 1.00 93.94 377 CYS A O 1
ATOM 3141 N N . LEU A 1 378 ? 35.402 -16.747 -32.444 1.00 93.62 378 LEU A N 1
ATOM 3142 C CA . LEU A 1 378 ? 35.673 -17.846 -31.514 1.00 93.62 378 LEU A CA 1
ATOM 3143 C C . LEU A 1 378 ? 37.055 -18.470 -31.739 1.00 93.62 378 LEU A C 1
ATOM 3145 O O . LEU A 1 378 ? 37.678 -18.907 -30.779 1.00 93.62 378 LEU A O 1
ATOM 3149 N N . LYS A 1 379 ? 37.538 -18.521 -32.986 1.00 92.44 379 LYS A N 1
ATOM 3150 C CA . LYS A 1 379 ? 38.858 -19.076 -33.317 1.00 92.44 379 LYS A CA 1
ATOM 3151 C C . LYS A 1 379 ? 39.994 -18.137 -32.921 1.00 92.44 379 LYS A C 1
ATOM 3153 O O . LYS A 1 379 ? 40.996 -18.594 -32.379 1.00 92.44 379 LYS A O 1
ATOM 3158 N N . ASP A 1 380 ? 39.830 -16.850 -33.202 1.00 91.75 380 ASP A N 1
ATOM 3159 C CA . ASP A 1 380 ? 40.867 -15.837 -33.004 1.00 91.75 380 ASP A CA 1
ATOM 3160 C C . ASP A 1 380 ? 40.763 -15.166 -31.623 1.00 91.75 380 ASP A C 1
ATOM 3162 O O . ASP A 1 380 ? 41.498 -14.220 -31.344 1.00 91.75 380 ASP A O 1
ATOM 3166 N N . GLU A 1 381 ? 39.839 -15.634 -30.768 1.00 92.06 381 GLU A N 1
ATOM 3167 C CA . GLU A 1 381 ? 39.508 -15.040 -29.463 1.00 92.06 381 GLU A CA 1
ATOM 3168 C C . GLU A 1 381 ? 39.341 -13.516 -29.571 1.00 92.06 381 GLU A C 1
ATOM 3170 O O . GLU A 1 381 ? 39.866 -12.725 -28.786 1.00 92.06 381 GLU A O 1
ATOM 3175 N N . ARG A 1 382 ? 38.607 -13.090 -30.604 1.00 93.62 382 ARG A N 1
ATOM 3176 C CA . ARG A 1 382 ? 38.369 -11.682 -30.921 1.00 93.62 382 ARG A CA 1
ATOM 3177 C C . ARG A 1 382 ? 36.987 -11.252 -30.459 1.00 93.62 382 ARG A C 1
ATOM 3179 O O . ARG A 1 382 ? 35.986 -11.926 -30.708 1.00 93.62 382 ARG A O 1
ATOM 3186 N N . VAL A 1 383 ? 36.906 -10.052 -29.886 1.00 91.56 383 VAL A N 1
ATOM 3187 C CA . VAL A 1 383 ? 35.624 -9.427 -29.546 1.00 91.56 383 VAL A CA 1
ATOM 3188 C C . VAL A 1 383 ? 34.761 -9.204 -30.793 1.00 91.56 383 VAL A C 1
ATOM 3190 O O . VAL A 1 383 ? 35.221 -8.678 -31.810 1.00 91.56 383 VAL A O 1
ATOM 3193 N N . LEU A 1 384 ? 33.485 -9.568 -30.693 1.00 92.00 384 LEU A N 1
ATOM 3194 C CA . LEU A 1 384 ? 32.482 -9.234 -31.697 1.00 92.00 384 LEU A CA 1
ATOM 3195 C C . LEU A 1 384 ? 32.243 -7.717 -31.693 1.00 92.00 384 LEU A C 1
ATOM 3197 O O . LEU A 1 384 ? 31.840 -7.150 -30.674 1.00 92.00 384 LEU A O 1
ATOM 3201 N N . THR A 1 385 ? 32.479 -7.043 -32.817 1.00 90.44 385 THR A N 1
ATOM 3202 C CA . THR A 1 385 ? 32.261 -5.592 -32.903 1.00 90.44 385 THR A CA 1
ATOM 3203 C C . THR A 1 385 ? 30.769 -5.249 -32.898 1.00 90.44 385 THR A C 1
ATOM 3205 O O . THR A 1 385 ? 29.908 -6.079 -33.194 1.00 90.44 385 THR A O 1
ATOM 3208 N N . ASN A 1 386 ? 30.429 -3.988 -32.612 1.00 87.44 386 ASN A N 1
ATOM 3209 C CA . ASN A 1 386 ? 29.034 -3.532 -32.621 1.00 87.44 386 ASN A CA 1
ATOM 3210 C C . ASN A 1 386 ? 28.349 -3.722 -33.985 1.00 87.44 386 ASN A C 1
ATOM 3212 O O . ASN A 1 386 ? 27.158 -4.029 -34.029 1.00 87.44 386 ASN A O 1
ATOM 3216 N N . ASN A 1 387 ? 29.083 -3.551 -35.087 1.00 90.25 387 ASN A N 1
ATOM 3217 C CA . ASN A 1 387 ? 28.538 -3.716 -36.435 1.00 90.25 387 ASN A CA 1
ATOM 3218 C C . ASN A 1 387 ? 28.321 -5.196 -36.771 1.00 90.25 387 ASN A C 1
ATOM 3220 O O . ASN A 1 387 ? 27.249 -5.560 -37.246 1.00 90.25 387 ASN A O 1
ATOM 3224 N N . GLU A 1 388 ? 29.282 -6.058 -36.439 1.00 90.88 388 GLU A N 1
ATOM 3225 C CA . GLU A 1 388 ? 29.160 -7.513 -36.597 1.00 90.88 388 GLU A CA 1
ATOM 3226 C C . GLU A 1 388 ? 28.038 -8.093 -35.730 1.00 90.88 388 GLU A C 1
ATOM 3228 O O . GLU A 1 388 ? 27.242 -8.915 -36.171 1.00 90.88 388 GLU A O 1
ATOM 3233 N N . SER A 1 389 ? 27.897 -7.601 -34.501 1.00 88.19 389 SER A N 1
ATOM 3234 C CA . SER A 1 389 ? 26.811 -7.991 -33.601 1.00 88.19 389 SER A CA 1
ATOM 3235 C C . SER A 1 389 ? 25.426 -7.670 -34.172 1.00 88.19 389 SER A C 1
ATOM 3237 O O . SER A 1 389 ? 24.466 -8.386 -33.878 1.00 88.19 389 SER A O 1
ATOM 3239 N N . LYS A 1 390 ? 25.300 -6.613 -34.984 1.00 88.69 390 LYS A N 1
ATOM 3240 C CA . LYS A 1 390 ? 24.052 -6.269 -35.684 1.00 88.69 390 LYS A CA 1
ATOM 3241 C C . LYS A 1 390 ? 23.825 -7.115 -36.940 1.00 88.69 390 LYS A C 1
ATOM 3243 O O . LYS A 1 390 ? 22.670 -7.345 -37.282 1.00 88.69 390 LYS A O 1
ATOM 3248 N N . SER A 1 391 ? 24.885 -7.562 -37.618 1.00 90.62 391 SER A N 1
ATOM 3249 C CA . SER A 1 391 ? 24.782 -8.333 -38.866 1.00 90.62 391 SER A CA 1
ATOM 3250 C C . SER A 1 391 ? 24.630 -9.840 -38.650 1.00 90.62 391 SER A C 1
ATOM 3252 O O . SER A 1 391 ? 24.013 -10.510 -39.477 1.00 90.62 391 SER A O 1
ATOM 3254 N N . VAL A 1 392 ? 25.149 -10.388 -37.547 1.00 92.31 392 VAL A N 1
ATOM 3255 C CA . VAL A 1 392 ? 25.000 -11.810 -37.215 1.00 92.31 392 VAL A CA 1
ATOM 3256 C C . VAL A 1 392 ? 23.541 -12.105 -36.832 1.00 92.31 392 VAL A C 1
ATOM 3258 O O . VAL A 1 392 ? 23.054 -11.568 -35.828 1.00 92.31 392 VAL A O 1
ATOM 3261 N N . PRO A 1 393 ? 22.831 -12.980 -37.572 1.00 94.19 393 PRO A N 1
ATOM 3262 C CA . PRO A 1 393 ? 21.458 -13.333 -37.238 1.00 94.19 393 PRO A CA 1
ATOM 3263 C C . PRO A 1 393 ? 21.411 -14.070 -35.897 1.00 94.19 393 PRO A C 1
ATOM 3265 O O . PRO A 1 393 ? 22.305 -14.848 -35.571 1.00 94.19 393 PRO A O 1
ATOM 3268 N N . LEU A 1 394 ? 20.345 -13.870 -35.114 1.00 94.12 394 LEU A N 1
ATOM 3269 C CA . LEU A 1 394 ? 20.211 -14.534 -33.810 1.00 94.12 394 LEU A CA 1
ATOM 3270 C C . LEU A 1 394 ? 20.269 -16.066 -33.927 1.00 94.12 394 LEU A C 1
ATOM 3272 O O . LEU A 1 394 ? 20.887 -16.711 -33.088 1.00 94.12 394 LEU A O 1
ATOM 3276 N N . SER A 1 395 ? 19.722 -16.647 -34.995 1.00 94.88 395 SER A N 1
ATOM 3277 C CA . SER A 1 395 ? 19.782 -18.094 -35.241 1.00 94.88 395 SER A CA 1
ATOM 3278 C C . SER A 1 395 ? 21.205 -18.648 -35.358 1.00 94.88 395 SER A C 1
ATOM 3280 O O . SER A 1 395 ? 21.421 -19.816 -35.063 1.00 94.88 395 SER A O 1
ATOM 3282 N N . ALA A 1 396 ? 22.209 -17.827 -35.691 1.00 94.56 396 ALA A N 1
ATOM 3283 C CA . ALA A 1 396 ? 23.607 -18.267 -35.731 1.00 94.56 396 ALA A CA 1
ATOM 3284 C C . ALA A 1 396 ? 24.129 -18.752 -34.367 1.00 94.56 396 ALA A C 1
ATOM 3286 O O . ALA A 1 396 ? 25.072 -19.538 -34.301 1.00 94.56 396 ALA A O 1
ATOM 3287 N N . TRP A 1 397 ? 23.507 -18.303 -33.274 1.00 95.06 397 TRP A N 1
ATOM 3288 C CA . TRP A 1 397 ? 23.842 -18.719 -31.914 1.00 95.06 397 TRP A CA 1
ATOM 3289 C C . TRP A 1 397 ? 23.241 -20.088 -31.547 1.00 95.06 397 TRP A C 1
ATOM 3291 O O . TRP A 1 397 ? 23.517 -20.609 -30.463 1.00 95.06 397 TRP A O 1
ATOM 3301 N N . GLU A 1 398 ? 22.426 -20.696 -32.419 1.00 95.62 398 GLU A N 1
ATOM 3302 C CA . GLU A 1 398 ? 21.862 -22.039 -32.226 1.00 95.62 398 GLU A CA 1
ATOM 3303 C C . GLU A 1 398 ? 22.950 -23.119 -32.205 1.00 95.62 398 GLU A C 1
ATOM 3305 O O . GLU A 1 398 ? 22.919 -24.009 -31.350 1.00 95.62 398 GLU A O 1
ATOM 3310 N N . SER A 1 399 ? 23.954 -22.971 -33.072 1.00 94.62 399 SER A N 1
ATOM 3311 C CA . SER A 1 399 ? 25.068 -23.907 -33.260 1.00 94.62 399 SER A CA 1
ATOM 3312 C C . SER A 1 399 ? 26.066 -23.937 -32.098 1.00 94.62 399 SER A C 1
ATOM 3314 O O . SER A 1 399 ? 27.012 -24.718 -32.141 1.00 94.62 399 SER A O 1
ATOM 3316 N N . LEU A 1 400 ? 25.873 -23.120 -31.058 1.00 94.81 400 LEU A N 1
ATOM 3317 C CA . LEU A 1 400 ? 26.758 -23.032 -29.895 1.00 94.81 400 LEU A CA 1
ATOM 3318 C C . LEU A 1 400 ? 26.100 -23.626 -28.649 1.00 94.81 400 LEU A C 1
ATOM 3320 O O . LEU A 1 400 ? 25.074 -23.139 -28.172 1.00 94.81 400 LEU A O 1
ATOM 3324 N N . LYS A 1 401 ? 26.724 -24.654 -28.073 1.00 94.81 401 LYS A N 1
ATOM 3325 C CA . LYS A 1 401 ? 26.321 -25.269 -26.806 1.00 94.81 401 LYS A CA 1
ATOM 3326 C C . LYS A 1 401 ? 27.312 -24.882 -25.711 1.00 94.81 401 LYS A C 1
ATOM 3328 O O . LYS A 1 401 ? 28.495 -25.170 -25.833 1.00 94.81 401 LYS A O 1
ATOM 3333 N N . LEU A 1 402 ? 26.831 -24.245 -24.646 1.00 94.94 402 LEU A N 1
ATOM 3334 C CA . LEU A 1 402 ? 27.659 -23.912 -23.484 1.00 94.94 402 LEU A CA 1
ATOM 3335 C C . LEU A 1 402 ? 28.083 -25.178 -22.735 1.00 94.94 402 LEU A C 1
ATOM 3337 O O . LEU A 1 402 ? 27.262 -26.067 -22.496 1.00 94.94 402 LEU A O 1
ATOM 3341 N N . GLU A 1 403 ? 29.353 -25.225 -22.347 1.00 95.75 403 GLU A N 1
ATOM 3342 C CA . GLU A 1 403 ? 29.904 -26.239 -21.448 1.00 95.75 403 GLU A CA 1
ATOM 3343 C C . GLU A 1 403 ? 30.066 -25.667 -20.029 1.00 95.75 403 GLU A C 1
ATOM 3345 O O . GLU A 1 403 ? 29.629 -24.548 -19.732 1.00 95.75 403 GLU A O 1
ATOM 3350 N N . LYS A 1 404 ? 30.657 -26.440 -19.111 1.00 94.50 404 LYS A N 1
ATOM 3351 C CA . LYS A 1 404 ? 30.883 -25.985 -17.736 1.00 94.50 404 LYS A CA 1
ATOM 3352 C C . LYS A 1 404 ? 31.877 -24.816 -17.735 1.00 94.50 404 LYS A C 1
ATOM 3354 O O . LYS A 1 404 ? 33.020 -24.954 -18.162 1.00 94.50 404 LYS A O 1
ATOM 3359 N N . ASN A 1 405 ? 31.410 -23.665 -17.256 1.00 92.94 405 ASN A N 1
ATOM 3360 C CA . ASN A 1 405 ? 32.176 -22.415 -17.191 1.00 92.94 405 ASN A CA 1
ATOM 3361 C C . ASN A 1 405 ? 32.391 -21.898 -15.765 1.00 92.94 405 ASN A C 1
ATOM 3363 O O . ASN A 1 405 ? 33.236 -21.036 -15.555 1.00 92.94 405 ASN A O 1
ATOM 3367 N N . HIS A 1 406 ? 31.611 -22.402 -14.808 1.00 91.00 406 HIS A N 1
ATOM 3368 C CA . HIS A 1 406 ? 31.659 -21.993 -13.409 1.00 91.00 406 HIS A CA 1
ATOM 3369 C C . HIS A 1 406 ? 31.662 -23.239 -12.533 1.00 91.00 406 HIS A C 1
ATOM 3371 O O . HIS A 1 406 ? 30.896 -24.178 -12.779 1.00 91.00 406 HIS A O 1
ATOM 3377 N N . ASP A 1 407 ? 32.512 -23.232 -11.517 1.00 88.12 407 ASP A N 1
ATOM 3378 C CA . ASP A 1 407 ? 32.436 -24.171 -10.408 1.00 88.12 407 ASP A CA 1
ATOM 3379 C C . ASP A 1 407 ? 31.519 -23.566 -9.346 1.00 88.12 407 ASP A C 1
ATOM 3381 O O . ASP A 1 407 ? 31.683 -22.408 -8.962 1.00 88.12 407 ASP A O 1
ATOM 3385 N N . MET A 1 408 ? 30.514 -24.324 -8.900 1.00 82.38 408 MET A N 1
ATOM 3386 C CA . MET A 1 408 ? 29.751 -23.909 -7.727 1.00 82.38 408 MET A CA 1
ATOM 3387 C C . MET A 1 408 ? 30.644 -24.086 -6.504 1.00 82.38 408 MET A C 1
ATOM 3389 O O . MET A 1 408 ? 31.195 -25.172 -6.313 1.00 82.38 408 MET A O 1
ATOM 3393 N N . ASN A 1 409 ? 30.779 -23.039 -5.689 1.00 78.75 409 ASN A N 1
ATOM 3394 C CA . ASN A 1 409 ? 31.383 -23.201 -4.376 1.00 78.75 409 ASN A CA 1
ATOM 3395 C C . ASN A 1 409 ? 30.474 -24.127 -3.553 1.00 78.75 409 ASN A C 1
ATOM 3397 O O . ASN A 1 409 ? 29.276 -23.873 -3.439 1.00 78.75 409 ASN A O 1
ATOM 3401 N N . SER A 1 410 ? 31.024 -25.229 -3.045 1.00 77.19 410 SER A N 1
ATOM 3402 C CA . SER A 1 410 ? 30.302 -26.152 -2.164 1.00 77.19 410 SER A CA 1
ATOM 3403 C C . SER A 1 410 ? 30.234 -25.649 -0.723 1.00 77.19 410 SER A C 1
ATOM 3405 O O . SER A 1 410 ? 29.525 -26.237 0.090 1.00 77.19 410 SER A O 1
ATOM 3407 N N . GLU A 1 411 ? 30.984 -24.596 -0.393 1.00 86.06 411 GLU A N 1
ATOM 3408 C CA . GLU A 1 411 ? 30.856 -23.911 0.885 1.00 86.06 411 GLU A CA 1
ATOM 3409 C C . GLU A 1 411 ? 29.538 -23.144 0.915 1.00 86.06 411 GLU A C 1
ATOM 3411 O O . GLU A 1 411 ? 29.242 -22.309 0.059 1.00 86.06 411 GLU A O 1
ATOM 3416 N N . ILE A 1 412 ? 28.731 -23.473 1.912 1.00 81.81 412 ILE A N 1
ATOM 3417 C CA . ILE A 1 412 ? 27.453 -22.834 2.160 1.00 81.81 412 ILE A CA 1
ATOM 3418 C C . ILE A 1 412 ? 27.723 -21.462 2.780 1.00 81.81 412 ILE A C 1
ATOM 3420 O O . ILE A 1 412 ? 28.347 -21.379 3.837 1.00 81.81 412 ILE A O 1
ATOM 3424 N N . ASP A 1 413 ? 27.223 -20.391 2.161 1.00 83.38 413 ASP A N 1
ATOM 3425 C CA . ASP A 1 413 ? 27.203 -19.081 2.811 1.00 83.38 413 ASP A CA 1
ATOM 3426 C C . ASP A 1 413 ? 26.123 -19.076 3.903 1.00 83.38 413 ASP A C 1
ATOM 3428 O O . ASP A 1 413 ? 24.929 -18.901 3.646 1.00 83.38 413 ASP A O 1
ATOM 3432 N N . GLU A 1 414 ? 26.548 -19.284 5.150 1.00 84.62 414 GLU A N 1
ATOM 3433 C CA . GLU A 1 414 ? 25.662 -19.285 6.315 1.00 84.62 414 GLU A CA 1
ATOM 3434 C C . GLU A 1 414 ? 24.882 -17.970 6.451 1.00 84.62 414 GLU A C 1
ATOM 3436 O O . GLU A 1 414 ? 23.751 -17.985 6.932 1.00 84.62 414 GLU A O 1
ATOM 3441 N N . LYS A 1 415 ? 25.415 -16.833 5.979 1.00 85.12 415 LYS A N 1
ATOM 3442 C CA . LYS A 1 415 ? 24.691 -15.552 6.024 1.00 85.12 415 LYS A CA 1
ATOM 3443 C C . LYS A 1 415 ? 23.510 -15.530 5.062 1.00 85.12 415 LYS A C 1
ATOM 3445 O O . LYS A 1 415 ? 22.511 -14.868 5.341 1.00 85.12 415 LYS A O 1
ATOM 3450 N N . GLU A 1 416 ? 23.607 -16.231 3.934 1.00 77.88 416 GLU A N 1
ATOM 3451 C CA . GLU A 1 416 ? 22.477 -16.378 3.019 1.00 77.88 416 GLU A CA 1
ATOM 3452 C C . GLU A 1 416 ? 21.410 -17.319 3.579 1.00 77.88 416 GLU A C 1
ATOM 3454 O O . GLU A 1 416 ? 20.223 -17.065 3.364 1.00 77.88 416 GLU A O 1
ATOM 3459 N N . LEU A 1 417 ? 21.818 -18.352 4.326 1.00 79.44 417 LEU A N 1
ATOM 3460 C CA . LEU A 1 417 ? 20.901 -19.315 4.941 1.00 79.44 417 LEU A CA 1
ATOM 3461 C C . LEU A 1 417 ? 20.218 -18.807 6.213 1.00 79.44 417 LEU A C 1
ATOM 3463 O O . LEU A 1 417 ? 19.067 -19.156 6.459 1.00 79.44 417 LEU A O 1
ATOM 3467 N N . LEU A 1 418 ? 20.899 -17.995 7.023 1.00 84.62 418 LEU A N 1
ATOM 3468 C CA . LEU A 1 418 ? 20.407 -17.525 8.324 1.00 84.62 418 LEU A CA 1
ATOM 3469 C C . LEU A 1 418 ? 19.514 -16.276 8.226 1.00 84.62 418 LEU A C 1
ATOM 3471 O O . LEU A 1 418 ? 19.387 -15.517 9.186 1.00 84.62 418 LEU A O 1
ATOM 3475 N N . LYS A 1 419 ? 18.881 -16.041 7.073 1.00 81.75 419 LYS A N 1
ATOM 3476 C CA . LYS A 1 419 ? 17.912 -14.951 6.925 1.00 81.75 419 LYS A CA 1
ATOM 3477 C C . LYS A 1 419 ? 16.649 -15.282 7.711 1.00 81.75 419 LYS A C 1
ATOM 3479 O O . LYS A 1 419 ? 16.032 -16.320 7.476 1.00 81.75 419 LYS A O 1
ATOM 3484 N N . ASP A 1 420 ? 16.251 -14.367 8.592 1.00 79.06 420 ASP A N 1
ATOM 3485 C CA . ASP A 1 420 ? 15.014 -14.464 9.367 1.00 79.06 420 ASP A CA 1
ATOM 3486 C C . ASP A 1 420 ? 13.799 -14.334 8.438 1.00 79.06 420 ASP A C 1
ATOM 3488 O O . ASP A 1 420 ? 13.302 -13.253 8.128 1.00 79.06 420 ASP A O 1
ATOM 3492 N N . THR A 1 421 ? 13.404 -15.472 7.881 1.00 79.25 421 THR A N 1
ATOM 3493 C CA . THR A 1 421 ? 12.282 -15.623 6.966 1.00 79.25 421 THR A CA 1
ATOM 3494 C C . THR A 1 421 ? 11.506 -16.858 7.385 1.00 79.25 421 THR A C 1
ATOM 3496 O O . THR A 1 421 ? 12.085 -17.871 7.784 1.00 79.25 421 THR A O 1
ATOM 3499 N N . ALA A 1 422 ? 10.178 -16.783 7.315 1.00 78.31 422 ALA A N 1
ATOM 3500 C CA . ALA A 1 422 ? 9.336 -17.915 7.666 1.00 78.31 422 ALA A CA 1
ATOM 3501 C C . ALA A 1 422 ? 9.670 -19.118 6.767 1.00 78.31 422 ALA A C 1
ATOM 3503 O O . ALA A 1 422 ? 9.551 -19.045 5.544 1.00 78.31 422 ALA A O 1
ATOM 3504 N N . CYS A 1 423 ? 10.065 -20.232 7.382 1.00 79.06 423 CYS A N 1
ATOM 3505 C CA . CYS A 1 423 ? 10.319 -21.486 6.686 1.00 79.06 423 CYS A CA 1
ATOM 3506 C C . CYS A 1 423 ? 9.128 -22.426 6.877 1.00 79.06 423 CYS A C 1
ATOM 3508 O O . CYS A 1 423 ? 8.673 -22.659 8.000 1.00 79.06 423 CYS A O 1
ATOM 3510 N N . SER A 1 424 ? 8.608 -22.972 5.778 1.00 76.94 424 SER A N 1
ATOM 3511 C CA . SER A 1 424 ? 7.555 -23.979 5.857 1.00 76.94 424 SER A CA 1
ATOM 3512 C C . SER A 1 424 ? 8.105 -25.251 6.507 1.00 76.94 424 SER A C 1
ATOM 3514 O O . SER A 1 424 ? 9.153 -25.737 6.071 1.00 76.94 424 SER A O 1
ATOM 3516 N N . PRO A 1 425 ? 7.410 -25.842 7.491 1.00 80.19 425 PRO A N 1
ATOM 3517 C CA . PRO A 1 425 ? 7.827 -27.124 8.035 1.00 80.19 425 PRO A CA 1
ATOM 3518 C C . PRO A 1 425 ? 7.803 -28.215 6.946 1.00 80.19 425 PRO A C 1
ATOM 3520 O O . PRO A 1 425 ? 6.999 -28.129 6.011 1.00 80.19 425 PRO A O 1
ATOM 3523 N N . PRO A 1 426 ? 8.636 -29.267 7.068 1.00 83.12 426 PRO A N 1
ATOM 3524 C CA . PRO A 1 426 ? 8.548 -30.442 6.207 1.00 83.12 426 PRO A CA 1
ATOM 3525 C C . PRO A 1 426 ? 7.139 -31.042 6.218 1.00 83.12 426 PRO A C 1
ATOM 3527 O O . PRO A 1 426 ? 6.442 -31.005 7.239 1.00 83.12 426 PRO A O 1
ATOM 3530 N N . ARG A 1 427 ? 6.724 -31.630 5.090 1.00 75.88 427 ARG A N 1
ATOM 3531 C CA . ARG A 1 427 ? 5.363 -32.157 4.898 1.00 75.88 427 ARG A CA 1
ATOM 3532 C C . ARG A 1 427 ? 5.002 -33.209 5.945 1.00 75.88 427 ARG A C 1
ATOM 3534 O O . ARG A 1 427 ? 3.865 -33.254 6.411 1.00 75.88 427 ARG A O 1
ATOM 3541 N N . GLU A 1 428 ? 5.967 -34.042 6.310 1.00 81.31 428 GLU A N 1
ATOM 3542 C CA . GLU A 1 428 ? 5.840 -35.081 7.326 1.00 81.31 428 GLU A CA 1
ATOM 3543 C C . GLU A 1 428 ? 5.496 -34.456 8.680 1.00 81.31 428 GLU A C 1
ATOM 3545 O O . GLU A 1 428 ? 4.537 -34.865 9.334 1.00 81.31 428 GLU A O 1
ATOM 3550 N N . THR A 1 429 ? 6.217 -33.401 9.059 1.00 69.06 429 THR A N 1
ATOM 3551 C CA . THR A 1 429 ? 5.984 -32.653 10.295 1.00 69.06 429 THR A CA 1
ATOM 3552 C C . THR A 1 429 ? 4.607 -31.991 10.273 1.00 69.06 429 THR A C 1
ATOM 3554 O O . THR A 1 429 ? 3.866 -32.101 11.248 1.00 69.06 429 THR A O 1
ATOM 3557 N N . SER A 1 430 ? 4.202 -31.368 9.159 1.00 66.00 430 SER A N 1
ATOM 3558 C CA . SER A 1 430 ? 2.864 -30.771 9.023 1.00 66.00 430 SER A CA 1
ATOM 3559 C C . SER A 1 430 ? 1.746 -31.793 9.238 1.00 66.00 430 SER A C 1
ATOM 3561 O O . SER A 1 430 ? 0.786 -31.517 9.956 1.00 66.00 430 SER A O 1
ATOM 3563 N N . LEU A 1 431 ? 1.876 -32.989 8.652 1.00 59.06 431 LEU A N 1
ATOM 3564 C CA . LEU A 1 431 ? 0.901 -34.069 8.810 1.00 59.06 431 LEU A CA 1
ATOM 3565 C C . LEU A 1 431 ? 0.853 -34.589 10.244 1.00 59.06 431 LEU A C 1
ATOM 3567 O O . LEU A 1 431 ? -0.238 -34.866 10.734 1.00 59.06 431 LEU A O 1
ATOM 3571 N N . VAL A 1 432 ? 1.993 -34.683 10.933 1.00 60.56 432 VAL A N 1
ATOM 3572 C CA . VAL A 1 432 ? 2.030 -35.053 12.354 1.00 60.56 432 VAL A CA 1
ATOM 3573 C C . VAL A 1 432 ? 1.302 -34.012 13.202 1.00 60.56 432 VAL A C 1
ATOM 3575 O O . VAL A 1 432 ? 0.469 -34.403 14.007 1.00 60.56 432 VAL A O 1
ATOM 3578 N N . TRP A 1 433 ? 1.509 -32.709 12.989 1.00 58.31 433 TRP A N 1
ATOM 3579 C CA . TRP A 1 433 ? 0.789 -31.664 13.735 1.00 58.31 433 TRP A CA 1
ATOM 3580 C C . TRP A 1 433 ? -0.720 -31.681 13.478 1.00 58.31 433 TRP A C 1
ATOM 3582 O O . TRP A 1 433 ? -1.506 -31.576 14.421 1.00 58.31 433 TRP A O 1
ATOM 3592 N N . ILE A 1 434 ? -1.137 -31.871 12.224 1.00 65.00 434 ILE A N 1
ATOM 3593 C CA . ILE A 1 434 ? -2.554 -32.000 11.862 1.00 65.00 434 ILE A CA 1
ATOM 3594 C C . ILE A 1 434 ? -3.147 -33.266 12.491 1.00 65.00 434 ILE A C 1
ATOM 3596 O O . ILE A 1 434 ? -4.193 -33.208 13.128 1.00 65.00 434 ILE A O 1
ATOM 3600 N N . THR A 1 435 ? -2.462 -34.403 12.379 1.00 57.03 435 THR A N 1
ATOM 3601 C CA . THR A 1 435 ? -2.932 -35.694 12.901 1.00 57.03 435 THR A CA 1
ATOM 3602 C C . THR A 1 435 ? -2.958 -35.703 14.423 1.00 57.03 435 THR A C 1
ATOM 3604 O O . THR A 1 435 ? -3.916 -36.190 15.004 1.00 57.03 435 THR A O 1
ATOM 3607 N N . PHE A 1 436 ? -1.967 -35.114 15.090 1.00 56.50 436 PHE A N 1
ATOM 3608 C CA . PHE A 1 436 ? -1.954 -34.959 16.544 1.00 56.50 436 PHE A CA 1
ATOM 3609 C C . PHE A 1 436 ? -3.098 -34.049 17.003 1.00 56.50 436 PHE A C 1
ATOM 3611 O O . PHE A 1 436 ? -3.802 -34.381 17.953 1.00 56.50 436 PHE A O 1
ATOM 3618 N N . SER A 1 437 ? -3.363 -32.966 16.265 1.00 56.78 437 SER A N 1
ATOM 3619 C CA . SER A 1 437 ? -4.523 -32.099 16.505 1.00 56.78 437 SER A CA 1
ATOM 3620 C C . SER A 1 437 ? -5.848 -32.856 16.331 1.00 56.78 437 SER A C 1
ATOM 3622 O O . SER A 1 437 ? -6.734 -32.717 17.167 1.00 56.78 437 SER A O 1
ATOM 3624 N N . LEU A 1 438 ? -5.973 -33.713 15.310 1.00 55.41 438 LEU A N 1
ATOM 3625 C CA . LEU A 1 438 ? -7.159 -34.549 15.053 1.00 55.41 438 LEU A CA 1
ATOM 3626 C C . LEU A 1 438 ? -7.308 -35.725 16.047 1.00 55.41 438 LEU A C 1
ATOM 3628 O O . LEU A 1 438 ? -8.419 -36.088 16.426 1.00 55.41 438 LEU A O 1
ATOM 3632 N N . ILE A 1 439 ? -6.212 -36.337 16.504 1.00 57.28 439 ILE A N 1
ATOM 3633 C CA . ILE A 1 439 ? -6.227 -37.429 17.494 1.00 57.28 439 ILE A CA 1
ATOM 3634 C C . ILE A 1 439 ? -6.619 -36.886 18.869 1.00 57.28 439 ILE A C 1
ATOM 3636 O O . ILE A 1 439 ? -7.453 -37.492 19.543 1.00 57.28 439 ILE A O 1
ATOM 3640 N N . LEU A 1 440 ? -6.086 -35.725 19.264 1.00 51.16 440 LEU A N 1
ATOM 3641 C CA . LEU A 1 440 ? -6.521 -35.031 20.477 1.00 51.16 440 LEU A CA 1
ATOM 3642 C C . LEU A 1 440 ? -8.014 -34.666 20.419 1.00 51.16 440 LEU A C 1
ATOM 3644 O O . LEU A 1 440 ? -8.692 -34.749 21.442 1.00 51.16 440 LEU A O 1
ATOM 3648 N N . GLN A 1 441 ? -8.544 -34.332 19.235 1.00 52.81 441 GLN A N 1
ATOM 3649 C CA . GLN A 1 441 ? -9.982 -34.099 19.039 1.00 52.81 441 GLN A CA 1
ATOM 3650 C C . GLN A 1 441 ? -10.823 -35.368 19.266 1.00 52.81 441 GLN A C 1
ATOM 3652 O O . GLN A 1 441 ? -11.893 -35.277 19.867 1.00 52.81 441 GLN A O 1
ATOM 3657 N N . ASN A 1 442 ? -10.338 -36.540 18.841 1.00 50.12 442 ASN A N 1
ATOM 3658 C CA . ASN A 1 442 ? -11.077 -37.804 18.942 1.00 50.12 442 ASN A CA 1
ATOM 3659 C C . ASN A 1 442 ? -10.962 -38.496 20.311 1.00 50.12 442 ASN A C 1
ATOM 3661 O O . ASN A 1 442 ? -11.916 -39.129 20.747 1.00 50.12 442 ASN A O 1
ATOM 3665 N N . GLN A 1 443 ? -9.837 -38.395 21.028 1.00 47.62 443 GLN A N 1
ATOM 3666 C CA . GLN A 1 443 ? -9.679 -39.105 22.311 1.00 47.62 443 GLN A CA 1
ATOM 3667 C C . GLN A 1 443 ? -10.522 -38.521 23.458 1.00 47.62 443 GLN A C 1
ATOM 3669 O O . GLN A 1 443 ? -10.886 -39.259 24.368 1.00 47.62 443 GLN A O 1
ATOM 3674 N N . GLN A 1 444 ? -10.901 -37.239 23.405 1.00 46.88 444 GLN A N 1
ATOM 3675 C CA . GLN A 1 444 ? -11.788 -36.633 24.412 1.00 46.88 444 GLN A CA 1
ATOM 3676 C C . GLN A 1 444 ? -13.284 -36.849 24.131 1.00 46.88 444 GLN A C 1
ATOM 3678 O O . GLN A 1 444 ? -14.106 -36.653 25.023 1.00 46.88 444 GLN A O 1
ATOM 3683 N N . SER A 1 445 ? -13.658 -37.287 22.921 1.00 42.94 445 SER A N 1
ATOM 3684 C CA . SER A 1 445 ? -15.046 -37.657 22.593 1.00 42.94 445 SER A CA 1
ATOM 3685 C C . SER A 1 445 ? -15.451 -39.012 23.190 1.00 42.94 445 SER A C 1
ATOM 3687 O O . SER A 1 445 ? -16.637 -39.304 23.274 1.00 42.94 445 SER A O 1
ATOM 3689 N N . TYR A 1 446 ? -14.474 -39.820 23.615 1.00 44.16 446 TYR A N 1
ATOM 3690 C CA . TYR A 1 446 ? -14.681 -41.121 24.264 1.00 44.16 446 TYR A CA 1
ATOM 3691 C C . TYR A 1 446 ? -14.550 -41.069 25.797 1.00 44.16 446 TYR A C 1
ATOM 3693 O O . TYR A 1 446 ? -14.586 -42.111 26.446 1.00 44.16 446 TYR A O 1
ATOM 3701 N N . SER A 1 447 ? -14.399 -39.876 26.383 1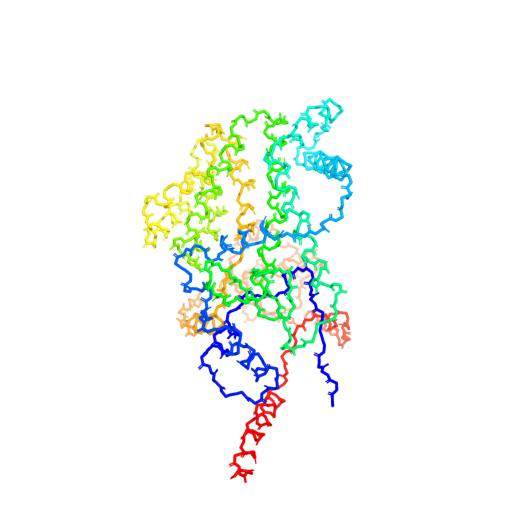.00 39.44 447 SER A N 1
ATOM 3702 C CA . SER A 1 447 ? -14.301 -39.668 27.836 1.00 39.44 447 SER A CA 1
ATOM 3703 C C . SER A 1 447 ? -15.439 -38.814 28.417 1.00 39.44 447 SER A C 1
ATOM 3705 O O . SER A 1 447 ? -15.250 -38.197 29.466 1.00 39.44 447 SER A O 1
ATOM 3707 N N . LEU A 1 448 ? -16.592 -38.753 27.740 1.00 39.03 448 LEU A N 1
ATOM 3708 C CA . LEU A 1 448 ? -17.843 -38.175 28.250 1.00 39.03 448 LEU A CA 1
ATOM 3709 C C . LEU A 1 448 ? -18.906 -39.258 28.420 1.00 39.03 448 LEU A C 1
ATOM 3711 O O . LEU A 1 448 ? -19.088 -40.040 27.459 1.00 39.03 448 LEU A O 1
#